Protein AF-A0A7S7TJS6-F1 (afdb_monomer_lite)

Structure (mmCIF, N/CA/C/O backbone):
data_AF-A0A7S7TJS6-F1
#
_entry.id   AF-A0A7S7TJS6-F1
#
loop_
_atom_site.group_PDB
_atom_site.id
_atom_site.type_symbol
_atom_site.label_atom_id
_atom_site.label_alt_id
_atom_site.label_comp_id
_atom_site.label_asym_id
_atom_site.label_entity_id
_atom_site.label_seq_id
_atom_site.pdbx_PDB_ins_code
_atom_site.Cartn_x
_atom_site.Cartn_y
_atom_site.Cartn_z
_atom_site.occupancy
_atom_site.B_iso_or_equiv
_atom_site.auth_seq_id
_atom_site.auth_comp_id
_atom_site.auth_asym_id
_atom_site.auth_atom_id
_atom_site.pdbx_PDB_model_num
ATOM 1 N N . MET A 1 1 ? -32.077 -7.936 3.061 1.00 37.22 1 MET A N 1
ATOM 2 C CA . MET A 1 1 ? -30.874 -7.247 2.548 1.00 37.22 1 MET A CA 1
ATOM 3 C C . MET A 1 1 ? -29.749 -8.263 2.557 1.00 37.22 1 MET A C 1
ATOM 5 O O . MET A 1 1 ? -29.404 -8.725 3.635 1.00 37.22 1 MET A O 1
ATOM 9 N N . THR A 1 2 ? -29.307 -8.726 1.388 1.00 34.75 2 THR A N 1
ATOM 10 C CA . THR A 1 2 ? -28.620 -10.028 1.256 1.00 34.75 2 THR A CA 1
ATOM 11 C C . THR A 1 2 ? -27.243 -9.967 0.590 1.00 34.75 2 THR A C 1
ATOM 13 O O . THR A 1 2 ? -26.602 -11.005 0.490 1.00 34.75 2 THR A O 1
ATOM 16 N N . THR A 1 3 ? -26.742 -8.794 0.175 1.00 42.31 3 THR A N 1
ATOM 17 C CA . THR A 1 3 ? -25.385 -8.658 -0.398 1.00 42.31 3 THR A CA 1
ATOM 18 C C . THR A 1 3 ? -24.708 -7.320 -0.045 1.00 42.31 3 THR A C 1
ATOM 20 O O . THR A 1 3 ? -25.387 -6.330 0.230 1.00 42.31 3 THR A O 1
ATOM 23 N N . ARG A 1 4 ? -23.360 -7.266 -0.126 1.00 42.78 4 ARG A N 1
ATOM 24 C CA . ARG A 1 4 ? -22.547 -6.021 -0.090 1.00 42.78 4 ARG A CA 1
ATOM 25 C C . ARG A 1 4 ? -23.032 -4.962 -1.100 1.00 42.78 4 ARG A C 1
ATOM 27 O O . ARG A 1 4 ? -22.899 -3.771 -0.848 1.00 42.78 4 ARG A O 1
ATOM 34 N N . ARG A 1 5 ? -23.604 -5.402 -2.227 1.00 44.16 5 ARG A N 1
ATOM 35 C CA . ARG A 1 5 ? -24.096 -4.558 -3.329 1.00 44.16 5 ARG A CA 1
ATOM 36 C C . ARG A 1 5 ? -25.469 -3.944 -3.040 1.00 44.16 5 ARG A C 1
ATOM 38 O O . ARG A 1 5 ? -25.687 -2.784 -3.368 1.00 44.16 5 ARG A O 1
ATOM 45 N N . ASP A 1 6 ? -26.355 -4.676 -2.365 1.00 40.62 6 ASP A N 1
ATOM 46 C CA . ASP A 1 6 ? -27.723 -4.212 -2.074 1.00 40.62 6 ASP A CA 1
ATOM 47 C C . ASP A 1 6 ? -27.768 -3.125 -0.987 1.00 40.62 6 ASP A C 1
ATOM 49 O O . ASP A 1 6 ? -28.705 -2.333 -0.941 1.00 40.62 6 ASP A O 1
ATOM 53 N N . PHE A 1 7 ? -26.757 -3.066 -0.113 1.00 42.72 7 PHE A N 1
ATOM 54 C CA . PHE A 1 7 ? -26.625 -2.010 0.898 1.00 42.72 7 PHE A CA 1
ATOM 55 C C . PHE A 1 7 ? -26.143 -0.676 0.292 1.00 42.72 7 PHE A C 1
ATOM 57 O O . PHE A 1 7 ? -26.604 0.391 0.695 1.00 42.72 7 PHE A O 1
ATOM 64 N N . LEU A 1 8 ? -25.268 -0.725 -0.722 1.00 44.62 8 LEU A N 1
ATOM 65 C CA . LEU A 1 8 ? -24.689 0.463 -1.367 1.00 44.62 8 LEU A CA 1
ATOM 66 C C . LEU A 1 8 ? -25.678 1.219 -2.266 1.00 44.62 8 LEU A C 1
ATOM 68 O O . LEU A 1 8 ? -25.487 2.410 -2.499 1.00 44.62 8 LEU A O 1
ATOM 72 N N . ALA A 1 9 ? -26.777 0.587 -2.688 1.00 40.31 9 ALA A N 1
ATOM 73 C CA . ALA A 1 9 ? -27.866 1.274 -3.386 1.00 40.31 9 ALA A CA 1
ATOM 74 C C . ALA A 1 9 ? -28.558 2.355 -2.521 1.00 40.31 9 ALA A C 1
ATOM 76 O O . ALA A 1 9 ? -29.270 3.201 -3.056 1.00 40.31 9 ALA A O 1
ATOM 77 N N . GLY A 1 10 ? -28.338 2.354 -1.196 1.00 36.25 10 GLY A N 1
ATOM 78 C CA . GLY A 1 10 ? -28.837 3.373 -0.266 1.00 36.25 10 GLY A CA 1
ATOM 79 C C . GLY A 1 10 ? -27.838 4.479 0.106 1.00 36.25 10 GLY A C 1
ATOM 80 O O . GLY A 1 10 ? -28.222 5.424 0.792 1.00 36.25 10 GLY A O 1
ATOM 81 N N . ALA A 1 11 ? -26.570 4.397 -0.318 1.00 41.72 11 ALA A N 1
ATOM 82 C CA . ALA A 1 11 ? -25.544 5.386 0.015 1.00 41.72 11 ALA A CA 1
ATOM 83 C C . ALA A 1 11 ? -25.360 6.385 -1.140 1.00 41.72 11 ALA A C 1
ATOM 85 O O . ALA A 1 11 ? -24.652 6.123 -2.111 1.00 41.72 11 ALA A O 1
ATOM 86 N N . ALA A 1 12 ? -25.976 7.563 -1.023 1.00 43.38 12 ALA A N 1
ATOM 87 C CA . ALA A 1 12 ? -25.991 8.604 -2.058 1.00 43.38 12 ALA A CA 1
ATOM 88 C C . ALA A 1 12 ? -24.597 9.100 -2.524 1.00 43.38 12 ALA A C 1
ATOM 90 O O . ALA A 1 12 ? -24.501 9.730 -3.572 1.00 43.38 12 ALA A O 1
ATOM 91 N N . ALA A 1 13 ? -23.512 8.812 -1.793 1.00 44.66 13 ALA A N 1
ATOM 92 C CA . ALA A 1 13 ? -22.163 9.289 -2.116 1.00 44.66 13 ALA A CA 1
ATOM 93 C C . ALA A 1 13 ? -21.416 8.440 -3.167 1.00 44.66 13 ALA A C 1
ATOM 95 O O . ALA A 1 13 ? -20.627 8.990 -3.934 1.00 44.66 13 ALA A O 1
ATOM 96 N N . ALA A 1 14 ? -21.673 7.126 -3.264 1.00 45.69 14 ALA A N 1
ATOM 97 C CA . ALA A 1 14 ? -21.064 6.287 -4.309 1.00 45.69 14 ALA A CA 1
ATOM 98 C C . ALA A 1 14 ? -21.605 6.636 -5.711 1.00 45.69 14 ALA A C 1
ATOM 100 O O . ALA A 1 14 ? -20.896 6.515 -6.708 1.00 45.69 14 ALA A O 1
ATOM 101 N N . ALA A 1 15 ? -22.830 7.170 -5.786 1.00 49.41 15 ALA A N 1
ATOM 102 C CA . ALA A 1 15 ? -23.470 7.594 -7.031 1.00 49.41 15 ALA A CA 1
ATOM 103 C C . ALA A 1 15 ? -22.695 8.691 -7.795 1.00 49.41 15 ALA A C 1
ATOM 105 O O . ALA A 1 15 ? -22.893 8.836 -8.999 1.00 49.41 15 ALA A O 1
ATOM 106 N N . ALA A 1 16 ? -21.793 9.433 -7.135 1.00 59.88 16 ALA A N 1
ATOM 107 C CA . ALA A 1 16 ? -21.037 10.526 -7.750 1.00 59.88 16 ALA A CA 1
ATOM 108 C C . ALA A 1 16 ? -19.798 10.080 -8.556 1.00 59.88 16 ALA A C 1
ATOM 110 O O . ALA A 1 16 ? -19.320 10.847 -9.391 1.00 59.88 16 ALA A O 1
ATOM 111 N N . PHE A 1 17 ? -19.275 8.863 -8.343 1.00 75.62 17 PHE A N 1
ATOM 112 C CA . PHE A 1 17 ? -18.041 8.396 -8.991 1.00 75.62 17 PHE A CA 1
ATOM 113 C C . PHE A 1 17 ? -18.315 7.259 -9.983 1.00 75.62 17 PHE A C 1
ATOM 115 O O . PHE A 1 17 ? -18.511 6.099 -9.613 1.00 75.62 17 PHE A O 1
ATOM 122 N N . THR A 1 18 ? -18.313 7.590 -11.275 1.00 79.44 18 THR A N 1
ATOM 123 C CA . THR A 1 18 ? -18.663 6.665 -12.366 1.00 79.44 18 THR A CA 1
ATOM 124 C C . THR A 1 18 ? -17.757 5.432 -12.435 1.00 79.44 18 THR A C 1
ATOM 126 O O . THR A 1 18 ? -18.253 4.342 -12.718 1.00 79.44 18 THR A O 1
ATOM 129 N N . SER A 1 19 ? -16.454 5.567 -12.166 1.00 80.81 19 SER A N 1
ATOM 130 C CA . SER A 1 19 ? -15.493 4.451 -12.203 1.00 80.81 19 SER A CA 1
ATOM 131 C C . SER A 1 19 ? -15.778 3.405 -11.115 1.00 80.81 19 SER A C 1
ATOM 133 O O . SER A 1 19 ? -15.800 2.211 -11.406 1.00 80.81 19 SER A O 1
ATOM 135 N N . ILE A 1 20 ? -16.085 3.849 -9.890 1.00 79.88 20 ILE A N 1
ATOM 136 C CA . ILE A 1 20 ? -16.444 2.997 -8.751 1.00 79.88 20 ILE A CA 1
ATOM 137 C C . ILE A 1 20 ? -17.744 2.255 -9.061 1.00 79.88 20 ILE A C 1
ATOM 139 O O . ILE A 1 20 ? -17.803 1.035 -8.921 1.00 79.88 20 ILE A O 1
ATOM 143 N N . ASN A 1 21 ? -18.762 2.960 -9.564 1.00 79.75 21 ASN A N 1
ATOM 144 C CA . ASN A 1 21 ? -20.026 2.332 -9.951 1.00 79.75 21 ASN A CA 1
ATOM 145 C C . ASN A 1 21 ? -19.839 1.303 -11.072 1.00 79.75 21 ASN A C 1
ATOM 147 O O . ASN A 1 21 ? -20.408 0.213 -11.007 1.00 79.75 21 ASN A O 1
ATOM 151 N N . ARG A 1 22 ? -19.006 1.609 -12.076 1.00 77.56 22 ARG A N 1
ATOM 152 C CA . ARG A 1 22 ? -18.688 0.668 -13.157 1.00 77.56 22 ARG A CA 1
ATOM 153 C C . ARG A 1 22 ? -17.968 -0.565 -12.619 1.00 77.56 22 ARG A C 1
ATOM 155 O O . ARG A 1 22 ? -18.368 -1.676 -12.944 1.00 77.56 22 ARG A O 1
ATOM 162 N N . ALA A 1 23 ? -16.964 -0.383 -11.765 1.00 76.44 23 ALA A N 1
ATOM 163 C CA . ALA A 1 23 ? -16.245 -1.483 -11.129 1.00 76.44 23 ALA A CA 1
ATOM 164 C C . ALA A 1 23 ? -17.179 -2.377 -10.297 1.00 76.44 23 ALA A C 1
ATOM 166 O O . ALA A 1 23 ? -17.127 -3.599 -10.409 1.00 76.44 23 ALA A O 1
ATOM 167 N N . LEU A 1 24 ? -18.085 -1.783 -9.514 1.00 72.19 24 LEU A N 1
ATOM 168 C CA . LEU A 1 24 ? -19.068 -2.524 -8.719 1.00 72.19 24 LEU A CA 1
ATOM 169 C C . LEU A 1 24 ? -20.068 -3.308 -9.581 1.00 72.19 24 LEU A C 1
ATOM 171 O O . LEU A 1 24 ? -20.505 -4.385 -9.158 1.00 72.19 24 LEU A O 1
ATOM 175 N N . ALA A 1 25 ? -20.419 -2.785 -10.760 1.00 72.88 25 ALA A N 1
ATOM 176 C CA . ALA A 1 25 ? -21.355 -3.402 -11.697 1.00 72.88 25 ALA A CA 1
ATOM 177 C C . ALA A 1 25 ? -20.771 -4.613 -12.446 1.00 72.88 25 ALA A C 1
ATOM 179 O O . ALA A 1 25 ? -21.536 -5.459 -12.910 1.00 72.88 25 ALA A O 1
ATOM 180 N N . ILE A 1 26 ? -19.443 -4.731 -12.547 1.00 68.19 26 ILE A N 1
ATOM 181 C CA . ILE A 1 26 ? -18.799 -5.863 -13.224 1.00 68.19 26 ILE A CA 1
ATOM 182 C C . ILE A 1 26 ? -18.981 -7.133 -12.365 1.00 68.19 26 ILE A C 1
ATOM 184 O O . ILE A 1 26 ? -18.610 -7.160 -11.184 1.00 68.19 26 ILE A O 1
ATOM 188 N N . PRO A 1 27 ? -19.603 -8.203 -12.895 1.00 62.78 27 PRO A N 1
ATOM 189 C CA . PRO A 1 27 ? -19.761 -9.448 -12.153 1.00 62.78 27 PRO A CA 1
ATOM 190 C C . PRO A 1 27 ? -18.408 -10.151 -11.970 1.00 62.78 27 PRO A C 1
ATOM 192 O O . PRO A 1 27 ? -17.557 -10.127 -12.854 1.00 62.78 27 PRO A O 1
ATOM 195 N N . ALA A 1 28 ? -18.217 -10.826 -10.831 1.00 63.53 28 ALA A N 1
ATOM 196 C CA . ALA A 1 28 ? -17.022 -11.640 -10.616 1.00 63.53 28 ALA A CA 1
ATOM 197 C C . ALA A 1 28 ? -17.017 -12.826 -11.595 1.00 63.53 28 ALA A C 1
ATOM 199 O O . ALA A 1 28 ? -17.955 -13.628 -11.596 1.00 63.53 28 ALA A O 1
ATOM 200 N N . ALA A 1 29 ? -15.968 -12.960 -12.407 1.00 61.53 29 ALA A N 1
ATOM 201 C CA . ALA A 1 29 ? -15.902 -13.974 -13.461 1.00 61.53 29 ALA A CA 1
ATOM 202 C C . ALA A 1 29 ? -15.417 -15.339 -12.932 1.00 61.53 29 ALA A C 1
ATOM 204 O O . ALA A 1 29 ? -14.381 -15.857 -13.333 1.00 61.53 29 ALA A O 1
ATOM 205 N N . ARG A 1 30 ? -16.171 -15.956 -12.021 1.00 65.56 30 ARG A N 1
ATOM 206 C CA . ARG A 1 30 ? -15.776 -17.241 -11.423 1.00 65.56 30 ARG A CA 1
ATOM 207 C C . ARG A 1 30 ? -15.787 -18.375 -12.443 1.00 65.56 30 ARG A C 1
ATOM 209 O O . ARG A 1 30 ? -16.849 -18.754 -12.934 1.00 65.56 30 ARG A O 1
ATOM 216 N N . ARG A 1 31 ? -14.615 -18.945 -12.712 1.00 66.56 31 ARG A N 1
ATOM 217 C CA . ARG A 1 31 ? -14.449 -20.137 -13.555 1.00 66.56 31 ARG A CA 1
ATOM 218 C C . ARG A 1 31 ? -14.201 -21.362 -12.687 1.00 66.56 31 ARG A C 1
ATOM 220 O O . ARG A 1 31 ? -14.835 -22.390 -12.891 1.00 66.56 31 ARG A O 1
ATOM 227 N N . THR A 1 32 ? -13.311 -21.232 -11.706 1.00 57.16 32 THR A N 1
ATOM 228 C CA . THR A 1 32 ? -12.893 -22.314 -10.804 1.00 57.16 32 THR A CA 1
ATOM 229 C C . THR A 1 32 ? -13.181 -22.015 -9.337 1.00 57.16 32 THR A C 1
ATOM 231 O O . THR A 1 32 ? -13.293 -22.951 -8.552 1.00 57.16 32 THR A O 1
ATOM 234 N N . GLY A 1 33 ? -13.309 -20.738 -8.956 1.00 54.50 33 GLY A N 1
ATOM 235 C CA . GLY A 1 33 ? -13.439 -20.326 -7.555 1.00 54.50 33 GLY A CA 1
ATOM 236 C C . GLY A 1 33 ? -12.132 -20.421 -6.756 1.00 54.50 33 GLY A C 1
ATOM 237 O O . GLY A 1 33 ? -12.176 -20.521 -5.535 1.00 54.50 33 GLY A O 1
ATOM 238 N N . THR A 1 34 ? -10.973 -20.427 -7.427 1.00 57.34 34 THR A N 1
ATOM 239 C CA . THR A 1 34 ? -9.638 -20.488 -6.795 1.00 57.34 34 THR A CA 1
ATOM 240 C C . THR A 1 34 ? -8.822 -19.216 -7.068 1.00 57.34 34 THR A C 1
ATOM 242 O O . THR A 1 34 ? -9.325 -18.272 -7.660 1.00 57.34 34 THR A O 1
ATOM 245 N N . ILE A 1 35 ? -7.541 -19.152 -6.687 1.00 58.84 35 ILE A N 1
ATOM 246 C CA . ILE A 1 35 ? -6.660 -18.038 -7.106 1.00 58.84 35 ILE A CA 1
ATOM 247 C C . ILE A 1 35 ? -6.331 -18.038 -8.583 1.00 58.84 35 ILE A C 1
ATOM 249 O O . ILE A 1 35 ? -6.040 -16.989 -9.140 1.00 58.84 35 ILE A O 1
ATOM 253 N N . MET A 1 36 ? -6.428 -19.198 -9.232 1.00 66.88 36 MET A N 1
ATOM 254 C CA . MET A 1 36 ? -6.125 -19.346 -10.659 1.00 66.88 36 MET A CA 1
ATOM 255 C C . MET A 1 36 ? -7.104 -18.578 -11.552 1.00 66.88 36 MET A C 1
ATOM 257 O O . MET A 1 36 ? -6.881 -18.392 -12.745 1.00 66.88 36 MET A O 1
ATOM 261 N N . ASP A 1 37 ? -8.201 -18.150 -10.951 1.00 65.25 37 ASP A N 1
ATOM 262 C CA . ASP A 1 37 ? -9.246 -17.321 -11.514 1.00 65.25 37 ASP A CA 1
ATOM 263 C C . ASP A 1 37 ? -8.780 -15.845 -11.621 1.00 65.25 37 ASP A C 1
ATOM 265 O O . ASP A 1 37 ? -9.191 -15.137 -12.544 1.00 65.25 37 ASP A O 1
ATOM 269 N N . VAL A 1 38 ? -7.832 -15.409 -10.773 1.00 73.88 38 VAL A N 1
ATOM 270 C CA . VAL A 1 38 ? -7.144 -14.111 -10.877 1.00 73.88 38 VAL A CA 1
ATOM 271 C C . VAL A 1 38 ? -6.080 -14.181 -11.971 1.00 73.88 38 VAL A C 1
ATOM 273 O O . VAL A 1 38 ? -5.059 -14.851 -11.836 1.00 73.88 38 VAL A O 1
ATOM 276 N N . LYS A 1 39 ? -6.306 -13.451 -13.065 1.00 78.25 39 LYS A N 1
ATOM 277 C CA . LYS A 1 39 ? -5.380 -13.411 -14.210 1.00 78.25 39 LYS A CA 1
ATOM 278 C C . LYS A 1 39 ? -4.378 -12.267 -14.162 1.00 78.25 39 LYS A C 1
ATOM 280 O O . LYS A 1 39 ? -3.283 -12.401 -14.701 1.00 78.25 39 LYS A O 1
ATOM 285 N N . HIS A 1 40 ? -4.780 -11.154 -13.556 1.00 82.19 40 HIS A N 1
ATOM 286 C CA . HIS A 1 40 ? -4.005 -9.923 -13.512 1.00 82.19 40 HIS A CA 1
ATOM 287 C C . HIS A 1 40 ? -4.011 -9.363 -12.096 1.00 82.19 40 HIS A C 1
ATOM 289 O O . HIS A 1 40 ? -5.061 -9.276 -11.461 1.00 82.19 40 HIS A O 1
ATOM 295 N N . ILE A 1 41 ? -2.838 -8.960 -11.623 1.00 85.06 41 ILE A N 1
ATOM 296 C CA . ILE A 1 41 ? -2.651 -8.233 -10.372 1.00 85.06 41 ILE A CA 1
ATOM 297 C C . ILE A 1 41 ? -2.116 -6.855 -10.745 1.00 85.06 41 ILE A C 1
ATOM 299 O O . ILE A 1 41 ? -1.037 -6.746 -11.328 1.00 85.06 41 ILE A O 1
ATOM 303 N N . VAL A 1 42 ? -2.872 -5.807 -10.420 1.00 88.38 42 VAL A N 1
ATOM 304 C CA . VAL A 1 42 ? -2.463 -4.418 -10.652 1.00 88.38 42 VAL A CA 1
ATOM 305 C C . VAL A 1 42 ? -2.217 -3.740 -9.317 1.00 88.38 42 VAL A C 1
ATOM 307 O O . VAL A 1 42 ? -3.106 -3.687 -8.470 1.00 88.38 42 VAL A O 1
ATOM 310 N N . ILE A 1 43 ? -1.002 -3.231 -9.128 1.00 90.69 43 ILE A N 1
ATOM 311 C CA . ILE A 1 43 ? -0.555 -2.657 -7.864 1.00 90.69 43 ILE A CA 1
ATOM 312 C C . ILE A 1 43 ? -0.237 -1.179 -8.069 1.00 90.69 43 ILE A C 1
ATOM 314 O O . ILE A 1 43 ? 0.723 -0.822 -8.752 1.00 90.69 43 ILE A O 1
ATOM 318 N N . LEU A 1 44 ? -1.041 -0.323 -7.443 1.00 90.75 44 LEU A N 1
ATOM 319 C CA . LEU A 1 44 ? -0.827 1.119 -7.356 1.00 90.75 44 LEU A CA 1
ATOM 320 C C . LEU A 1 44 ? -0.261 1.461 -5.972 1.00 90.75 44 LEU A C 1
ATOM 322 O O . LEU A 1 44 ? -0.876 1.130 -4.960 1.00 90.75 44 LEU A O 1
ATOM 326 N N . MET A 1 45 ? 0.886 2.142 -5.920 1.00 84.12 45 MET A N 1
ATOM 327 C CA . MET A 1 45 ? 1.529 2.539 -4.661 1.00 84.12 45 MET A CA 1
ATOM 328 C C . MET A 1 45 ? 1.695 4.062 -4.552 1.00 84.12 45 MET A C 1
ATOM 330 O O . MET A 1 45 ? 2.560 4.643 -5.210 1.00 84.12 45 MET A O 1
ATOM 334 N N . GLN A 1 46 ? 0.906 4.672 -3.663 1.00 89.06 46 GLN A N 1
ATOM 335 C CA . GLN A 1 46 ? 0.915 6.106 -3.329 1.00 89.06 46 GLN A CA 1
ATOM 336 C C . GLN A 1 46 ? 1.875 6.442 -2.160 1.00 89.06 46 GLN A C 1
ATOM 338 O O . GLN A 1 46 ? 2.499 5.550 -1.588 1.00 89.06 46 GLN A O 1
ATOM 343 N N . GLU A 1 47 ? 1.997 7.725 -1.800 1.00 85.69 47 GLU A N 1
ATOM 344 C CA . GLU A 1 47 ? 2.888 8.294 -0.768 1.00 85.69 47 GLU A CA 1
ATOM 345 C C . GLU A 1 47 ? 2.187 9.417 0.033 1.00 85.69 47 GLU A C 1
ATOM 347 O O . GLU A 1 47 ? 1.243 10.045 -0.400 1.00 85.69 47 GLU A O 1
ATOM 352 N N . ASN A 1 48 ? 2.655 9.873 1.184 1.00 83.12 48 ASN A N 1
ATOM 353 C CA . ASN A 1 48 ? 2.800 9.103 2.405 1.00 83.12 48 ASN A CA 1
ATOM 354 C C . ASN A 1 48 ? 1.635 9.536 3.288 1.00 83.12 48 ASN A C 1
ATOM 356 O O . ASN A 1 48 ? 1.562 10.693 3.725 1.00 83.12 48 ASN A O 1
ATOM 360 N N . ARG A 1 49 ? 0.698 8.626 3.517 1.00 87.38 49 ARG A N 1
ATOM 361 C CA . ARG A 1 49 ? -0.497 8.887 4.309 1.00 87.38 49 ARG A CA 1
ATOM 362 C C . ARG A 1 49 ? -0.637 7.756 5.306 1.00 87.38 49 ARG A C 1
ATOM 364 O O . ARG A 1 49 ? -0.659 6.592 4.918 1.00 87.38 49 ARG A O 1
ATOM 371 N N . SER A 1 50 ? -0.644 8.097 6.593 1.00 89.75 50 SER A N 1
ATOM 372 C CA . SER A 1 50 ? -0.962 7.111 7.619 1.00 89.75 50 SER A CA 1
ATOM 373 C C . SER A 1 50 ? -2.444 6.761 7.539 1.00 89.75 50 SER A C 1
ATOM 375 O O . SER A 1 50 ? -3.261 7.547 7.053 1.00 89.75 50 SER A O 1
ATOM 377 N N . PHE A 1 51 ? -2.786 5.580 8.045 1.00 91.12 51 PHE A N 1
ATOM 378 C CA . PHE A 1 51 ? -4.166 5.121 8.070 1.00 91.12 51 PHE A CA 1
ATOM 379 C C . PHE A 1 51 ? -5.071 6.098 8.832 1.00 91.12 51 PHE A C 1
ATOM 381 O O . PHE A 1 51 ? -6.053 6.571 8.272 1.00 91.12 51 PHE A O 1
ATOM 388 N N . ASP A 1 52 ? -4.694 6.488 10.054 1.00 91.38 52 ASP A N 1
ATOM 389 C CA . ASP A 1 52 ? -5.496 7.399 10.885 1.00 91.38 52 ASP A CA 1
ATOM 390 C C . ASP A 1 52 ? -5.667 8.792 10.272 1.00 91.38 52 ASP A C 1
ATOM 392 O O . ASP A 1 52 ? -6.690 9.444 10.476 1.00 91.38 52 ASP A O 1
ATOM 396 N N . HIS A 1 53 ? -4.700 9.237 9.469 1.00 92.38 53 HIS A N 1
ATOM 397 C CA . HIS A 1 53 ? -4.788 10.519 8.786 1.00 92.38 53 HIS A CA 1
ATOM 398 C C . HIS A 1 53 ? -5.887 10.538 7.709 1.00 92.38 53 HIS A C 1
ATOM 400 O O . HIS A 1 53 ? -6.483 11.590 7.488 1.00 92.38 53 HIS A O 1
ATOM 406 N N . TYR A 1 54 ? -6.174 9.406 7.053 1.00 92.62 54 TYR A N 1
ATOM 407 C CA . TYR A 1 54 ? -7.239 9.295 6.040 1.00 92.62 54 TYR A CA 1
ATOM 408 C C . TYR A 1 54 ? -8.526 8.723 6.595 1.00 92.62 54 TYR A C 1
ATOM 410 O O . TYR A 1 54 ? -9.597 9.264 6.363 1.00 92.62 54 TYR A O 1
ATOM 418 N N . PHE A 1 55 ? -8.417 7.627 7.327 1.00 93.06 55 PHE A N 1
ATOM 419 C CA . PHE A 1 55 ? -9.541 6.789 7.696 1.00 93.06 55 PHE A CA 1
ATOM 420 C C . PHE A 1 55 ? -9.720 6.694 9.207 1.00 93.06 55 PHE A C 1
ATOM 422 O O . PHE A 1 55 ? -10.617 5.991 9.644 1.00 93.06 55 PHE A O 1
ATOM 429 N N . GLY A 1 56 ? -8.963 7.428 10.030 1.00 90.50 56 GLY A N 1
ATOM 430 C CA . GLY A 1 56 ? -9.126 7.390 11.492 1.00 90.50 56 GLY A CA 1
ATOM 431 C C . GLY A 1 56 ? -10.535 7.783 11.958 1.00 90.50 56 GLY A C 1
ATOM 432 O O . GLY A 1 56 ? -10.994 7.333 13.005 1.00 90.50 56 GLY A O 1
ATOM 433 N N . THR A 1 57 ? -11.250 8.581 11.160 1.00 90.06 57 THR A N 1
ATOM 434 C CA . THR A 1 57 ? -12.659 8.962 11.374 1.00 90.06 57 THR A CA 1
ATOM 435 C C . THR A 1 57 ? -13.656 8.034 10.671 1.00 90.06 57 THR A C 1
ATOM 437 O O . THR A 1 57 ? -14.865 8.147 10.884 1.00 90.06 57 THR A O 1
ATOM 440 N N . MET A 1 58 ? -13.178 7.110 9.832 1.00 85.19 58 MET A N 1
ATOM 441 C CA . MET A 1 58 ? -14.017 6.198 9.066 1.00 85.19 58 MET A CA 1
ATOM 442 C C . MET A 1 58 ? -14.750 5.236 9.995 1.00 85.19 58 MET A C 1
ATOM 444 O O . MET A 1 58 ? -14.207 4.666 10.939 1.00 85.19 58 MET A O 1
ATOM 448 N N . ARG A 1 59 ? -16.030 5.024 9.710 1.00 72.81 59 ARG A N 1
ATOM 449 C CA . ARG A 1 59 ? -16.849 4.115 10.503 1.00 72.81 59 ARG A CA 1
ATOM 450 C C . ARG A 1 59 ? -16.408 2.676 10.260 1.00 72.81 59 ARG A C 1
ATOM 452 O O . ARG A 1 59 ? -16.387 2.207 9.128 1.00 72.81 59 ARG A O 1
ATOM 459 N N . GLY A 1 60 ? -16.119 1.970 11.348 1.00 68.69 60 GLY A N 1
ATOM 460 C CA . GLY A 1 60 ? -15.843 0.539 11.332 1.00 68.69 60 GLY A CA 1
ATOM 461 C C . GLY A 1 60 ? -14.375 0.130 11.254 1.00 68.69 60 GLY A C 1
ATOM 462 O O . GLY A 1 60 ? -14.076 -1.062 11.219 1.00 68.69 60 GLY A O 1
ATOM 463 N N . VAL A 1 61 ? -13.466 1.096 11.283 1.00 76.06 61 VAL A N 1
ATOM 464 C CA . VAL A 1 61 ? -12.034 0.836 11.425 1.00 76.06 61 VAL A CA 1
ATOM 465 C C . VAL A 1 61 ? -11.610 1.041 12.881 1.00 76.06 61 VAL A C 1
ATOM 467 O O . VAL A 1 61 ? -12.289 1.740 13.640 1.00 76.06 61 VAL A O 1
ATOM 470 N N . ARG A 1 62 ? -10.482 0.455 13.291 1.00 75.31 62 ARG A N 1
ATOM 471 C CA . ARG A 1 62 ? -9.815 0.816 14.555 1.00 75.31 62 ARG A CA 1
ATOM 472 C C . ARG A 1 62 ? -9.089 2.158 14.427 1.00 75.31 62 ARG A C 1
ATOM 474 O O . ARG A 1 62 ? -7.882 2.187 14.229 1.00 75.31 62 ARG A O 1
ATOM 481 N N . GLY A 1 63 ? -9.856 3.244 14.494 1.00 82.94 63 GLY A N 1
ATOM 482 C CA . GLY A 1 63 ? -9.371 4.627 14.437 1.00 82.94 63 GLY A CA 1
ATOM 483 C C . GLY A 1 63 ? -9.707 5.417 15.706 1.00 82.94 63 GLY A C 1
ATOM 484 O O . GLY A 1 63 ? -9.803 4.856 16.794 1.00 82.94 63 GLY A O 1
ATOM 485 N N . PHE A 1 64 ? -9.972 6.718 15.578 1.00 85.88 64 PHE A N 1
ATOM 486 C CA . PHE A 1 64 ? -10.233 7.622 16.711 1.00 85.88 64 PHE A CA 1
ATOM 487 C C . PHE A 1 64 ? -11.494 7.280 17.518 1.00 85.88 64 PHE A C 1
ATOM 489 O O . PHE A 1 64 ? -11.639 7.718 18.655 1.00 85.88 64 PHE A O 1
ATOM 496 N N . GLY A 1 65 ? -12.413 6.506 16.934 1.00 79.31 65 GLY A N 1
ATOM 497 C CA . GLY A 1 65 ? -13.586 5.968 17.625 1.00 79.31 65 GLY A CA 1
ATOM 498 C C . GLY A 1 65 ? -13.345 4.639 18.350 1.00 79.31 65 GLY A C 1
ATOM 499 O O . GLY A 1 65 ? -14.305 4.077 18.877 1.00 79.31 65 GLY A O 1
ATOM 500 N N . ASP A 1 66 ? -12.118 4.098 18.343 1.00 76.31 66 ASP A N 1
ATOM 501 C CA . ASP A 1 66 ? -11.794 2.871 19.075 1.00 76.31 66 ASP A CA 1
ATOM 502 C C . ASP A 1 66 ? -11.960 3.108 20.582 1.00 76.31 66 ASP A C 1
ATOM 504 O O . ASP A 1 66 ? -11.467 4.086 21.143 1.00 76.31 66 ASP A O 1
ATOM 508 N N . ARG A 1 67 ? -12.679 2.199 21.238 1.00 66.75 67 ARG A N 1
ATOM 509 C CA . ARG A 1 67 ? -12.973 2.254 22.673 1.00 66.75 67 ARG A CA 1
ATOM 510 C C . ARG A 1 67 ? -11.852 1.659 23.523 1.00 66.75 67 ARG A C 1
ATOM 512 O O . ARG A 1 67 ? -11.844 1.863 24.735 1.00 66.75 67 ARG A O 1
ATOM 519 N N . PHE A 1 68 ? -10.892 0.974 22.896 1.00 70.75 68 PHE A N 1
ATOM 520 C CA . PHE A 1 68 ? -9.691 0.435 23.537 1.00 70.75 68 PHE A CA 1
ATOM 521 C C . PHE A 1 68 ? -8.409 1.002 22.933 1.00 70.75 68 PHE A C 1
ATOM 523 O O . P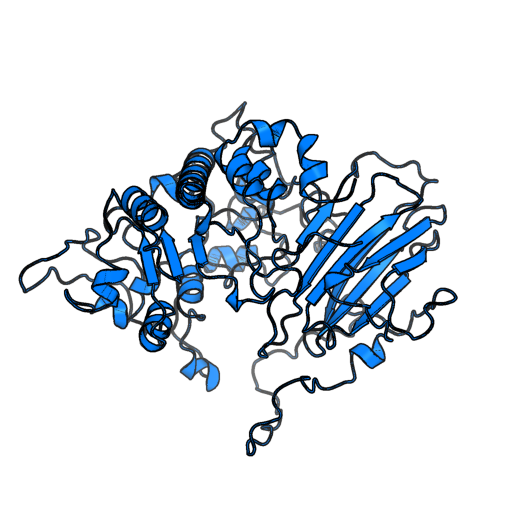HE A 1 68 ? -7.555 0.241 22.463 1.00 70.75 68 PHE A O 1
ATOM 530 N N . PRO A 1 69 ? -8.241 2.332 22.940 1.00 76.38 69 PRO A N 1
ATOM 531 C CA . PRO A 1 69 ? -6.989 2.905 22.501 1.00 76.38 69 PRO A CA 1
ATOM 532 C C . PRO A 1 69 ? -5.867 2.495 23.465 1.00 76.38 69 PRO A C 1
ATOM 534 O O . PRO A 1 69 ? -6.084 2.265 24.658 1.00 76.38 69 PRO A O 1
ATOM 537 N N . ILE A 1 70 ? -4.649 2.388 22.936 1.00 77.81 70 ILE A N 1
ATOM 538 C CA . ILE A 1 70 ? -3.477 1.998 23.726 1.00 77.81 70 ILE A CA 1
ATOM 539 C C . ILE A 1 70 ? -3.261 3.048 24.833 1.00 77.81 70 ILE A C 1
ATOM 541 O O . ILE A 1 70 ? -3.204 4.238 24.518 1.00 77.81 70 ILE A O 1
ATOM 545 N N . PRO A 1 71 ? -3.141 2.655 26.113 1.00 82.19 71 PRO A N 1
ATOM 546 C CA . PRO A 1 71 ? -2.853 3.603 27.180 1.00 82.19 71 PRO A CA 1
ATOM 547 C C . PRO A 1 71 ? -1.396 4.0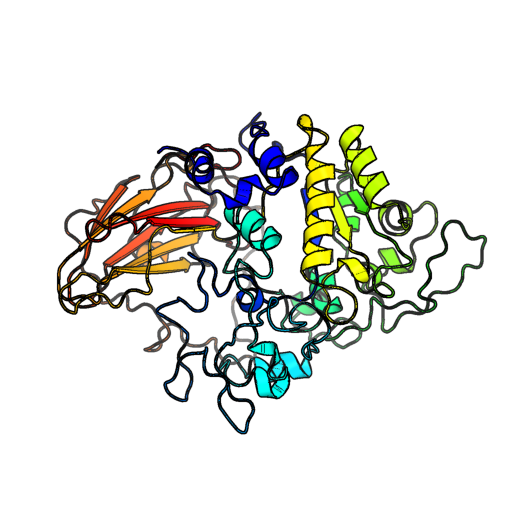75 27.108 1.00 82.19 71 PRO A C 1
ATOM 549 O O . PRO A 1 71 ? -0.476 3.286 26.885 1.00 82.19 71 PRO A O 1
ATOM 552 N N . LEU A 1 72 ? -1.184 5.366 27.341 1.00 85.12 72 LEU A N 1
ATOM 553 C CA . LEU A 1 72 ? 0.125 5.983 27.519 1.00 85.12 72 LEU A CA 1
ATOM 554 C C . LEU A 1 72 ? 0.537 5.963 28.997 1.00 85.12 72 LEU A C 1
ATOM 556 O O . LEU A 1 72 ? -0.294 5.855 29.898 1.00 85.12 72 LEU A O 1
ATOM 560 N N . GLU A 1 73 ? 1.832 6.160 29.264 1.00 84.88 73 GLU A N 1
ATOM 561 C CA . GLU A 1 73 ? 2.376 6.269 30.632 1.00 84.88 73 GLU A CA 1
ATOM 562 C C . GLU A 1 73 ? 1.737 7.407 31.445 1.00 84.88 73 GLU A C 1
ATOM 564 O O . GLU A 1 73 ? 1.713 7.360 32.671 1.00 84.88 73 GLU A O 1
ATOM 569 N N . THR A 1 74 ? 1.184 8.417 30.770 1.00 83.56 74 THR A N 1
ATOM 570 C CA . THR A 1 74 ? 0.456 9.530 31.393 1.00 83.56 74 THR A CA 1
ATOM 571 C C . THR A 1 74 ? -0.920 9.128 31.935 1.00 83.56 74 THR A C 1
ATOM 573 O O . THR A 1 74 ? -1.574 9.937 32.588 1.00 83.56 74 THR A O 1
ATOM 576 N N . GLY A 1 75 ? -1.387 7.906 31.652 1.00 86.06 75 GLY A N 1
ATOM 577 C CA . GLY A 1 75 ? -2.739 7.433 31.959 1.00 86.06 75 GLY A CA 1
ATOM 578 C C . GLY A 1 75 ? -3.802 7.883 30.950 1.00 86.06 75 GLY A C 1
ATOM 579 O O . GLY A 1 75 ? -4.964 7.507 31.091 1.00 86.06 75 GLY A O 1
ATOM 580 N N . LYS A 1 76 ? -3.420 8.670 29.936 1.00 88.81 76 LYS A N 1
ATOM 581 C CA . LYS A 1 76 ? -4.276 9.029 28.796 1.00 88.81 76 LYS A CA 1
ATOM 582 C C . LYS A 1 76 ? -4.165 7.991 27.690 1.00 88.81 76 LYS A C 1
ATOM 584 O O . LYS A 1 76 ? -3.288 7.134 27.718 1.00 88.81 76 LYS A O 1
ATOM 589 N N . ASP A 1 77 ? -5.049 8.076 26.711 1.00 88.75 77 ASP A N 1
ATOM 590 C CA . ASP A 1 77 ? -4.953 7.247 25.519 1.00 88.75 77 ASP A CA 1
ATOM 591 C C . ASP A 1 77 ? -3.896 7.758 24.520 1.00 88.75 77 ASP A C 1
ATOM 593 O O . ASP A 1 77 ? -3.407 8.888 24.609 1.00 88.75 77 ASP A O 1
ATOM 597 N N . VAL A 1 78 ? -3.550 6.901 23.554 1.00 87.75 78 VAL A N 1
ATOM 598 C CA . VAL A 1 78 ? -2.582 7.169 22.478 1.00 87.75 78 VAL A CA 1
ATOM 599 C C . VAL A 1 78 ? -2.964 8.353 21.584 1.00 87.75 78 VAL A C 1
ATOM 601 O O . VAL A 1 78 ? -2.154 8.784 20.770 1.00 87.75 78 VAL A O 1
ATOM 604 N N . TRP A 1 79 ? -4.151 8.938 21.715 1.00 91.31 79 TRP A N 1
ATOM 605 C CA . TRP A 1 79 ? -4.521 10.113 20.935 1.00 91.31 79 TRP A CA 1
ATOM 606 C C . TRP A 1 79 ? -3.937 11.401 21.528 1.00 91.31 79 TRP A C 1
ATOM 608 O O . TRP A 1 79 ? -3.681 12.349 20.789 1.00 91.31 79 TRP A O 1
ATOM 618 N N . PHE A 1 80 ? -3.616 11.437 22.824 1.00 92.44 80 PHE A N 1
ATOM 619 C CA . PHE A 1 80 ? -3.014 12.607 23.476 1.00 92.44 80 PHE A CA 1
ATOM 620 C C . PHE A 1 80 ? -1.481 12.581 23.396 1.00 92.44 80 PHE A C 1
ATOM 622 O O . PHE A 1 80 ? -0.790 12.144 24.314 1.00 92.44 80 PHE A O 1
ATOM 629 N N . GLN A 1 81 ? -0.936 13.076 22.285 1.00 94.38 81 GLN A N 1
ATOM 630 C CA . GLN A 1 81 ? 0.496 13.021 21.986 1.00 94.38 81 GLN A CA 1
ATOM 631 C C . GLN A 1 81 ? 1.264 14.255 22.469 1.00 94.38 81 GLN A C 1
ATOM 633 O O . GLN A 1 81 ? 0.786 15.373 22.313 1.00 94.38 81 GLN A O 1
ATOM 638 N N . SER A 1 82 ? 2.487 14.098 22.984 1.00 94.38 82 SER A N 1
ATOM 639 C CA . SER A 1 82 ? 3.293 15.235 23.454 1.00 94.38 82 SER A CA 1
ATOM 640 C C . SER A 1 82 ? 4.266 15.753 22.392 1.00 94.38 82 SER A C 1
ATOM 642 O O . SER A 1 82 ? 5.012 14.983 21.784 1.00 94.38 82 SER A O 1
ATOM 644 N N . ASP A 1 83 ? 4.317 17.077 22.213 1.00 94.81 83 ASP A N 1
ATOM 645 C CA . ASP A 1 83 ? 5.368 17.752 21.434 1.00 94.81 83 ASP A CA 1
ATOM 646 C C . ASP A 1 83 ? 6.607 18.119 22.280 1.00 94.81 83 ASP A C 1
ATOM 648 O O . ASP A 1 83 ? 7.561 18.715 21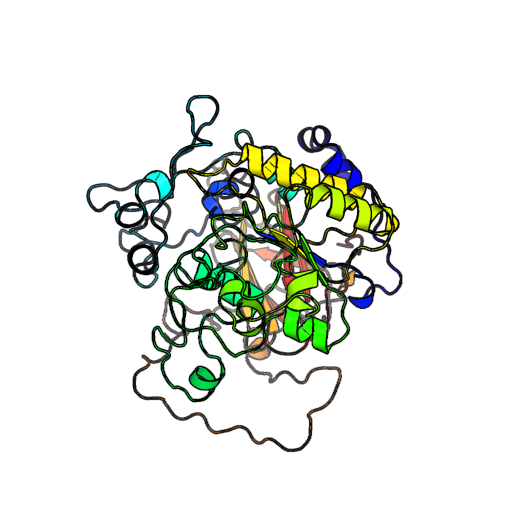.784 1.00 94.81 83 ASP A O 1
ATOM 652 N N . GLY A 1 84 ? 6.617 17.723 23.558 1.00 93.06 84 GLY A N 1
ATOM 653 C CA . GLY A 1 84 ? 7.629 18.079 24.553 1.00 93.06 84 GLY A CA 1
ATOM 654 C C . GLY A 1 84 ? 7.295 19.332 25.368 1.00 93.06 84 GLY A C 1
ATOM 655 O O . GLY A 1 84 ? 7.922 19.545 26.401 1.00 93.06 84 GLY A O 1
ATOM 656 N N . THR A 1 85 ? 6.304 20.123 24.948 1.00 93.69 85 THR A N 1
ATOM 657 C CA . THR A 1 85 ? 5.829 21.315 25.673 1.00 93.69 85 THR A CA 1
ATOM 658 C C . THR A 1 85 ? 4.366 21.200 26.084 1.00 93.69 85 THR A C 1
ATOM 660 O O . THR A 1 85 ? 4.002 21.577 27.195 1.00 93.69 85 THR A O 1
ATOM 663 N N . ARG A 1 86 ? 3.530 20.638 25.211 1.00 93.81 86 ARG A N 1
ATOM 664 C CA . ARG A 1 86 ? 2.100 20.430 25.423 1.00 93.81 86 ARG A CA 1
ATOM 665 C C . ARG A 1 86 ? 1.650 19.112 24.810 1.00 93.81 86 ARG A C 1
ATOM 667 O O . ARG A 1 86 ? 2.357 18.494 24.012 1.00 93.81 86 ARG A O 1
ATOM 674 N N . GLU A 1 87 ? 0.452 18.698 25.188 1.00 94.19 87 GLU A N 1
ATOM 675 C CA . GLU A 1 87 ? -0.245 17.597 24.537 1.00 94.19 87 GLU A CA 1
ATOM 676 C C . GLU A 1 87 ? -1.086 18.115 23.369 1.00 94.19 87 GLU A C 1
ATOM 678 O O . GLU A 1 87 ? -1.660 19.206 23.423 1.00 94.19 87 GLU A O 1
ATOM 683 N N . ILE A 1 88 ? -1.149 17.318 22.310 1.00 94.50 88 ILE A N 1
ATOM 684 C CA . ILE A 1 88 ? -1.833 17.616 21.062 1.00 94.50 88 ILE A CA 1
ATOM 685 C C . ILE A 1 88 ? -2.731 16.419 20.741 1.00 94.50 88 ILE A C 1
ATOM 687 O O . ILE A 1 88 ? -2.206 15.353 20.411 1.00 94.50 88 ILE A O 1
ATOM 691 N N . PRO A 1 89 ? -4.063 16.567 20.852 1.00 94.00 89 PRO A N 1
ATOM 692 C CA . PRO A 1 89 ? -4.998 15.558 20.375 1.00 94.00 89 PRO A CA 1
ATOM 693 C C . PRO A 1 89 ? -5.078 15.572 18.838 1.00 94.00 89 PRO A C 1
ATOM 695 O O . PRO A 1 89 ? -4.642 16.545 18.207 1.00 94.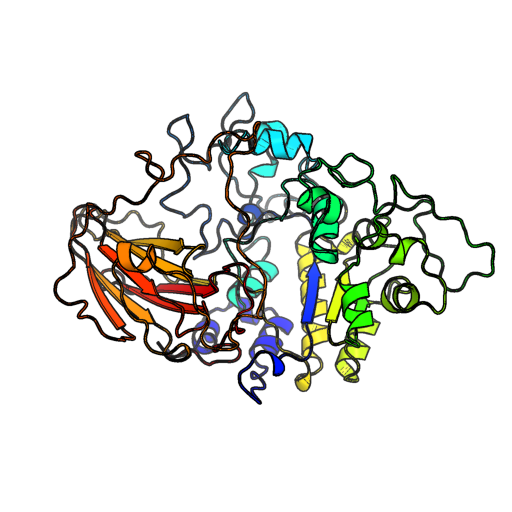00 89 PRO A O 1
ATOM 698 N N . PRO A 1 90 ? -5.671 14.541 18.210 1.00 94.94 90 PRO A N 1
ATOM 699 C CA . PRO A 1 90 ? -5.950 14.567 16.786 1.00 94.94 90 PRO A CA 1
ATOM 700 C C . PRO A 1 90 ? -6.853 15.753 16.448 1.00 94.94 90 PRO A C 1
ATOM 702 O O . PRO A 1 90 ? -7.812 16.036 17.169 1.00 94.94 90 PRO A O 1
ATOM 705 N N . TYR A 1 91 ? -6.570 16.441 15.345 1.00 94.38 91 TYR A N 1
ATOM 706 C CA . TYR A 1 91 ? -7.350 17.601 14.921 1.00 94.38 91 TYR A CA 1
ATOM 707 C C . TYR A 1 91 ? -7.709 17.532 13.441 1.00 94.38 91 TYR A C 1
ATOM 709 O O . TYR A 1 91 ? -6.932 17.065 12.605 1.00 94.38 91 TYR A O 1
ATOM 717 N N . HIS A 1 92 ? -8.911 18.003 13.124 1.00 94.88 92 HIS A N 1
ATOM 718 C CA . HIS A 1 92 ? -9.424 17.988 11.763 1.00 94.88 92 HIS A CA 1
ATOM 719 C C . HIS A 1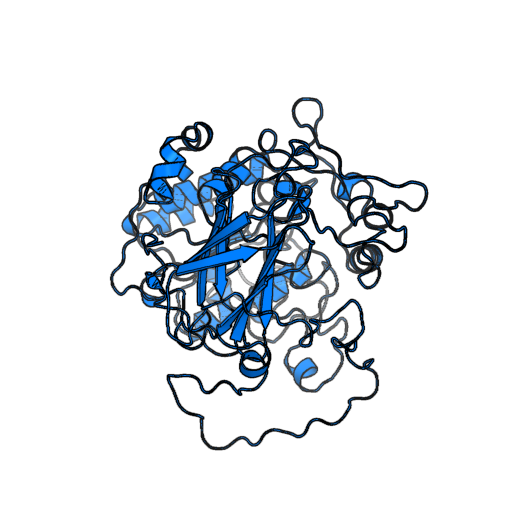 92 ? -8.680 19.010 10.899 1.00 94.88 92 HIS A C 1
ATOM 721 O O . HIS A 1 92 ? -8.514 20.176 11.260 1.00 94.88 92 HIS A O 1
ATOM 727 N N . ARG A 1 93 ? -8.200 18.544 9.750 1.00 91.50 93 ARG A N 1
ATOM 728 C CA . ARG A 1 93 ? -7.579 19.328 8.686 1.00 91.50 93 ARG A CA 1
ATOM 729 C C . ARG A 1 93 ? -8.663 19.726 7.687 1.00 91.50 93 ARG A C 1
ATOM 731 O O . ARG A 1 93 ? -8.718 19.188 6.588 1.00 91.50 93 ARG A O 1
ATOM 738 N N . ASP A 1 94 ? -9.502 20.666 8.106 1.00 91.94 94 ASP A N 1
ATOM 739 C CA . ASP A 1 94 ? -10.666 21.119 7.346 1.00 91.94 94 ASP A CA 1
ATOM 740 C C . ASP A 1 94 ? -10.258 21.820 6.039 1.00 91.94 94 ASP A C 1
ATOM 742 O O . ASP A 1 94 ? -9.622 22.884 6.034 1.00 91.94 94 ASP A O 1
ATOM 746 N N . SER A 1 95 ? -10.615 21.189 4.922 1.00 90.88 95 SER A N 1
ATOM 747 C CA . SER A 1 95 ? -10.352 21.676 3.568 1.00 90.88 95 SER A CA 1
ATOM 748 C C . SER A 1 95 ? -11.308 22.780 3.105 1.00 90.88 95 SER A C 1
ATOM 750 O O . SER A 1 95 ? -10.987 23.486 2.149 1.00 90.88 95 SER A O 1
ATOM 752 N N . ALA A 1 96 ? -12.442 22.983 3.782 1.00 90.44 96 ALA A N 1
ATOM 753 C CA . ALA A 1 96 ? -13.376 24.066 3.478 1.00 90.44 96 ALA A CA 1
ATOM 754 C C . ALA A 1 96 ? -12.903 25.414 4.040 1.00 90.44 96 ALA A C 1
ATOM 756 O O . ALA A 1 96 ? -13.237 26.468 3.496 1.00 90.44 96 ALA A O 1
ATOM 757 N N . THR A 1 97 ? -12.120 25.390 5.121 1.00 90.81 97 THR A N 1
ATOM 758 C CA . THR A 1 97 ? -11.659 26.599 5.823 1.00 90.81 97 THR A CA 1
ATOM 759 C C . THR A 1 97 ? -10.156 26.847 5.710 1.00 90.81 97 THR A C 1
ATOM 761 O O . THR A 1 97 ? -9.681 27.923 6.078 1.00 90.81 97 THR A O 1
ATOM 764 N N . SER A 1 98 ? -9.383 25.895 5.177 1.00 86.75 98 SER A N 1
ATOM 765 C CA . SER A 1 98 ? -7.933 26.029 5.030 1.00 86.75 98 SER A CA 1
ATOM 766 C C . SER A 1 98 ? -7.382 25.276 3.815 1.00 86.75 98 SER A C 1
ATOM 768 O O . SER A 1 98 ? -8.025 24.387 3.264 1.00 86.75 98 SER A O 1
ATOM 770 N N . ASN A 1 99 ? -6.131 25.561 3.430 1.00 85.00 99 ASN A N 1
ATOM 771 C CA . ASN A 1 99 ? -5.398 24.804 2.401 1.00 85.00 99 ASN A CA 1
ATOM 772 C C . ASN A 1 99 ? -4.924 23.431 2.917 1.00 85.00 99 ASN A C 1
ATOM 774 O O . ASN A 1 99 ? -3.792 23.012 2.680 1.00 85.00 99 ASN A O 1
ATOM 778 N N . ALA A 1 100 ? -5.782 22.725 3.651 1.00 86.69 100 ALA A N 1
ATOM 779 C CA . ALA A 1 100 ? -5.459 21.513 4.384 1.00 86.69 100 ALA A CA 1
ATOM 780 C C . ALA A 1 100 ? -4.866 20.396 3.513 1.00 86.69 100 ALA A C 1
ATOM 782 O O . ALA A 1 100 ? -4.026 19.635 3.994 1.00 86.69 100 ALA A O 1
ATOM 783 N N . LEU A 1 101 ? -5.275 20.330 2.243 1.00 85.75 101 LEU A N 1
ATOM 784 C CA . LEU A 1 101 ? -4.907 19.293 1.277 1.00 85.75 101 LEU A CA 1
ATOM 785 C C . LEU A 1 101 ? -3.507 19.477 0.664 1.00 85.75 101 LEU A C 1
ATOM 787 O O . LEU A 1 101 ? -3.033 18.588 -0.042 1.00 85.75 101 LEU A O 1
ATOM 791 N N . VAL A 1 102 ? -2.838 20.612 0.892 1.00 80.38 102 VAL A N 1
ATOM 792 C CA . VAL A 1 102 ? -1.560 20.946 0.244 1.00 80.38 102 VAL A CA 1
ATOM 793 C C . VAL A 1 102 ? -0.536 21.417 1.283 1.00 80.38 102 VAL A C 1
ATOM 795 O O . VAL A 1 102 ? -0.879 22.026 2.290 1.00 80.38 102 VAL A O 1
ATOM 798 N N . GLY A 1 103 ? 0.748 21.160 1.022 1.00 64.19 103 GLY A N 1
ATOM 799 C CA . GLY A 1 103 ? 1.822 22.020 1.532 1.00 64.19 103 GLY A CA 1
ATOM 800 C C . GLY A 1 103 ? 2.536 21.621 2.824 1.00 64.19 103 GLY A C 1
ATOM 801 O O . GLY A 1 103 ? 3.494 22.305 3.167 1.00 64.19 103 GLY A O 1
ATOM 802 N N . TYR A 1 104 ? 2.171 20.535 3.518 1.00 74.25 104 TYR A N 1
ATOM 803 C CA . TYR A 1 104 ? 2.833 20.197 4.792 1.00 74.25 104 TYR A CA 1
ATOM 804 C C . TYR A 1 104 ? 3.070 18.698 4.968 1.00 74.25 104 TYR A C 1
ATOM 806 O O . TYR A 1 104 ? 2.126 17.924 5.123 1.00 74.25 104 TYR A O 1
ATOM 814 N N . GLY A 1 105 ? 4.345 18.301 4.930 1.00 81.44 105 GLY A N 1
ATOM 815 C CA . GLY A 1 105 ? 4.802 16.951 5.247 1.00 81.44 105 GLY A CA 1
ATOM 816 C C . GLY A 1 105 ? 5.362 16.849 6.658 1.00 81.44 105 GLY A C 1
ATOM 817 O O . GLY A 1 105 ? 5.672 17.850 7.302 1.00 81.44 105 GLY A O 1
ATOM 818 N N . THR A 1 106 ? 5.508 15.619 7.129 1.00 90.81 106 THR A N 1
ATOM 819 C CA . THR A 1 106 ? 6.166 15.305 8.396 1.00 90.81 106 THR A CA 1
ATOM 820 C C . THR A 1 106 ? 7.547 14.712 8.122 1.00 90.81 106 THR A C 1
ATOM 822 O O . THR A 1 106 ? 7.674 13.975 7.141 1.00 90.81 106 THR A O 1
ATOM 825 N N . PRO A 1 107 ? 8.561 14.938 8.977 1.00 92.88 107 PRO A N 1
ATOM 826 C CA . PRO A 1 107 ? 9.771 14.120 8.994 1.00 92.88 107 PRO A CA 1
ATOM 827 C C . PRO A 1 107 ? 9.434 12.625 8.930 1.00 92.88 107 PRO A C 1
ATOM 829 O O . PRO A 1 107 ? 8.465 12.170 9.548 1.00 92.88 107 PRO A O 1
ATOM 832 N N . HIS A 1 108 ? 10.177 11.877 8.119 1.00 91.31 108 HIS A N 1
ATOM 833 C CA . HIS A 1 108 ? 9.965 10.443 7.898 1.00 91.31 108 HIS A CA 1
ATOM 834 C C . HIS A 1 108 ? 11.259 9.680 7.600 1.00 91.31 108 HIS A C 1
ATOM 836 O O . HIS A 1 108 ? 11.231 8.631 6.972 1.00 91.31 108 HIS A O 1
ATOM 842 N N . SER A 1 109 ? 12.397 10.171 8.086 1.00 92.50 109 SER A N 1
ATOM 843 C CA . SER A 1 109 ? 13.639 9.397 8.133 1.00 92.50 109 SER A CA 1
ATOM 844 C C . SER A 1 109 ? 13.579 8.338 9.238 1.00 92.50 109 SER A C 1
ATOM 846 O O . SER A 1 109 ? 12.731 8.380 10.135 1.00 92.50 109 SER A O 1
ATOM 848 N N . PHE A 1 110 ? 14.524 7.403 9.223 1.00 91.88 110 PHE A N 1
ATOM 849 C CA . PHE A 1 110 ? 14.690 6.407 10.274 1.00 91.88 110 PHE A CA 1
ATOM 850 C C . PHE A 1 110 ? 14.815 7.055 11.658 1.00 91.88 110 PHE A C 1
ATOM 852 O O . PHE A 1 110 ? 14.133 6.647 12.591 1.00 91.88 110 PHE A O 1
ATOM 859 N N . GLY A 1 111 ? 15.641 8.100 11.792 1.00 94.00 111 GLY A N 1
ATOM 860 C CA . GLY A 1 111 ? 15.919 8.732 13.083 1.00 94.00 111 GLY A CA 1
ATOM 861 C C . GLY A 1 111 ? 14.667 9.316 13.738 1.00 94.00 111 GLY A C 1
ATOM 862 O O . GLY A 1 111 ? 14.359 8.991 14.884 1.00 94.00 111 GLY A O 1
ATOM 863 N N . ASP A 1 112 ? 13.910 10.131 13.000 1.00 94.56 112 ASP A N 1
ATOM 864 C CA . ASP A 1 112 ? 12.672 10.722 13.519 1.00 94.56 112 ASP A CA 1
ATOM 865 C C . ASP A 1 112 ? 11.555 9.688 13.715 1.00 94.56 112 ASP A C 1
ATOM 867 O O . ASP A 1 112 ? 10.799 9.775 14.682 1.00 94.56 112 ASP A O 1
ATOM 871 N N . SER A 1 113 ? 11.477 8.672 12.851 1.00 91.88 113 SER A N 1
ATOM 872 C CA . SER A 1 113 ? 10.444 7.638 12.930 1.00 91.88 113 SER A CA 1
ATOM 873 C C . SER A 1 113 ? 10.652 6.731 14.142 1.00 91.88 113 SER A C 1
ATOM 875 O O . SER A 1 113 ? 9.701 6.458 14.873 1.00 91.88 113 SER A O 1
ATOM 877 N N . GLN A 1 114 ? 11.895 6.319 14.412 1.00 91.31 114 GLN A N 1
ATOM 878 C CA . GLN A 1 114 ? 12.233 5.531 15.600 1.00 91.31 114 GLN A CA 1
ATOM 879 C C . GLN A 1 114 ? 12.066 6.341 16.891 1.00 91.31 114 GLN A C 1
ATOM 881 O O . GLN A 1 114 ? 11.571 5.818 17.892 1.00 91.31 114 GLN A O 1
ATOM 886 N N . ALA A 1 115 ? 12.427 7.627 16.869 1.00 93.75 115 ALA A N 1
ATOM 887 C CA . ALA A 1 115 ? 12.241 8.511 18.014 1.00 93.75 115 ALA A CA 1
ATOM 888 C C . ALA A 1 115 ? 10.751 8.745 18.332 1.00 93.75 115 ALA A C 1
ATOM 890 O O . ALA A 1 115 ? 10.363 8.688 19.499 1.00 93.75 115 ALA A O 1
ATOM 891 N N . ALA A 1 116 ? 9.907 8.929 17.308 1.00 92.81 116 ALA A N 1
ATOM 892 C CA . ALA A 1 116 ? 8.453 9.035 17.454 1.00 92.81 116 ALA A CA 1
ATOM 893 C C . ALA A 1 116 ? 7.818 7.741 17.988 1.00 92.81 116 ALA A C 1
ATOM 895 O O . ALA A 1 116 ? 6.995 7.789 18.904 1.00 92.81 116 ALA A O 1
ATOM 896 N N . TRP A 1 117 ? 8.243 6.587 17.459 1.00 88.75 117 TRP A N 1
ATOM 897 C CA . TRP A 1 117 ? 7.801 5.266 17.920 1.00 88.75 117 TRP A CA 1
ATOM 898 C C . TRP A 1 117 ? 8.140 5.023 19.401 1.00 88.75 117 TRP A C 1
ATOM 900 O O . TRP A 1 117 ? 7.391 4.351 20.115 1.00 88.75 117 TRP A O 1
ATOM 910 N N . ASN A 1 118 ? 9.236 5.620 19.886 1.00 89.56 118 ASN A N 1
ATOM 911 C CA . ASN A 1 118 ? 9.621 5.667 21.298 1.00 89.56 118 ASN A CA 1
ATOM 912 C C . ASN A 1 118 ? 9.643 4.275 21.962 1.00 89.56 118 ASN A C 1
ATOM 914 O O . ASN A 1 118 ? 9.042 4.065 23.015 1.00 89.56 118 ASN A O 1
ATOM 918 N N . GLN A 1 119 ? 10.291 3.302 21.310 1.00 84.81 119 GLN A N 1
ATOM 919 C CA . GLN A 1 119 ? 10.374 1.904 21.770 1.00 84.81 119 GLN A CA 1
ATOM 920 C C . GLN A 1 119 ? 8.997 1.257 22.029 1.00 84.81 119 GLN A C 1
ATOM 922 O O . GLN A 1 119 ? 8.856 0.417 22.915 1.00 84.81 119 GLN A O 1
ATOM 927 N N . GLY A 1 120 ? 7.968 1.675 21.286 1.00 83.19 120 GLY A N 1
ATOM 928 C CA . GLY A 1 120 ? 6.600 1.175 21.426 1.00 83.19 120 GLY A CA 1
ATOM 929 C C . GLY A 1 120 ? 5.737 1.929 22.439 1.00 83.19 120 GLY A C 1
ATOM 930 O O . GLY A 1 120 ? 4.558 1.614 22.559 1.00 83.19 120 GLY A O 1
ATOM 931 N N . LYS A 1 121 ? 6.266 2.953 23.126 1.00 84.44 121 LYS A N 1
ATOM 932 C CA . LYS A 1 121 ? 5.467 3.812 24.020 1.00 84.44 121 LYS A CA 1
ATOM 933 C C . LYS A 1 121 ? 4.545 4.770 23.267 1.00 84.44 121 LYS A C 1
ATOM 935 O O . LYS A 1 121 ? 3.580 5.248 23.845 1.00 84.44 121 LYS A O 1
ATOM 940 N N . MET A 1 122 ? 4.864 5.080 22.005 1.00 84.56 122 MET A N 1
ATOM 941 C CA . MET A 1 122 ? 3.961 5.762 21.069 1.00 84.56 122 MET A CA 1
ATOM 942 C C . MET A 1 122 ? 3.412 7.121 21.536 1.00 84.56 122 MET A C 1
ATOM 944 O O . MET A 1 122 ? 2.311 7.459 21.143 1.00 84.56 122 MET A O 1
ATOM 948 N N . GLY A 1 123 ? 4.132 7.897 22.358 1.00 90.25 123 GLY A N 1
ATOM 949 C CA . GLY A 1 123 ? 3.616 9.140 22.972 1.00 90.25 123 GLY A CA 1
ATOM 950 C C . GLY A 1 123 ? 4.229 10.461 22.480 1.00 90.25 123 GLY A C 1
ATOM 951 O O . GLY A 1 123 ? 3.929 11.512 23.044 1.00 90.25 123 GLY A O 1
ATOM 952 N N . LEU A 1 124 ? 5.136 10.422 21.492 1.00 94.06 124 LEU A N 1
ATOM 953 C CA . LEU A 1 124 ? 5.987 11.561 21.103 1.00 94.06 124 LEU A CA 1
ATOM 954 C C . LEU A 1 124 ? 5.947 11.880 19.599 1.00 94.06 124 LEU A C 1
ATOM 956 O O . LEU A 1 124 ? 6.884 12.481 19.066 1.00 94.06 124 LEU A O 1
ATOM 960 N N . TRP A 1 125 ? 4.884 11.488 18.897 1.00 94.31 125 TRP A N 1
ATOM 961 C CA . TRP A 1 125 ? 4.763 11.713 17.453 1.00 94.31 125 TRP A CA 1
ATOM 962 C C . TRP A 1 125 ? 4.973 13.181 17.035 1.00 94.31 125 TRP A C 1
ATOM 964 O O . TRP A 1 125 ? 5.863 13.430 16.219 1.00 94.31 125 TRP A O 1
ATOM 974 N N . PRO A 1 126 ? 4.282 14.185 17.607 1.00 95.50 126 PRO A N 1
ATOM 975 C CA . PRO A 1 126 ? 4.426 15.566 17.167 1.00 95.50 126 PRO A CA 1
ATOM 976 C C . PRO A 1 126 ? 5.764 16.202 17.557 1.00 95.50 126 PRO A C 1
ATOM 978 O O . PRO A 1 126 ? 6.185 17.158 16.907 1.00 95.50 126 PRO A O 1
ATOM 981 N N . LYS A 1 127 ? 6.476 15.652 18.550 1.00 96.12 127 LYS A N 1
ATOM 982 C CA . LYS A 1 127 ? 7.826 16.100 18.918 1.00 96.12 127 LYS A CA 1
ATOM 983 C C . LYS A 1 127 ? 8.843 15.830 17.808 1.00 96.12 127 LYS A C 1
ATOM 985 O O . LYS A 1 127 ? 9.685 16.676 17.529 1.00 96.12 127 LYS A O 1
ATOM 990 N N . TYR A 1 128 ? 8.768 14.655 17.181 1.00 96.00 128 TYR A N 1
ATOM 991 C CA . TYR A 1 128 ? 9.743 14.221 16.171 1.00 96.00 128 TYR A CA 1
ATOM 992 C C . TYR A 1 128 ? 9.228 14.341 14.736 1.00 96.00 128 TYR A C 1
ATOM 994 O O . TYR A 1 128 ? 10.024 14.430 13.806 1.00 96.00 128 TYR A O 1
ATOM 1002 N N . LYS A 1 129 ? 7.905 14.392 14.548 1.00 93.88 129 LYS A N 1
ATOM 1003 C CA . LYS A 1 129 ? 7.251 14.484 13.238 1.00 93.88 129 LYS A CA 1
ATOM 1004 C C . LYS A 1 129 ? 6.418 15.748 13.035 1.00 93.88 129 LYS A C 1
ATOM 1006 O O . LYS A 1 129 ? 5.720 15.850 12.030 1.00 93.88 129 LYS A O 1
ATOM 1011 N N . THR A 1 130 ? 6.557 16.740 13.917 1.00 93.38 130 THR A N 1
ATOM 1012 C CA . THR A 1 130 ? 5.783 17.996 13.946 1.00 93.38 130 THR A CA 1
ATOM 1013 C C . THR A 1 130 ? 4.303 17.801 14.280 1.00 93.38 130 THR A C 1
ATOM 1015 O O . THR A 1 130 ? 3.752 16.708 14.158 1.00 93.38 130 THR A O 1
ATOM 1018 N N . GLN A 1 131 ? 3.624 18.888 14.651 1.00 92.62 131 GLN A N 1
ATOM 1019 C CA . GLN A 1 131 ? 2.200 18.862 15.007 1.00 92.62 131 GLN A CA 1
ATOM 1020 C C . GLN A 1 131 ? 1.308 18.340 13.866 1.00 92.62 131 GLN A C 1
ATOM 1022 O O . GLN A 1 131 ? 0.260 17.762 14.137 1.00 92.62 131 GLN A O 1
ATOM 1027 N N . TYR A 1 132 ? 1.757 18.440 12.606 1.00 90.69 132 TYR A N 1
ATOM 1028 C CA . TYR A 1 132 ? 1.038 17.904 11.447 1.00 90.69 132 TYR A CA 1
ATOM 1029 C C . TYR A 1 132 ? 0.791 16.395 11.512 1.00 90.69 132 TYR A C 1
ATOM 1031 O O . TYR A 1 132 ? -0.168 15.934 10.898 1.00 90.69 132 TYR A O 1
ATOM 1039 N N . ALA A 1 133 ? 1.592 15.646 12.279 1.00 92.19 133 ALA A N 1
ATOM 1040 C CA . ALA A 1 133 ? 1.373 14.221 12.514 1.00 92.19 133 ALA A CA 1
ATOM 1041 C C . ALA A 1 133 ? 0.028 13.917 13.204 1.00 92.19 133 ALA A C 1
ATOM 1043 O O . ALA A 1 133 ? -0.462 12.799 13.093 1.00 92.19 133 ALA A O 1
ATOM 1044 N N . MET A 1 134 ? -0.572 14.905 13.882 1.00 94.69 134 MET A N 1
ATOM 1045 C CA . MET A 1 134 ? -1.869 14.775 14.560 1.00 94.69 134 MET A CA 1
ATOM 1046 C C . MET A 1 134 ? -3.052 15.262 13.712 1.00 94.69 134 MET A C 1
ATOM 1048 O O . MET A 1 134 ? -4.203 15.149 14.130 1.00 94.69 134 MET A O 1
ATOM 1052 N N . GLY A 1 135 ? -2.799 15.820 12.526 1.00 93.56 135 GLY A N 1
ATOM 1053 C CA . GLY A 1 135 ? -3.868 16.239 11.625 1.00 93.56 135 GLY A CA 1
ATOM 1054 C C . GLY A 1 135 ? -4.542 15.034 10.967 1.00 93.56 135 GLY A C 1
ATOM 1055 O O . GLY A 1 135 ? -3.848 14.095 10.591 1.00 93.56 135 GLY A O 1
ATOM 1056 N N . HIS A 1 136 ? -5.856 15.070 10.757 1.00 94.00 136 HIS A N 1
ATOM 1057 C CA . HIS A 1 136 ? -6.598 14.046 10.006 1.00 94.00 136 HIS A CA 1
ATOM 1058 C C . HIS A 1 136 ? -7.649 14.662 9.082 1.00 94.00 136 HIS A C 1
ATOM 1060 O O . HIS A 1 136 ? -8.111 15.778 9.324 1.00 94.00 136 HIS A O 1
ATOM 1066 N N . PHE A 1 137 ? -8.050 13.918 8.056 1.00 93.06 137 PHE A N 1
ATOM 1067 C CA . PHE A 1 137 ? -9.157 14.267 7.171 1.00 93.06 137 PHE A CA 1
ATOM 1068 C C . PHE A 1 137 ? -10.461 13.567 7.568 1.00 93.06 137 PHE A C 1
ATOM 1070 O O . PHE A 1 137 ? -10.475 12.556 8.279 1.00 93.06 137 PHE A O 1
ATOM 1077 N N . GLN A 1 138 ? -11.567 14.128 7.098 1.00 92.62 138 GLN A N 1
ATOM 1078 C CA . GLN A 1 138 ? -12.899 13.540 7.161 1.00 92.62 138 GLN A CA 1
ATOM 1079 C C . GLN A 1 138 ? -13.388 13.155 5.756 1.00 92.62 138 GLN A C 1
ATOM 1081 O O . GLN A 1 138 ? -12.741 13.445 4.743 1.00 92.62 138 GLN A O 1
ATOM 1086 N N . ARG A 1 139 ? -14.542 12.474 5.704 1.00 91.00 139 ARG A N 1
ATOM 1087 C CA . ARG A 1 139 ? -15.206 12.007 4.472 1.00 91.00 139 ARG A CA 1
ATOM 1088 C C . ARG A 1 139 ? -15.332 13.134 3.446 1.00 91.00 139 ARG A C 1
ATOM 1090 O O . ARG A 1 139 ? -15.195 12.883 2.252 1.00 91.00 139 ARG A O 1
ATOM 1097 N N . GLU A 1 140 ? -15.607 14.342 3.921 1.00 90.56 140 GLU A N 1
ATOM 1098 C CA . GLU A 1 140 ? -15.887 15.540 3.137 1.00 90.56 140 GLU A CA 1
ATOM 1099 C C . GLU A 1 140 ? -14.625 16.125 2.486 1.00 90.56 140 GLU A C 1
ATOM 1101 O O . GLU A 1 140 ? -14.716 16.681 1.394 1.00 90.56 140 GLU A O 1
ATOM 1106 N N . ASP A 1 141 ? -13.448 15.955 3.102 1.00 92.19 141 ASP A N 1
ATOM 1107 C CA . ASP A 1 141 ? -12.184 16.487 2.571 1.00 92.19 141 ASP A CA 1
ATOM 1108 C C . ASP A 1 141 ? -11.613 15.620 1.441 1.00 92.19 141 ASP A C 1
ATOM 1110 O O . ASP A 1 141 ? -11.006 16.121 0.491 1.00 92.19 141 ASP A O 1
ATOM 1114 N N . ILE A 1 142 ? -11.786 14.299 1.556 1.00 91.94 142 ILE A N 1
ATOM 1115 C CA . ILE A 1 142 ? -11.251 13.291 0.625 1.00 91.94 142 ILE A CA 1
ATOM 1116 C C . ILE A 1 142 ? -12.347 12.304 0.180 1.00 91.94 142 ILE A C 1
ATOM 1118 O O . ILE A 1 142 ? -12.265 11.092 0.423 1.00 91.94 142 ILE A O 1
ATOM 1122 N N . PRO A 1 143 ? -13.402 12.800 -0.499 1.00 90.06 143 PRO A N 1
ATOM 1123 C CA . PRO A 1 143 ? -14.613 12.027 -0.763 1.00 90.06 143 PRO A CA 1
ATOM 1124 C C . PRO A 1 143 ? -14.391 10.811 -1.662 1.00 90.06 143 PRO A C 1
ATOM 1126 O O . PRO A 1 143 ? -15.094 9.811 -1.497 1.00 90.06 143 PRO A O 1
ATOM 1129 N N . PHE A 1 144 ? -13.419 10.864 -2.575 1.00 87.38 144 PHE A N 1
ATOM 1130 C CA . PHE A 1 144 ? -13.087 9.738 -3.446 1.00 87.38 144 PHE A CA 1
ATOM 1131 C C . PHE A 1 144 ? -12.465 8.575 -2.659 1.00 87.38 144 PHE A C 1
ATOM 1133 O O . PHE A 1 144 ? -12.926 7.444 -2.775 1.00 87.38 144 PHE A O 1
ATOM 1140 N N . GLN A 1 145 ? -11.467 8.846 -1.814 1.00 90.00 145 GLN A N 1
ATOM 1141 C CA . GLN A 1 145 ? -10.763 7.837 -1.017 1.00 90.00 145 GLN A CA 1
ATOM 1142 C C . GLN A 1 145 ? -11.724 7.084 -0.097 1.00 90.00 145 GLN A C 1
ATOM 1144 O O . GLN A 1 145 ? -11.701 5.855 -0.049 1.00 90.00 145 GLN A O 1
ATOM 1149 N N . PHE A 1 146 ? -12.608 7.807 0.594 1.00 88.75 146 PHE A N 1
ATOM 1150 C CA . PHE A 1 146 ? -13.637 7.171 1.411 1.00 88.75 146 PHE A CA 1
ATOM 1151 C C . PHE A 1 146 ? -14.657 6.403 0.566 1.00 88.75 146 PHE A C 1
ATOM 1153 O O . PHE A 1 146 ? -15.030 5.304 0.952 1.00 88.75 146 PHE A O 1
ATOM 1160 N N . ALA A 1 147 ? -15.092 6.928 -0.586 1.00 83.81 147 ALA A N 1
ATOM 1161 C CA . ALA A 1 147 ? -16.015 6.197 -1.458 1.00 83.81 147 ALA A CA 1
ATOM 1162 C C . ALA A 1 147 ? -15.397 4.881 -1.957 1.00 83.81 147 ALA A C 1
ATOM 1164 O O . ALA A 1 147 ? -16.073 3.856 -1.992 1.00 83.81 147 ALA A O 1
ATOM 1165 N N . LEU A 1 148 ? -14.104 4.893 -2.291 1.00 83.81 148 LEU A N 1
ATOM 1166 C CA . LEU A 1 148 ? -13.362 3.701 -2.688 1.00 83.81 148 LEU A CA 1
ATOM 1167 C C . LEU A 1 148 ? -13.270 2.692 -1.533 1.00 83.81 148 LEU A C 1
ATOM 1169 O O . LEU A 1 148 ? -13.541 1.511 -1.733 1.00 83.81 148 LEU A O 1
ATOM 1173 N N . ALA A 1 149 ? -12.945 3.155 -0.324 1.00 83.31 149 ALA A N 1
ATOM 1174 C CA . ALA A 1 149 ? -12.874 2.316 0.873 1.00 83.31 149 ALA A CA 1
ATOM 1175 C C . ALA A 1 149 ? -14.241 1.762 1.317 1.00 83.31 149 ALA A C 1
ATOM 1177 O O . ALA A 1 149 ? -14.306 0.684 1.896 1.00 83.31 149 ALA A O 1
ATOM 1178 N N . GLU A 1 150 ? -15.335 2.482 1.065 1.00 79.19 150 GLU A N 1
ATOM 1179 C CA . GLU A 1 150 ? -16.706 2.021 1.330 1.00 79.19 150 GLU A CA 1
ATOM 1180 C C . GLU A 1 150 ? -17.189 1.009 0.279 1.00 79.19 150 GLU A C 1
ATOM 1182 O O . GLU A 1 150 ? -17.974 0.113 0.596 1.00 79.19 150 GLU A O 1
ATOM 1187 N N . ALA A 1 151 ? -16.729 1.149 -0.968 1.00 74.25 151 ALA A N 1
ATOM 1188 C CA . ALA A 1 151 ? -17.086 0.268 -2.076 1.00 74.25 151 ALA A CA 1
ATOM 1189 C C . ALA A 1 151 ? -16.294 -1.052 -2.077 1.00 74.25 151 ALA A C 1
ATOM 1191 O O . ALA A 1 151 ? -16.838 -2.096 -2.444 1.00 74.25 151 ALA A O 1
ATOM 1192 N N . PHE A 1 152 ? -15.022 -1.012 -1.672 1.00 75.88 152 PHE A N 1
ATOM 1193 C CA . PHE A 1 152 ? -14.095 -2.145 -1.718 1.00 75.88 152 PHE A CA 1
ATOM 1194 C C . PHE A 1 152 ? -13.540 -2.498 -0.334 1.00 75.88 152 PHE A C 1
ATOM 1196 O O . PHE A 1 152 ? -13.932 -1.949 0.688 1.00 75.88 152 PHE A O 1
ATOM 1203 N N . THR A 1 153 ? -12.652 -3.489 -0.275 1.00 73.31 153 THR A N 1
ATOM 1204 C CA . THR A 1 153 ? -12.018 -3.889 0.983 1.00 73.31 153 THR A CA 1
ATOM 1205 C C . THR A 1 153 ? -10.961 -2.873 1.411 1.00 73.31 153 THR A C 1
ATOM 1207 O O . THR A 1 153 ? -10.096 -2.494 0.627 1.00 73.31 153 THR A O 1
ATOM 1210 N N . ILE A 1 154 ? -11.004 -2.488 2.685 1.00 76.00 154 ILE A N 1
ATOM 1211 C CA . ILE A 1 154 ? -9.961 -1.718 3.362 1.00 76.00 154 ILE A CA 1
ATOM 1212 C C . ILE A 1 154 ? -9.329 -2.572 4.468 1.00 76.00 154 ILE A C 1
ATOM 1214 O O . ILE A 1 154 ? -10.030 -3.315 5.157 1.00 76.00 154 ILE A O 1
ATOM 1218 N N . CYS A 1 155 ? -8.008 -2.468 4.628 1.00 77.94 155 CYS A N 1
ATOM 1219 C CA . CYS A 1 155 ? -7.245 -3.169 5.661 1.00 77.94 155 CYS A CA 1
ATOM 1220 C C . CYS A 1 155 ? -6.836 -2.185 6.769 1.00 77.94 155 CYS A C 1
ATOM 1222 O O . CYS A 1 155 ? -5.907 -1.403 6.581 1.00 77.94 155 CYS A O 1
ATOM 1224 N N . ASP A 1 156 ? -7.494 -2.241 7.930 1.00 75.19 156 ASP A N 1
ATOM 1225 C CA . ASP A 1 156 ? -7.231 -1.357 9.086 1.00 75.19 156 ASP A CA 1
ATOM 1226 C C . ASP A 1 156 ? -6.125 -1.865 10.032 1.00 75.19 156 ASP A C 1
ATOM 1228 O O . ASP A 1 156 ? -5.876 -1.293 11.090 1.00 75.19 156 ASP A O 1
ATOM 1232 N N . ALA A 1 157 ? -5.456 -2.951 9.644 1.00 77.88 157 ALA A N 1
ATOM 1233 C CA . ALA A 1 157 ? -4.308 -3.542 10.330 1.00 77.88 157 ALA A CA 1
ATOM 1234 C C . ALA A 1 157 ? -3.159 -3.825 9.343 1.00 77.88 157 ALA A C 1
ATOM 1236 O O . ALA A 1 157 ? -2.451 -4.827 9.452 1.00 77.88 157 ALA A O 1
ATOM 1237 N N . TYR A 1 158 ? -3.016 -2.966 8.329 1.00 77.06 158 TYR A N 1
ATOM 1238 C CA . TYR A 1 158 ? -1.918 -3.007 7.368 1.00 77.06 158 TYR A CA 1
ATOM 1239 C C . TYR A 1 158 ? -0.813 -2.041 7.803 1.00 77.06 158 TYR A C 1
ATOM 1241 O O . TYR A 1 158 ? -1.046 -0.842 7.955 1.00 77.06 158 TYR A O 1
ATOM 1249 N N . HIS A 1 159 ? 0.393 -2.565 8.007 1.00 79.88 159 HIS A N 1
ATOM 1250 C CA . HIS A 1 159 ? 1.529 -1.799 8.512 1.00 79.88 159 HIS A CA 1
ATOM 1251 C C . HIS A 1 159 ? 2.624 -1.687 7.452 1.00 79.88 159 HIS A C 1
ATOM 1253 O O . HIS A 1 159 ? 2.842 -2.610 6.666 1.00 79.88 159 HIS A O 1
ATOM 1259 N N . CYS A 1 160 ? 3.350 -0.566 7.459 1.00 81.75 160 CYS A N 1
ATOM 1260 C CA . CYS A 1 160 ? 4.609 -0.468 6.729 1.00 81.75 160 CYS A CA 1
ATOM 1261 C C . CYS A 1 160 ? 5.559 -1.581 7.185 1.00 81.75 160 CYS A C 1
ATOM 1263 O O . CYS A 1 160 ? 5.609 -1.915 8.372 1.00 81.75 160 CYS A O 1
ATOM 1265 N N . SER A 1 161 ? 6.356 -2.118 6.264 1.00 85.06 161 SER A N 1
ATOM 1266 C CA . SER A 1 161 ? 7.354 -3.127 6.618 1.00 85.06 161 SER A CA 1
ATOM 1267 C C . SER A 1 161 ? 8.395 -2.567 7.584 1.00 85.06 161 SER A C 1
ATOM 1269 O O . SER A 1 161 ? 8.900 -3.296 8.436 1.00 85.06 161 SER A O 1
ATOM 1271 N N . ILE A 1 162 ? 8.724 -1.276 7.446 1.00 84.31 162 ILE A N 1
ATOM 1272 C CA . ILE A 1 162 ? 9.750 -0.606 8.242 1.00 84.31 162 ILE A CA 1
ATOM 1273 C C . ILE A 1 162 ? 9.310 0.819 8.557 1.00 84.31 162 ILE A C 1
ATOM 1275 O O . ILE A 1 162 ? 8.950 1.589 7.669 1.00 84.31 162 ILE A O 1
ATOM 1279 N N . THR A 1 163 ? 9.402 1.197 9.829 1.00 87.75 163 THR A N 1
ATOM 1280 C CA . THR A 1 163 ? 9.105 2.550 10.317 1.00 87.75 163 THR A CA 1
ATOM 1281 C C . THR A 1 163 ? 10.227 3.522 9.918 1.00 87.75 163 THR A C 1
ATOM 1283 O O . THR A 1 163 ? 11.125 3.811 10.712 1.00 87.75 163 THR A O 1
ATOM 1286 N N . THR A 1 164 ? 10.213 3.956 8.653 1.00 89.50 164 THR A N 1
ATOM 1287 C CA . THR A 1 164 ? 11.193 4.845 7.997 1.00 89.50 164 THR A CA 1
ATOM 1288 C C . THR A 1 164 ? 10.603 5.416 6.689 1.00 89.50 164 THR A C 1
ATOM 1290 O O . THR A 1 164 ? 9.392 5.345 6.477 1.00 89.50 164 THR A O 1
ATOM 1293 N N . GLY A 1 165 ? 11.445 5.985 5.826 1.00 89.38 165 GLY A N 1
ATOM 1294 C CA . GLY A 1 165 ? 11.062 6.645 4.584 1.00 89.38 165 GLY A CA 1
ATOM 1295 C C . GLY A 1 165 ? 10.673 5.710 3.435 1.00 89.38 165 GLY A C 1
ATOM 1296 O O . GLY A 1 165 ? 10.491 4.498 3.590 1.00 89.38 165 GLY A O 1
ATOM 1297 N N . THR A 1 166 ? 10.541 6.332 2.269 1.00 91.12 166 THR A N 1
ATOM 1298 C CA . THR A 1 166 ? 10.115 5.767 0.988 1.00 91.12 166 THR A CA 1
ATOM 1299 C C . THR A 1 166 ? 10.998 4.621 0.485 1.00 91.12 166 THR A C 1
ATOM 1301 O O . THR A 1 166 ? 10.484 3.515 0.311 1.00 91.12 166 THR A O 1
ATOM 1304 N N . ASP A 1 167 ? 12.305 4.837 0.272 1.00 92.56 167 ASP A N 1
ATOM 1305 C CA . ASP A 1 167 ? 13.170 3.839 -0.381 1.00 92.56 167 ASP A CA 1
ATOM 1306 C C . ASP A 1 167 ? 13.190 2.510 0.387 1.00 92.56 167 ASP A C 1
ATOM 1308 O O . ASP A 1 167 ? 12.936 1.483 -0.241 1.00 92.56 167 ASP A O 1
ATOM 1312 N N . PRO A 1 168 ? 13.408 2.466 1.721 1.00 92.56 168 PRO A N 1
ATOM 1313 C CA . PRO A 1 168 ? 13.454 1.193 2.437 1.00 92.56 168 PRO A CA 1
ATOM 1314 C C . PRO A 1 168 ? 12.167 0.379 2.287 1.00 92.56 168 PRO A C 1
ATOM 1316 O O . PRO A 1 168 ? 12.228 -0.825 2.048 1.00 92.56 168 PRO A O 1
ATOM 1319 N N . ASN A 1 169 ? 10.998 1.024 2.383 1.00 91.56 169 ASN A N 1
ATOM 1320 C CA . ASN A 1 169 ? 9.711 0.342 2.240 1.00 91.56 169 ASN A CA 1
ATOM 1321 C C . ASN A 1 169 ? 9.460 -0.108 0.798 1.00 91.56 169 ASN A C 1
ATOM 1323 O O . ASN A 1 169 ? 8.964 -1.215 0.587 1.00 91.56 169 ASN A O 1
ATOM 1327 N N . ARG A 1 170 ? 9.855 0.692 -0.201 1.00 91.81 170 ARG A N 1
ATOM 1328 C CA . ARG A 1 170 ? 9.772 0.285 -1.610 1.00 91.81 170 ARG A CA 1
ATOM 1329 C C . ARG A 1 170 ? 10.707 -0.883 -1.909 1.00 91.81 170 ARG A C 1
ATOM 1331 O O . ARG A 1 170 ? 10.307 -1.816 -2.589 1.00 91.81 170 ARG A O 1
ATOM 1338 N N . ILE A 1 171 ? 11.913 -0.909 -1.355 1.00 93.81 171 ILE A N 1
ATOM 1339 C CA . ILE A 1 171 ? 12.846 -2.030 -1.528 1.00 93.81 171 ILE A CA 1
ATOM 1340 C C . ILE A 1 171 ? 12.257 -3.328 -0.947 1.00 93.81 171 ILE A C 1
ATOM 1342 O O . ILE A 1 171 ? 12.331 -4.370 -1.606 1.00 93.81 171 ILE A O 1
ATOM 1346 N N . VAL A 1 172 ? 11.604 -3.279 0.227 1.00 91.75 172 VAL A N 1
ATOM 1347 C CA . VAL A 1 172 ? 10.849 -4.441 0.740 1.00 91.75 172 VAL A CA 1
ATOM 1348 C C . VAL A 1 172 ? 9.714 -4.812 -0.208 1.00 91.75 172 VAL A C 1
ATOM 1350 O O . VAL A 1 172 ? 9.552 -5.985 -0.523 1.00 91.75 172 VAL A O 1
ATOM 1353 N N . PHE A 1 173 ? 8.955 -3.838 -0.702 1.00 90.88 173 PHE A N 1
ATOM 1354 C CA . PHE A 1 173 ? 7.867 -4.087 -1.645 1.00 90.88 173 PHE A CA 1
ATOM 1355 C C . PHE A 1 173 ? 8.333 -4.812 -2.917 1.00 90.88 173 PHE A C 1
ATOM 1357 O O . PHE A 1 173 ? 7.645 -5.710 -3.395 1.00 90.88 173 PHE A O 1
ATOM 1364 N N . TRP A 1 174 ? 9.517 -4.476 -3.431 1.00 92.19 174 TRP A N 1
ATOM 1365 C CA . TRP A 1 174 ? 10.060 -5.065 -4.653 1.00 92.19 174 TRP A CA 1
ATOM 1366 C C . TRP A 1 174 ? 10.833 -6.363 -4.450 1.00 92.19 174 TRP A C 1
ATOM 1368 O O . TRP A 1 174 ? 11.052 -7.058 -5.430 1.00 92.19 174 TRP A O 1
ATOM 1378 N N . SER A 1 175 ? 11.286 -6.708 -3.244 1.00 90.25 175 SER A N 1
ATOM 1379 C CA . SER A 1 175 ? 12.186 -7.866 -3.052 1.00 90.25 175 SER A CA 1
ATOM 1380 C C . SER A 1 175 ? 11.914 -8.700 -1.798 1.00 90.25 175 SER A C 1
ATOM 1382 O O . SER A 1 175 ? 12.595 -9.689 -1.539 1.00 90.25 175 SER A O 1
ATOM 1384 N N . GLY A 1 176 ? 10.939 -8.300 -0.984 1.00 87.75 176 GLY A N 1
ATOM 1385 C CA . GLY A 1 176 ? 10.635 -8.909 0.309 1.00 87.75 176 GLY A CA 1
ATOM 1386 C C . GLY A 1 176 ? 11.621 -8.557 1.430 1.00 87.75 176 GLY A C 1
ATOM 1387 O O . GLY A 1 176 ? 11.413 -8.985 2.564 1.00 87.75 176 GLY A O 1
ATOM 1388 N N . SER A 1 177 ? 12.682 -7.781 1.166 1.00 87.88 177 SER A N 1
ATOM 1389 C CA . SER A 1 177 ? 13.650 -7.386 2.195 1.00 87.88 177 SER A CA 1
ATOM 1390 C C . SER A 1 177 ? 14.422 -6.110 1.843 1.00 87.88 177 SER A C 1
ATOM 1392 O O . SER A 1 177 ? 14.843 -5.941 0.708 1.00 87.88 177 SER A O 1
ATOM 1394 N N . ASN A 1 178 ? 14.666 -5.224 2.817 1.00 89.31 178 ASN A N 1
ATOM 1395 C CA . ASN A 1 178 ? 15.546 -4.055 2.644 1.00 89.31 178 ASN A CA 1
ATOM 1396 C C . ASN A 1 178 ? 16.974 -4.283 3.163 1.00 89.31 178 ASN A C 1
ATOM 1398 O O . ASN A 1 178 ? 17.746 -3.328 3.265 1.00 89.31 178 ASN A O 1
ATOM 1402 N N . PHE A 1 179 ? 17.295 -5.510 3.559 1.00 91.06 179 PHE A N 1
ATOM 1403 C CA . PHE A 1 179 ? 18.602 -5.922 4.043 1.00 91.06 179 PHE A CA 1
ATOM 1404 C C . PHE A 1 179 ? 18.985 -7.239 3.371 1.00 91.06 179 PHE A C 1
ATOM 1406 O O . PHE A 1 179 ? 18.124 -7.982 2.909 1.00 91.06 179 PHE A O 1
ATOM 1413 N N . ASN A 1 180 ? 20.273 -7.558 3.337 1.00 92.25 180 ASN A N 1
ATOM 1414 C CA . ASN A 1 180 ? 20.748 -8.763 2.677 1.00 92.25 180 ASN A CA 1
ATOM 1415 C C . ASN A 1 180 ? 20.185 -10.030 3.365 1.00 92.25 180 ASN A C 1
ATOM 1417 O O . ASN A 1 180 ? 20.545 -10.330 4.515 1.00 92.25 180 ASN A O 1
ATOM 1421 N N . PRO A 1 181 ? 19.326 -10.810 2.680 1.00 87.94 181 PRO A N 1
ATOM 1422 C CA . PRO A 1 181 ? 18.655 -11.951 3.292 1.00 87.94 181 PRO A CA 1
ATOM 1423 C C . PRO A 1 181 ? 19.627 -13.088 3.633 1.00 87.94 181 PRO A C 1
ATOM 1425 O O . PRO A 1 181 ? 19.394 -13.813 4.601 1.00 87.94 181 PRO A O 1
ATOM 1428 N N . ALA A 1 182 ? 20.733 -13.227 2.893 1.00 88.56 182 ALA A N 1
ATOM 1429 C CA . ALA A 1 182 ? 21.740 -14.254 3.146 1.00 88.56 182 ALA A CA 1
ATOM 1430 C C . ALA A 1 182 ? 22.543 -13.961 4.422 1.00 88.56 182 ALA A C 1
ATOM 1432 O O . ALA A 1 182 ? 22.747 -14.865 5.231 1.00 88.56 182 ALA A O 1
ATOM 1433 N N . LEU A 1 183 ? 22.933 -12.699 4.645 1.00 87.88 183 LEU A N 1
ATOM 1434 C CA . LEU A 1 183 ? 23.584 -12.285 5.895 1.00 87.88 183 LEU A CA 1
ATOM 1435 C C . LEU A 1 183 ? 22.642 -12.468 7.087 1.00 87.88 183 LEU A C 1
ATOM 1437 O O . LEU A 1 183 ? 23.027 -13.039 8.108 1.00 87.88 183 LEU A O 1
ATOM 1441 N N . ARG A 1 184 ? 21.373 -12.074 6.926 1.00 86.12 184 ARG A N 1
ATOM 1442 C CA . ARG A 1 184 ? 20.345 -12.250 7.958 1.00 86.12 184 ARG A CA 1
ATOM 1443 C C . ARG A 1 184 ? 20.131 -13.722 8.318 1.00 86.12 184 ARG A C 1
ATOM 1445 O O . ARG A 1 184 ? 20.016 -14.036 9.498 1.00 86.12 184 ARG A O 1
ATOM 1452 N N . ALA A 1 185 ? 20.114 -14.626 7.336 1.00 81.06 185 ALA A N 1
ATOM 1453 C CA . ALA A 1 185 ? 19.995 -16.068 7.574 1.00 81.06 185 ALA A CA 1
ATOM 1454 C C . ALA A 1 185 ? 21.181 -16.652 8.365 1.00 81.06 185 ALA A C 1
ATOM 1456 O O . ALA A 1 185 ? 21.018 -17.644 9.068 1.00 81.06 185 ALA A O 1
ATOM 1457 N N . GLN A 1 186 ? 22.353 -16.018 8.289 1.00 90.19 186 GLN A N 1
ATOM 1458 C CA . GLN A 1 186 ? 23.555 -16.393 9.041 1.00 90.19 186 GLN A CA 1
ATOM 1459 C C . GLN A 1 186 ? 23.650 -15.697 10.411 1.00 90.19 186 GLN A C 1
ATOM 1461 O O . GLN A 1 186 ? 24.599 -15.936 11.153 1.00 90.19 186 GLN A O 1
ATOM 1466 N N . GLY A 1 187 ? 22.696 -14.822 10.755 1.00 87.00 187 GLY A N 1
ATOM 1467 C CA . GLY A 1 187 ? 22.752 -14.011 11.974 1.00 87.00 187 GLY A CA 1
ATOM 1468 C C . GLY A 1 187 ? 23.801 -12.893 11.927 1.00 87.00 187 GLY A C 1
ATOM 1469 O O . GLY A 1 187 ? 24.202 -12.389 12.974 1.00 87.00 187 GLY A O 1
ATOM 1470 N N . ILE A 1 188 ? 24.255 -12.504 10.732 1.00 88.94 188 ILE A N 1
ATOM 1471 C CA . ILE A 1 188 ? 25.228 -11.427 10.536 1.00 88.94 188 ILE A CA 1
ATOM 1472 C C . ILE A 1 188 ? 24.478 -10.108 10.342 1.00 88.94 188 ILE A C 1
ATOM 1474 O O . ILE A 1 188 ? 23.595 -9.990 9.488 1.00 88.94 188 ILE A O 1
ATOM 1478 N N . ASN A 1 189 ? 24.850 -9.097 11.126 1.00 89.31 189 ASN A N 1
ATOM 1479 C CA . ASN A 1 189 ? 24.279 -7.760 11.002 1.00 89.31 189 ASN A CA 1
ATOM 1480 C C . ASN A 1 189 ? 24.675 -7.125 9.665 1.00 89.31 189 ASN A C 1
ATOM 1482 O O . ASN A 1 189 ? 25.853 -7.079 9.310 1.00 89.31 189 ASN A O 1
ATOM 1486 N N . CYS A 1 190 ? 23.688 -6.593 8.948 1.00 91.00 190 CYS A N 1
ATOM 1487 C CA . CYS A 1 190 ? 23.932 -5.812 7.742 1.00 91.00 190 CYS A CA 1
ATOM 1488 C C . CYS A 1 190 ? 24.530 -4.440 8.083 1.00 91.00 190 CYS A C 1
ATOM 1490 O O . CYS A 1 190 ? 24.329 -3.900 9.172 1.00 91.00 190 CYS A O 1
ATOM 1492 N N . THR A 1 191 ? 25.245 -3.863 7.120 1.00 90.75 191 THR A N 1
ATOM 1493 C CA . THR A 1 191 ? 25.758 -2.486 7.181 1.00 90.75 191 THR A CA 1
ATOM 1494 C C . THR A 1 191 ? 25.013 -1.604 6.178 1.00 90.75 191 THR A C 1
ATOM 1496 O O . THR A 1 191 ? 24.123 -2.076 5.471 1.00 90.75 191 THR A O 1
ATOM 1499 N N . THR A 1 192 ? 25.401 -0.335 6.044 1.00 87.69 192 THR A N 1
ATOM 1500 C CA . THR A 1 192 ? 24.883 0.555 4.990 1.00 87.69 192 THR A CA 1
ATOM 1501 C C . THR A 1 192 ? 25.242 0.109 3.571 1.00 87.69 192 THR A C 1
ATOM 1503 O O . THR A 1 192 ? 24.748 0.714 2.624 1.00 87.69 192 THR A O 1
ATOM 1506 N N . ASN A 1 193 ? 26.095 -0.908 3.396 1.00 90.44 193 ASN A N 1
ATOM 1507 C CA . ASN A 1 193 ? 26.376 -1.522 2.093 1.00 90.44 193 ASN A CA 1
ATOM 1508 C C . ASN A 1 193 ? 25.351 -2.606 1.728 1.00 90.44 193 ASN A C 1
ATOM 1510 O O . ASN A 1 193 ? 25.108 -2.861 0.554 1.00 90.44 193 ASN A O 1
ATOM 1514 N N . ASP A 1 194 ? 24.724 -3.215 2.729 1.00 91.56 194 ASP A N 1
ATOM 1515 C CA . ASP A 1 194 ? 23.881 -4.405 2.577 1.00 91.56 194 ASP A CA 1
ATOM 1516 C C . ASP A 1 194 ? 22.475 -4.185 3.141 1.00 91.56 194 ASP A C 1
ATOM 1518 O O . ASP A 1 194 ? 21.721 -5.133 3.344 1.00 91.56 194 ASP A O 1
ATOM 1522 N N . SER A 1 195 ? 22.132 -2.937 3.457 1.00 92.88 195 SER A N 1
ATOM 1523 C CA . SER A 1 195 ? 20.808 -2.534 3.910 1.00 92.88 195 SER A CA 1
ATOM 1524 C C . SER A 1 195 ? 20.547 -1.063 3.622 1.00 92.88 195 SER A C 1
ATOM 1526 O O . SER A 1 195 ? 21.484 -0.264 3.529 1.00 92.88 195 SER A O 1
ATOM 1528 N N . GLU A 1 196 ? 19.269 -0.710 3.502 1.00 93.25 196 GLU A N 1
ATOM 1529 C CA . GLU A 1 196 ? 18.834 0.665 3.270 1.00 93.25 196 GLU A CA 1
ATOM 1530 C C . GLU A 1 196 ? 18.025 1.193 4.466 1.00 93.25 196 GLU A C 1
ATOM 1532 O O . GLU A 1 196 ? 16.870 0.797 4.643 1.00 93.25 196 GLU A O 1
ATOM 1537 N N . PRO A 1 197 ? 18.597 2.077 5.308 1.00 88.50 197 PRO A N 1
ATOM 1538 C CA . PRO A 1 197 ? 17.877 2.646 6.447 1.00 88.50 197 PRO A CA 1
ATOM 1539 C C . PRO A 1 197 ? 17.058 3.901 6.099 1.00 88.50 197 PRO A C 1
ATOM 1541 O O . PRO A 1 197 ? 16.068 4.175 6.772 1.00 88.50 197 PRO A O 1
ATOM 1544 N N . ASN A 1 198 ? 17.458 4.666 5.078 1.00 92.06 198 ASN A N 1
ATOM 1545 C CA . ASN A 1 198 ? 16.883 5.962 4.676 1.00 92.06 198 ASN A CA 1
ATOM 1546 C C . ASN A 1 198 ? 16.791 6.065 3.146 1.00 92.06 198 ASN A C 1
ATOM 1548 O O . ASN A 1 198 ? 17.188 5.135 2.471 1.00 92.06 198 ASN A O 1
ATOM 1552 N N . ASN A 1 199 ? 16.294 7.177 2.603 1.00 91.62 199 ASN A N 1
ATOM 1553 C CA . ASN A 1 199 ? 16.125 7.373 1.160 1.00 91.62 199 ASN A CA 1
ATOM 1554 C C . ASN A 1 199 ? 17.442 7.760 0.460 1.00 91.62 199 ASN A C 1
ATOM 1556 O O . ASN A 1 199 ? 17.755 8.947 0.392 1.00 91.62 199 ASN A O 1
ATOM 1560 N N . ASN A 1 200 ? 18.218 6.790 -0.039 1.00 91.19 200 ASN A N 1
ATOM 1561 C CA . ASN A 1 200 ? 19.465 7.056 -0.769 1.00 91.19 200 ASN A CA 1
ATOM 1562 C C . ASN A 1 200 ? 19.564 6.308 -2.109 1.00 91.19 200 ASN A C 1
ATOM 1564 O O . ASN A 1 200 ? 19.938 6.892 -3.126 1.00 91.19 200 ASN A O 1
ATOM 1568 N N . ARG A 1 201 ? 19.287 5.002 -2.129 1.00 92.88 201 ARG A N 1
ATOM 1569 C CA . ARG A 1 201 ? 19.691 4.107 -3.230 1.00 92.88 201 ARG A CA 1
ATOM 1570 C C . ARG A 1 201 ? 18.895 4.245 -4.515 1.00 92.88 201 ARG A C 1
ATOM 1572 O O . ARG A 1 201 ? 19.408 3.848 -5.564 1.00 92.88 201 ARG A O 1
ATOM 1579 N N . CYS A 1 202 ? 17.680 4.774 -4.453 1.00 93.19 202 CYS A N 1
ATOM 1580 C CA . CYS A 1 202 ? 16.797 4.846 -5.617 1.00 93.19 202 CYS A CA 1
ATOM 1581 C C . CYS A 1 202 ? 16.957 6.151 -6.415 1.00 93.19 202 CYS A C 1
ATOM 1583 O O . CYS A 1 202 ? 16.167 6.399 -7.317 1.00 93.19 202 CYS A O 1
ATOM 1585 N N . TRP A 1 203 ? 17.975 6.966 -6.107 1.00 91.19 203 TRP A N 1
ATOM 1586 C CA . TRP A 1 203 ? 18.127 8.339 -6.598 1.00 91.19 203 TRP A CA 1
ATOM 1587 C C . TRP A 1 203 ? 19.304 8.478 -7.593 1.00 91.19 203 TRP A C 1
ATOM 1589 O O . TRP A 1 203 ? 20.421 8.801 -7.173 1.00 91.19 203 TRP A O 1
ATOM 1599 N N . PRO A 1 204 ? 19.117 8.210 -8.904 1.00 90.62 204 PRO A N 1
ATOM 1600 C CA . PRO A 1 204 ? 20.158 8.374 -9.922 1.00 90.62 204 PRO A CA 1
ATOM 1601 C C . PRO A 1 204 ? 20.526 9.837 -10.215 1.00 90.62 204 PRO A C 1
ATOM 1603 O O . PRO A 1 204 ? 19.695 10.744 -10.164 1.00 90.62 204 PRO A O 1
ATOM 1606 N N . ASN A 1 205 ? 21.776 10.044 -10.639 1.00 88.12 205 ASN A N 1
ATOM 1607 C CA . ASN A 1 205 ? 22.279 11.294 -11.207 1.00 88.12 205 ASN A CA 1
ATOM 1608 C C . ASN A 1 205 ? 23.033 11.034 -12.536 1.00 88.12 205 ASN A C 1
ATOM 1610 O O . ASN A 1 205 ? 24.049 10.334 -12.507 1.00 88.12 205 ASN A O 1
ATOM 1614 N N . PRO A 1 206 ? 22.605 11.598 -13.685 1.00 87.44 206 PRO A N 1
ATOM 1615 C CA . PRO A 1 206 ? 21.435 12.465 -13.850 1.00 87.44 206 PRO A CA 1
ATOM 1616 C C . PRO A 1 206 ? 20.123 11.723 -13.566 1.00 87.44 206 PRO A C 1
ATOM 1618 O O . PRO A 1 206 ? 20.037 10.516 -13.742 1.00 87.44 206 PRO A O 1
ATOM 1621 N N . SER A 1 207 ? 19.096 12.454 -13.136 1.00 84.50 207 SER A N 1
ATOM 1622 C CA . SER A 1 207 ? 17.782 11.880 -12.814 1.00 84.50 207 SER A CA 1
ATOM 1623 C C . SER A 1 207 ? 16.889 11.649 -14.032 1.00 84.50 207 SER A C 1
ATOM 1625 O O . SER A 1 207 ? 15.841 11.022 -13.915 1.00 84.50 207 SER A O 1
ATOM 1627 N N . LYS A 1 208 ? 17.285 12.175 -15.196 1.00 84.00 208 LYS A N 1
ATOM 1628 C CA . LYS A 1 208 ? 16.539 12.033 -16.444 1.00 84.00 208 LYS A CA 1
ATOM 1629 C C . LYS A 1 208 ? 16.960 10.768 -17.169 1.00 84.00 208 LYS A C 1
ATOM 1631 O O . LYS A 1 208 ? 18.113 10.655 -17.587 1.00 84.00 208 LYS A O 1
ATOM 1636 N N . TRP A 1 209 ? 16.010 9.859 -17.340 1.00 82.00 209 TRP A N 1
ATOM 1637 C CA . TRP A 1 209 ? 16.194 8.636 -18.093 1.00 82.00 209 TRP A CA 1
ATOM 1638 C C . TRP A 1 209 ? 16.036 8.882 -19.591 1.00 82.00 209 TRP A C 1
ATOM 1640 O O . TRP A 1 209 ? 15.031 9.431 -20.051 1.00 82.00 209 TRP A O 1
ATOM 1650 N N . VAL A 1 210 ? 17.021 8.440 -20.366 1.00 74.00 210 VAL A N 1
ATOM 1651 C CA . VAL A 1 210 ? 17.009 8.585 -21.821 1.00 74.00 210 VAL A CA 1
ATOM 1652 C C . VAL A 1 210 ? 16.984 7.204 -22.467 1.00 74.00 210 VAL A C 1
ATOM 1654 O O . VAL A 1 210 ? 17.962 6.456 -22.426 1.00 74.00 210 VAL A O 1
ATOM 1657 N N . ALA A 1 211 ? 15.836 6.857 -23.048 1.00 67.69 211 ALA A N 1
ATOM 1658 C CA . ALA A 1 211 ? 15.649 5.582 -23.725 1.00 67.69 211 ALA A CA 1
ATOM 1659 C C . ALA A 1 211 ? 16.415 5.527 -25.061 1.00 67.69 211 ALA A C 1
ATOM 1661 O O . ALA A 1 211 ? 16.500 6.527 -25.774 1.00 67.69 211 ALA A O 1
ATOM 1662 N N . GLY A 1 212 ? 16.941 4.349 -25.419 1.00 63.34 212 GLY A N 1
ATOM 1663 C CA . GLY A 1 212 ? 17.497 4.083 -26.754 1.00 63.34 212 GLY A CA 1
ATOM 1664 C C . GLY A 1 212 ? 18.802 4.813 -27.103 1.00 63.34 212 GLY A C 1
ATOM 1665 O O . GLY A 1 212 ? 19.099 4.988 -28.284 1.00 63.34 212 GLY A O 1
ATOM 1666 N N . LEU A 1 213 ? 19.580 5.255 -26.109 1.00 62.69 213 LEU A N 1
ATOM 1667 C CA . LEU A 1 213 ? 20.834 5.966 -26.360 1.00 62.69 213 LEU A CA 1
ATOM 1668 C C . LEU A 1 213 ? 21.937 5.080 -26.977 1.00 62.69 213 LEU A C 1
ATOM 1670 O O . LEU A 1 213 ? 22.121 3.940 -26.540 1.00 62.69 213 LEU A O 1
ATOM 1674 N N . PRO A 1 214 ? 22.740 5.617 -27.921 1.00 56.53 214 PRO A N 1
ATOM 1675 C CA . PRO A 1 214 ? 23.990 4.997 -28.359 1.00 56.53 214 PRO A CA 1
ATOM 1676 C C . PRO A 1 214 ? 25.040 4.985 -27.235 1.00 56.53 214 PRO A C 1
ATOM 1678 O O . PRO A 1 214 ? 25.057 5.869 -26.380 1.00 56.53 214 PRO A O 1
ATOM 1681 N N . GLN A 1 215 ? 25.946 4.006 -27.250 1.00 59.47 215 GLN A N 1
ATOM 1682 C CA . GLN A 1 215 ? 27.017 3.887 -26.253 1.00 59.47 215 GLN A CA 1
ATOM 1683 C C . GLN A 1 215 ? 28.179 4.883 -26.504 1.00 59.47 215 GLN A C 1
ATOM 1685 O O . GLN A 1 215 ? 28.511 5.128 -27.667 1.00 59.47 215 GLN A O 1
ATOM 1690 N N . PRO A 1 216 ? 28.852 5.391 -25.444 1.00 61.81 216 PRO A N 1
ATOM 1691 C CA . PRO A 1 216 ? 28.577 5.110 -24.036 1.00 61.81 216 PRO A CA 1
ATOM 1692 C C . PRO A 1 216 ? 27.405 5.941 -23.495 1.00 61.81 216 PRO A C 1
ATOM 1694 O O . PRO A 1 216 ? 27.344 7.157 -23.678 1.00 61.81 216 PRO A O 1
ATOM 1697 N N . GLN A 1 217 ? 26.484 5.267 -22.806 1.00 64.44 217 GLN A N 1
ATOM 1698 C CA . GLN A 1 217 ? 25.358 5.907 -22.122 1.00 64.44 217 GLN A CA 1
ATOM 1699 C C . GLN A 1 217 ? 25.841 6.899 -21.044 1.00 64.44 217 GLN A C 1
ATOM 1701 O O . GLN A 1 217 ? 26.945 6.731 -20.513 1.00 64.44 217 GLN A O 1
ATOM 1706 N N . PRO A 1 218 ? 25.031 7.906 -20.651 1.00 62.34 218 PRO A N 1
ATOM 1707 C CA . PRO A 1 218 ? 25.288 8.646 -19.425 1.00 62.34 218 PRO A CA 1
ATOM 1708 C C . PRO A 1 218 ? 25.409 7.642 -18.280 1.00 62.34 218 PRO A C 1
ATOM 1710 O O . PRO A 1 218 ? 24.488 6.879 -18.001 1.00 62.34 218 PRO A O 1
ATOM 1713 N N . THR A 1 219 ? 26.574 7.607 -17.637 1.00 73.94 219 THR A N 1
ATOM 1714 C CA . THR A 1 219 ? 26.793 6.731 -16.489 1.00 73.94 219 THR A CA 1
ATOM 1715 C C . THR A 1 219 ? 25.974 7.272 -15.324 1.00 73.94 219 THR A C 1
ATOM 1717 O O . THR A 1 219 ? 26.406 8.208 -14.647 1.00 73.94 219 THR A O 1
ATOM 1720 N N . TYR A 1 220 ? 24.776 6.718 -15.120 1.00 85.69 220 TYR A N 1
ATOM 1721 C CA . TYR A 1 220 ? 23.947 7.035 -13.964 1.00 85.69 220 TYR A CA 1
ATOM 1722 C C . TYR A 1 220 ? 24.724 6.705 -12.692 1.00 85.69 220 TYR A C 1
ATOM 1724 O O . TYR A 1 220 ? 25.170 5.578 -12.475 1.00 85.69 220 TYR A O 1
ATOM 1732 N N . LYS A 1 221 ? 24.914 7.716 -11.851 1.00 89.00 221 LYS A N 1
ATOM 1733 C CA . LYS A 1 221 ? 25.550 7.575 -10.547 1.00 89.00 221 LYS A CA 1
ATOM 1734 C C . LYS A 1 221 ? 24.467 7.393 -9.502 1.00 89.00 221 LYS A C 1
ATOM 1736 O O . LYS A 1 221 ? 23.568 8.222 -9.407 1.00 89.00 221 LYS A O 1
ATOM 1741 N N . TYR A 1 222 ? 24.591 6.341 -8.710 1.00 90.62 222 TYR A N 1
ATOM 1742 C CA . TYR A 1 222 ? 23.692 6.048 -7.601 1.00 90.62 222 TYR A CA 1
ATOM 1743 C C . TYR A 1 222 ? 24.420 6.225 -6.273 1.00 90.62 222 TYR A C 1
ATOM 1745 O O . TYR A 1 222 ? 25.640 6.061 -6.190 1.00 90.62 222 TYR A O 1
ATOM 1753 N N . VAL A 1 223 ? 23.663 6.535 -5.225 1.00 88.31 223 VAL A N 1
ATOM 1754 C CA . VAL A 1 223 ? 24.188 6.538 -3.860 1.00 88.31 223 VAL A CA 1
ATOM 1755 C C . VAL A 1 223 ? 24.199 5.105 -3.324 1.00 88.31 223 VAL A C 1
ATOM 1757 O O . VAL A 1 223 ? 23.222 4.368 -3.462 1.00 88.31 223 VAL A O 1
ATOM 1760 N N . GLY A 1 224 ? 25.310 4.715 -2.695 1.00 88.19 224 GLY A N 1
ATOM 1761 C CA . GLY A 1 224 ? 25.487 3.390 -2.102 1.00 88.19 224 GLY A CA 1
ATOM 1762 C C . GLY A 1 224 ? 25.656 2.252 -3.119 1.00 88.19 224 GLY A C 1
ATOM 1763 O O . GLY A 1 224 ? 25.413 2.399 -4.320 1.00 88.19 224 GLY A O 1
ATOM 1764 N N . SER A 1 225 ? 26.081 1.094 -2.616 1.00 90.94 225 SER A N 1
ATOM 1765 C CA . SER A 1 225 ? 26.160 -0.158 -3.379 1.00 90.94 225 SER A CA 1
ATOM 1766 C C . SER A 1 225 ? 24.790 -0.599 -3.886 1.00 90.94 225 SER A C 1
ATOM 1768 O O . SER A 1 225 ? 23.763 -0.336 -3.257 1.00 90.94 225 SER A O 1
ATOM 1770 N N . ASP A 1 226 ? 24.783 -1.280 -5.021 1.00 94.00 226 ASP A N 1
ATOM 1771 C CA . ASP A 1 226 ? 23.626 -2.005 -5.517 1.00 94.00 226 ASP A CA 1
ATOM 1772 C C . ASP A 1 226 ? 23.406 -3.308 -4.744 1.00 94.00 226 ASP A C 1
ATOM 1774 O O . ASP A 1 226 ? 24.327 -3.903 -4.182 1.00 94.00 226 ASP A O 1
ATOM 1778 N N . PHE A 1 227 ? 22.150 -3.734 -4.686 1.00 96.25 227 PHE A N 1
ATOM 1779 C CA . PHE A 1 227 ? 21.762 -4.995 -4.075 1.00 96.25 227 PHE A CA 1
ATOM 1780 C C . PHE A 1 227 ? 21.752 -6.125 -5.101 1.00 96.25 227 PHE A C 1
ATOM 1782 O O . PHE A 1 227 ? 21.304 -5.952 -6.234 1.00 96.25 227 PHE A O 1
ATOM 1789 N N . ASN A 1 228 ? 22.238 -7.292 -4.673 1.00 94.50 228 ASN A N 1
ATOM 1790 C CA . ASN A 1 228 ? 22.504 -8.439 -5.548 1.00 94.50 228 ASN A CA 1
ATOM 1791 C C . ASN A 1 228 ? 21.509 -9.596 -5.380 1.00 94.50 228 ASN A C 1
ATOM 1793 O O . ASN A 1 228 ? 21.668 -10.630 -6.026 1.00 94.50 228 ASN A O 1
ATOM 1797 N N . TRP A 1 229 ? 20.509 -9.469 -4.502 1.00 94.00 229 TRP A N 1
ATOM 1798 C CA . TRP A 1 229 ? 19.444 -10.470 -4.409 1.00 94.00 229 TRP A CA 1
ATOM 1799 C C . TRP A 1 229 ? 18.315 -10.170 -5.408 1.00 94.00 229 TRP A C 1
ATOM 1801 O O . TRP A 1 229 ? 18.134 -9.009 -5.777 1.00 94.00 229 TRP A O 1
ATOM 1811 N N . PRO A 1 230 ? 17.557 -11.192 -5.850 1.00 94.31 230 PRO A N 1
ATOM 1812 C CA . PRO A 1 230 ? 16.506 -11.009 -6.847 1.00 94.31 230 PRO A CA 1
ATOM 1813 C C . PRO A 1 230 ? 15.373 -10.097 -6.370 1.00 94.31 230 PRO A C 1
ATOM 1815 O O . PRO A 1 230 ? 14.931 -10.174 -5.220 1.00 94.31 230 PRO A O 1
ATOM 1818 N N . THR A 1 231 ? 14.858 -9.288 -7.291 1.00 96.25 231 THR A N 1
ATOM 1819 C CA . THR A 1 231 ? 13.591 -8.564 -7.144 1.00 96.25 231 THR A CA 1
ATOM 1820 C C . THR A 1 231 ? 12.404 -9.425 -7.600 1.00 96.25 231 THR A C 1
ATOM 1822 O O . THR A 1 231 ? 12.574 -10.449 -8.259 1.00 96.25 231 THR A O 1
ATOM 1825 N N . LEU A 1 232 ? 11.175 -9.011 -7.288 1.00 94.25 232 LEU A N 1
ATOM 1826 C CA . LEU A 1 232 ? 9.945 -9.626 -7.784 1.00 94.25 232 LEU A CA 1
ATOM 1827 C C . LEU A 1 232 ? 9.913 -9.665 -9.321 1.00 94.25 232 LEU A C 1
ATOM 1829 O O . LEU A 1 232 ? 9.663 -10.748 -9.839 1.00 94.25 232 LEU A O 1
ATOM 1833 N N . PRO A 1 233 ? 10.218 -8.579 -10.065 1.00 97.19 233 PRO A N 1
ATOM 1834 C CA . PRO A 1 233 ? 10.398 -8.649 -11.515 1.00 97.19 233 PRO A CA 1
ATOM 1835 C C . PRO A 1 233 ? 11.375 -9.735 -11.979 1.00 97.19 233 PRO A C 1
ATOM 1837 O O . PRO A 1 233 ? 11.037 -10.491 -12.886 1.00 97.19 233 PRO A O 1
ATOM 1840 N N . ASP A 1 234 ? 12.531 -9.885 -11.321 1.00 97.12 234 ASP A N 1
ATOM 1841 C CA . ASP A 1 234 ? 13.505 -10.930 -11.672 1.00 97.12 234 ASP A CA 1
ATOM 1842 C C . ASP A 1 234 ? 12.902 -12.337 -11.499 1.00 97.12 234 ASP A C 1
ATOM 1844 O O . ASP A 1 234 ? 13.036 -13.200 -12.370 1.00 97.12 234 ASP A O 1
ATOM 1848 N N . LEU A 1 235 ? 12.185 -12.561 -10.393 1.00 95.56 235 LEU A N 1
ATOM 1849 C CA . LEU A 1 235 ? 11.531 -13.838 -10.096 1.00 95.56 235 LEU A CA 1
ATOM 1850 C C . LEU A 1 235 ? 10.363 -14.134 -11.048 1.00 95.56 235 LEU A C 1
ATOM 1852 O O . LEU A 1 235 ? 10.204 -15.272 -11.489 1.00 95.56 235 LEU A O 1
ATOM 1856 N N . LEU A 1 236 ? 9.556 -13.127 -11.394 1.00 94.50 236 LEU A N 1
ATOM 1857 C CA . LEU A 1 236 ? 8.463 -13.265 -12.361 1.00 94.50 236 LEU A CA 1
ATOM 1858 C C . LEU A 1 236 ? 9.000 -13.561 -13.760 1.00 94.50 236 LEU A C 1
ATOM 1860 O O . LEU A 1 236 ? 8.500 -14.469 -14.426 1.00 94.50 236 LEU A O 1
ATOM 1864 N N . GLN A 1 237 ? 10.057 -12.854 -14.169 1.00 95.62 237 GLN A N 1
ATOM 1865 C CA . GLN A 1 237 ? 10.740 -13.090 -15.435 1.00 95.62 237 GLN A CA 1
ATOM 1866 C C . GLN A 1 237 ? 11.259 -14.528 -15.522 1.00 95.62 237 GLN A C 1
ATOM 1868 O O . GLN A 1 237 ? 11.055 -15.196 -16.536 1.00 95.62 237 GLN A O 1
ATOM 1873 N N . GLN A 1 238 ? 11.885 -15.025 -14.451 1.00 95.75 238 GLN A N 1
ATOM 1874 C CA . GLN A 1 238 ? 12.368 -16.403 -14.370 1.00 95.75 238 GLN A CA 1
ATOM 1875 C C . GLN A 1 238 ? 11.225 -17.429 -14.419 1.00 95.75 238 GLN A C 1
ATOM 1877 O O . GLN A 1 238 ? 11.378 -18.495 -15.014 1.00 95.75 238 GLN A O 1
ATOM 1882 N N . ALA A 1 239 ? 10.080 -17.115 -13.812 1.00 93.94 239 ALA A N 1
ATOM 1883 C CA . ALA A 1 239 ? 8.900 -17.975 -13.796 1.00 93.94 239 ALA A CA 1
ATOM 1884 C C . ALA A 1 239 ? 8.083 -17.935 -15.103 1.00 93.94 239 ALA A C 1
ATOM 1886 O O . ALA A 1 239 ? 7.090 -18.653 -15.219 1.00 93.94 239 ALA A O 1
ATOM 1887 N N . GLY A 1 240 ? 8.463 -17.098 -16.076 1.00 95.00 240 GLY A N 1
ATOM 1888 C CA . GLY A 1 240 ? 7.698 -16.898 -17.309 1.00 95.00 240 GLY A CA 1
ATOM 1889 C C . GLY A 1 240 ? 6.360 -16.181 -17.090 1.00 95.00 240 GLY A C 1
ATOM 1890 O O . GLY A 1 240 ? 5.467 -16.286 -17.928 1.00 95.00 240 GLY A O 1
ATOM 1891 N N . VAL A 1 241 ? 6.206 -15.471 -15.969 1.00 93.31 241 VAL A N 1
ATOM 1892 C CA . VAL A 1 241 ? 5.019 -14.666 -15.668 1.00 93.31 241 VAL A CA 1
ATOM 1893 C C . VAL A 1 241 ? 5.207 -13.286 -16.280 1.00 93.31 241 VAL A C 1
ATOM 1895 O O . VAL A 1 241 ? 6.188 -12.606 -15.994 1.00 93.31 241 VAL A O 1
ATOM 1898 N N . SER A 1 242 ? 4.270 -12.864 -17.127 1.00 96.38 242 SER A N 1
ATOM 1899 C CA . SER A 1 242 ? 4.353 -11.555 -17.787 1.00 96.38 242 SER A CA 1
ATOM 1900 C C . SER A 1 242 ? 4.194 -10.405 -16.791 1.00 96.38 242 SER A C 1
ATOM 1902 O O . SER A 1 242 ? 3.308 -10.429 -15.931 1.00 96.38 242 SER A O 1
ATOM 1904 N N . TRP A 1 243 ? 5.029 -9.374 -16.921 1.00 97.50 243 TRP A N 1
ATOM 1905 C CA . TRP A 1 243 ? 5.005 -8.232 -16.015 1.00 97.50 243 TRP A CA 1
ATOM 1906 C C . TRP A 1 243 ? 5.380 -6.910 -16.695 1.00 97.50 243 TRP A C 1
ATOM 1908 O O . TRP A 1 243 ? 6.038 -6.898 -17.736 1.00 97.50 243 TRP A O 1
ATOM 1918 N N . HIS A 1 244 ? 4.941 -5.786 -16.119 1.00 97.56 244 HIS A N 1
ATOM 1919 C CA . HIS A 1 244 ? 5.342 -4.445 -16.565 1.00 97.56 244 HIS A CA 1
ATOM 1920 C C . HIS A 1 244 ? 5.212 -3.393 -15.458 1.00 97.56 244 HIS A C 1
ATOM 1922 O O . HIS A 1 244 ? 4.311 -3.463 -14.619 1.00 97.56 244 HIS A O 1
ATOM 1928 N N . ILE A 1 245 ? 6.089 -2.388 -15.482 1.00 97.00 245 ILE A N 1
ATOM 1929 C CA . ILE A 1 245 ? 6.028 -1.209 -14.615 1.00 97.00 245 ILE A CA 1
ATOM 1930 C C . ILE A 1 245 ? 5.600 -0.006 -15.460 1.00 97.00 245 ILE A C 1
ATOM 1932 O O . ILE A 1 245 ? 6.375 0.539 -16.244 1.00 97.00 245 ILE A O 1
ATOM 1936 N N . TYR A 1 246 ? 4.358 0.427 -15.274 1.00 96.81 246 TYR A N 1
ATOM 1937 C CA . TYR A 1 246 ? 3.797 1.628 -15.877 1.00 96.81 246 TYR A CA 1
ATOM 1938 C C . TYR A 1 246 ? 4.191 2.848 -15.042 1.00 96.81 246 TYR A C 1
ATOM 1940 O O . TYR A 1 246 ? 3.708 3.035 -13.924 1.00 96.81 246 TYR A O 1
ATOM 1948 N N . GLN A 1 247 ? 5.087 3.668 -15.581 1.00 94.62 247 GLN A N 1
ATOM 1949 C CA . GLN A 1 247 ? 5.594 4.874 -14.928 1.00 94.62 247 GLN A CA 1
ATOM 1950 C C . GLN A 1 247 ? 6.106 5.885 -15.954 1.00 94.62 247 GLN A C 1
ATOM 1952 O O . GLN A 1 247 ? 6.368 5.516 -17.096 1.00 94.62 247 GLN A O 1
ATOM 1957 N N . ASP A 1 248 ? 6.338 7.124 -15.526 1.00 93.94 248 ASP A N 1
ATOM 1958 C CA . ASP A 1 248 ? 7.211 8.054 -16.243 1.00 93.94 248 ASP A CA 1
ATOM 1959 C C . ASP A 1 248 ? 8.595 8.053 -15.584 1.00 93.94 248 ASP A C 1
ATOM 1961 O O . ASP A 1 248 ? 8.765 8.568 -14.479 1.00 93.94 248 ASP A O 1
ATOM 1965 N N . MET A 1 249 ? 9.599 7.486 -16.256 1.00 91.44 249 MET A N 1
ATOM 1966 C CA . MET A 1 249 ? 10.967 7.432 -15.726 1.00 91.44 249 MET A CA 1
ATOM 1967 C C . MET A 1 249 ? 11.613 8.811 -15.544 1.00 91.44 249 MET A C 1
ATOM 1969 O O . MET A 1 249 ? 12.620 8.918 -14.849 1.00 91.44 249 MET A O 1
ATOM 1973 N N . ASN A 1 250 ? 11.058 9.855 -16.160 1.00 91.88 250 ASN A N 1
ATOM 1974 C CA . ASN A 1 250 ? 11.531 11.230 -16.035 1.00 91.88 250 ASN A CA 1
ATOM 1975 C C . ASN A 1 250 ? 10.741 12.061 -15.015 1.00 91.88 250 ASN A C 1
ATOM 1977 O O . ASN A 1 250 ? 11.138 13.193 -14.735 1.00 91.88 250 ASN A O 1
ATOM 1981 N N . ASP A 1 251 ? 9.668 11.514 -14.439 1.00 92.06 251 ASP A N 1
ATOM 1982 C CA . ASP A 1 251 ? 8.824 12.192 -13.450 1.00 92.06 251 ASP A CA 1
ATOM 1983 C C . ASP A 1 251 ? 8.350 11.226 -12.352 1.00 92.06 251 ASP A C 1
ATOM 1985 O O . ASP A 1 251 ? 7.185 11.188 -11.992 1.00 92.06 251 ASP A O 1
ATOM 1989 N N . ASN A 1 252 ? 9.250 10.416 -11.792 1.00 89.56 252 ASN A N 1
ATOM 1990 C CA . ASN A 1 252 ? 8.951 9.453 -10.721 1.00 89.56 252 ASN A CA 1
ATOM 1991 C C . ASN A 1 252 ? 9.691 9.790 -9.410 1.00 89.56 252 ASN A C 1
ATOM 1993 O O . ASN A 1 252 ? 10.214 8.901 -8.731 1.00 89.56 252 ASN A O 1
ATOM 1997 N N . TRP A 1 253 ? 9.758 11.085 -9.067 1.00 88.81 253 TRP A N 1
ATOM 1998 C CA . TRP A 1 253 ? 10.537 11.618 -7.936 1.00 88.81 253 TRP A CA 1
ATOM 1999 C C . TRP A 1 253 ? 12.041 11.308 -8.021 1.00 88.81 253 TRP A C 1
ATOM 2001 O O . TRP A 1 253 ? 12.642 10.842 -7.058 1.00 88.81 253 TRP A O 1
ATOM 2011 N N . THR A 1 254 ? 12.682 11.578 -9.165 1.00 89.00 254 THR A N 1
ATOM 2012 C CA . THR A 1 254 ? 14.120 11.277 -9.352 1.00 89.00 254 THR A CA 1
ATOM 2013 C C . THR A 1 254 ? 14.426 9.802 -9.052 1.00 89.00 254 THR A C 1
ATOM 2015 O O . THR A 1 254 ? 15.410 9.490 -8.401 1.00 89.00 254 THR A O 1
ATOM 2018 N N . GLY A 1 255 ? 13.554 8.884 -9.467 1.00 89.25 255 GLY A N 1
ATOM 2019 C CA . GLY A 1 255 ? 13.706 7.446 -9.253 1.00 89.25 255 GLY A CA 1
ATOM 2020 C C . GLY A 1 255 ? 13.138 6.901 -7.941 1.00 89.25 255 GLY A C 1
ATOM 2021 O O . GLY A 1 255 ? 12.932 5.692 -7.847 1.00 89.25 255 GLY A O 1
ATOM 2022 N N . ALA A 1 256 ? 12.794 7.744 -6.961 1.00 88.75 256 ALA A N 1
ATOM 2023 C CA . ALA A 1 256 ? 12.341 7.286 -5.645 1.00 88.75 256 ALA A CA 1
ATOM 2024 C C . ALA A 1 256 ? 11.098 6.382 -5.694 1.00 88.75 256 ALA A C 1
ATOM 2026 O O . ALA A 1 256 ? 10.939 5.502 -4.850 1.00 88.75 256 ALA A O 1
ATOM 2027 N N . MET A 1 257 ? 10.208 6.557 -6.681 1.00 90.62 257 MET A N 1
ATOM 2028 C CA . MET A 1 257 ? 9.028 5.689 -6.802 1.00 90.62 257 MET A CA 1
ATOM 2029 C C . MET A 1 257 ? 9.382 4.279 -7.301 1.00 90.62 257 MET A C 1
ATOM 2031 O O . MET A 1 257 ? 8.633 3.332 -7.036 1.00 90.62 257 MET A O 1
ATOM 2035 N N . ASN A 1 258 ? 10.527 4.114 -7.969 1.00 93.69 258 ASN A N 1
ATOM 2036 C CA . ASN A 1 258 ? 11.004 2.855 -8.527 1.00 93.69 258 ASN A CA 1
ATOM 2037 C C . ASN A 1 258 ? 12.102 2.233 -7.646 1.00 93.69 258 ASN A C 1
ATOM 2039 O O . ASN A 1 258 ? 13.296 2.352 -7.914 1.00 93.69 258 ASN A O 1
ATOM 2043 N N . GLY A 1 259 ? 11.687 1.516 -6.598 1.00 94.00 259 GLY A N 1
ATOM 2044 C CA . GLY A 1 259 ? 12.608 0.857 -5.663 1.00 94.00 259 GLY A CA 1
ATOM 2045 C C . GLY A 1 259 ? 13.511 -0.216 -6.289 1.00 94.00 259 GLY A C 1
ATOM 2046 O O . GLY A 1 259 ? 14.537 -0.562 -5.702 1.00 94.00 259 GLY A O 1
ATOM 2047 N N . CYS A 1 260 ? 13.199 -0.700 -7.498 1.00 95.56 260 CYS A N 1
ATOM 2048 C CA . CYS A 1 260 ? 14.094 -1.577 -8.251 1.00 95.56 260 CYS A CA 1
ATOM 2049 C C . CYS A 1 260 ? 15.431 -0.901 -8.589 1.00 95.56 260 CYS A C 1
ATOM 2051 O O . CYS A 1 260 ? 16.433 -1.587 -8.757 1.00 95.56 260 CYS A O 1
ATOM 2053 N N . LEU A 1 261 ? 15.500 0.435 -8.602 1.00 94.88 261 LEU A N 1
ATOM 2054 C CA . LEU A 1 261 ? 16.744 1.177 -8.823 1.00 94.88 261 LEU A CA 1
ATOM 2055 C C . LEU A 1 261 ? 17.793 0.977 -7.716 1.00 94.88 261 LEU A C 1
ATOM 2057 O O . LEU A 1 261 ? 18.936 1.391 -7.890 1.00 94.88 261 LEU A O 1
ATOM 2061 N N . ALA A 1 262 ? 17.458 0.322 -6.601 1.00 95.88 262 ALA A N 1
ATOM 2062 C CA . ALA A 1 262 ? 18.438 -0.123 -5.611 1.00 95.88 262 ALA A CA 1
ATOM 2063 C C . ALA A 1 262 ? 19.213 -1.390 -6.032 1.00 95.88 262 ALA A C 1
ATOM 2065 O O . ALA A 1 262 ? 20.209 -1.729 -5.393 1.00 95.88 262 ALA A O 1
ATOM 2066 N N . PHE A 1 263 ? 18.782 -2.089 -7.085 1.00 96.75 263 PHE A N 1
ATOM 2067 C CA . PHE A 1 263 ? 19.243 -3.435 -7.426 1.00 96.75 263 PHE A CA 1
ATOM 2068 C C . PHE A 1 263 ? 20.126 -3.471 -8.667 1.00 96.75 263 PHE A C 1
ATOM 2070 O O . PHE A 1 263 ? 19.891 -2.763 -9.649 1.00 96.75 263 PHE A O 1
ATOM 2077 N N . SER A 1 264 ? 21.115 -4.363 -8.637 1.00 95.31 264 SER A N 1
ATOM 2078 C CA . SER A 1 264 ? 22.072 -4.569 -9.725 1.00 95.31 264 SER A CA 1
ATOM 2079 C C . SER A 1 264 ? 21.364 -4.922 -11.039 1.00 95.31 264 SER A C 1
ATOM 2081 O O . SER A 1 264 ? 21.661 -4.354 -12.090 1.00 95.31 264 SER A O 1
ATOM 2083 N N . SER A 1 265 ? 20.332 -5.771 -10.959 1.00 95.50 265 SER A N 1
ATOM 2084 C CA . SER A 1 265 ? 19.537 -6.230 -12.104 1.00 95.50 265 SER A CA 1
ATOM 2085 C C . SER A 1 265 ? 18.802 -5.114 -12.856 1.00 95.50 265 SER A C 1
ATOM 2087 O O . SER A 1 265 ? 18.433 -5.314 -14.011 1.00 95.50 265 SER A O 1
ATOM 2089 N N . PHE A 1 266 ? 18.613 -3.941 -12.243 1.00 94.12 266 PHE A N 1
ATOM 2090 C CA . PHE A 1 266 ? 18.022 -2.761 -12.881 1.00 94.12 266 PHE A CA 1
ATOM 2091 C C . PHE A 1 266 ? 19.054 -1.676 -13.178 1.00 94.12 266 PHE A C 1
ATOM 2093 O O . PHE A 1 266 ? 18.996 -1.072 -14.246 1.00 94.12 266 PHE A O 1
ATOM 2100 N N . ARG A 1 267 ? 20.017 -1.432 -12.277 1.00 91.69 267 ARG A N 1
ATOM 2101 C CA . ARG A 1 267 ? 21.048 -0.398 -12.484 1.00 91.69 267 ARG A CA 1
ATOM 2102 C C . ARG A 1 267 ? 21.923 -0.666 -13.707 1.00 91.69 267 ARG A C 1
ATOM 2104 O O . ARG A 1 267 ? 22.385 0.286 -14.330 1.00 91.69 267 ARG A O 1
ATOM 2111 N N . HIS A 1 268 ? 22.137 -1.936 -14.048 1.00 89.88 268 HIS A N 1
ATOM 2112 C CA . HIS A 1 268 ? 22.980 -2.332 -15.181 1.00 89.88 268 HIS A CA 1
ATOM 2113 C C . HIS A 1 268 ? 22.188 -2.800 -16.406 1.00 89.88 268 HIS A C 1
ATOM 2115 O O . HIS A 1 268 ? 22.806 -3.124 -17.419 1.00 89.88 268 HIS A O 1
ATOM 2121 N N . ALA A 1 269 ? 20.851 -2.807 -16.347 1.00 90.25 269 ALA A N 1
ATOM 2122 C CA . ALA A 1 269 ? 20.004 -3.261 -17.448 1.00 90.25 269 ALA A CA 1
ATOM 2123 C C . ALA A 1 269 ? 20.194 -2.391 -18.702 1.00 90.25 269 ALA A C 1
ATOM 2125 O O . ALA A 1 269 ? 20.156 -1.160 -18.642 1.00 90.25 269 ALA A O 1
ATOM 2126 N N . GLN A 1 270 ? 20.382 -3.035 -19.848 1.00 87.06 270 GLN A N 1
ATOM 2127 C CA . GLN A 1 270 ? 20.627 -2.415 -21.146 1.00 87.06 270 GLN A CA 1
ATOM 2128 C C . GLN A 1 270 ? 19.421 -2.573 -22.084 1.00 87.06 270 GLN A C 1
ATOM 2130 O O . GLN A 1 270 ? 18.589 -3.461 -21.886 1.00 87.06 270 GLN A O 1
ATOM 2135 N N . PRO A 1 271 ? 19.315 -1.754 -23.151 1.00 87.31 271 PRO A N 1
ATOM 2136 C CA . PRO A 1 271 ? 18.336 -1.984 -24.208 1.00 87.31 271 PRO A CA 1
ATOM 2137 C C . PRO A 1 271 ? 18.381 -3.428 -24.726 1.00 87.31 271 PRO A C 1
ATOM 2139 O O . PRO A 1 271 ? 19.417 -3.891 -25.198 1.00 87.31 271 PRO A O 1
ATOM 2142 N N . GLY A 1 272 ? 17.245 -4.123 -24.641 1.00 86.94 272 GLY A N 1
ATOM 2143 C CA . GLY A 1 272 ? 17.116 -5.547 -24.968 1.00 86.94 272 GLY A CA 1
ATOM 2144 C C . GLY A 1 272 ? 16.937 -6.444 -23.741 1.00 86.94 272 GLY A C 1
ATOM 2145 O O . GLY A 1 272 ? 16.307 -7.493 -23.861 1.00 86.94 272 GLY A O 1
ATOM 2146 N N . ASP A 1 273 ? 17.389 -6.010 -22.562 1.00 91.69 273 ASP A N 1
ATOM 2147 C CA . ASP A 1 273 ? 17.165 -6.747 -21.321 1.00 91.69 273 ASP A CA 1
ATOM 2148 C C . ASP A 1 273 ? 15.697 -6.627 -20.879 1.00 91.69 273 ASP A C 1
ATOM 2150 O O . ASP A 1 273 ? 15.127 -5.529 -20.937 1.00 91.69 273 ASP A O 1
ATOM 2154 N N . PRO A 1 274 ? 15.069 -7.702 -20.362 1.00 95.00 274 PRO A N 1
ATOM 2155 C CA . PRO A 1 274 ? 13.685 -7.646 -19.895 1.00 95.00 274 PRO A CA 1
ATOM 2156 C C . PRO A 1 274 ? 13.449 -6.562 -18.836 1.00 95.00 274 PRO A C 1
ATOM 2158 O O . PRO A 1 274 ? 12.471 -5.822 -18.919 1.00 95.00 274 PRO A O 1
ATOM 2161 N N . ASN A 1 275 ? 14.383 -6.393 -17.893 1.00 94.62 275 ASN A N 1
ATOM 2162 C CA . ASN A 1 275 ? 14.270 -5.367 -16.853 1.00 94.62 275 ASN A CA 1
ATOM 2163 C C . ASN A 1 275 ? 14.295 -3.945 -17.416 1.00 94.62 275 ASN A C 1
ATOM 2165 O O . ASN A 1 275 ? 13.580 -3.070 -16.927 1.00 94.62 275 ASN A O 1
ATOM 2169 N N . TYR A 1 276 ? 15.062 -3.724 -18.484 1.00 92.44 276 TYR A N 1
ATOM 2170 C CA . TYR A 1 276 ? 15.054 -2.455 -19.193 1.00 92.44 276 TYR A CA 1
ATOM 2171 C C . TYR A 1 276 ? 13.710 -2.244 -19.897 1.00 92.44 276 TYR A C 1
ATOM 2173 O O . TYR A 1 276 ? 13.034 -1.249 -19.643 1.00 92.44 276 TYR A O 1
ATOM 2181 N N . LEU A 1 277 ? 13.293 -3.205 -20.728 1.00 92.56 277 LEU A N 1
ATOM 2182 C CA . LEU A 1 277 ? 12.097 -3.111 -21.573 1.00 92.56 277 LEU A CA 1
ATOM 2183 C C . LEU A 1 277 ? 10.791 -3.006 -20.779 1.00 92.56 277 LEU A C 1
ATOM 2185 O O . LEU A 1 277 ? 9.858 -2.330 -21.208 1.00 92.56 277 LEU A O 1
ATOM 2189 N N . HIS A 1 278 ? 10.705 -3.690 -19.641 1.00 95.00 278 HIS A N 1
ATOM 2190 C CA . HIS A 1 278 ? 9.482 -3.743 -18.849 1.00 95.00 278 HIS A CA 1
ATOM 2191 C C . HIS A 1 278 ? 9.504 -2.827 -17.626 1.00 95.00 278 HIS A C 1
ATOM 2193 O O . HIS A 1 278 ? 8.445 -2.569 -17.056 1.00 95.00 278 HIS A O 1
ATOM 2199 N N . GLY A 1 279 ? 10.677 -2.332 -17.226 1.00 93.25 279 GLY A N 1
ATOM 2200 C CA . GLY A 1 279 ? 10.845 -1.550 -16.006 1.00 93.25 279 GLY A CA 1
ATOM 2201 C C . GLY A 1 279 ? 11.335 -0.118 -16.200 1.00 93.25 279 GLY A C 1
ATOM 2202 O O . GLY A 1 279 ? 11.069 0.713 -15.334 1.00 93.25 279 GLY A O 1
ATOM 2203 N N . LEU A 1 280 ? 12.040 0.188 -17.298 1.00 91.56 280 LEU A N 1
ATOM 2204 C CA . LEU A 1 280 ? 12.823 1.425 -17.443 1.00 91.56 280 LEU A CA 1
ATOM 2205 C C . LEU A 1 280 ? 12.509 2.232 -18.716 1.00 91.56 280 LEU A C 1
ATOM 2207 O O . LEU A 1 280 ? 13.172 3.227 -18.980 1.00 91.56 280 LEU A O 1
ATOM 2211 N N . THR A 1 281 ? 11.516 1.859 -19.524 1.00 87.81 281 THR A N 1
ATOM 2212 C CA . THR A 1 281 ? 11.185 2.581 -20.777 1.00 87.81 281 THR A CA 1
ATOM 2213 C C . THR A 1 281 ? 9.939 3.461 -20.693 1.00 87.81 281 THR A C 1
ATOM 2215 O O . THR A 1 281 ? 9.531 4.039 -21.699 1.00 87.81 281 THR A O 1
ATOM 2218 N N . GLY A 1 282 ? 9.297 3.542 -19.528 1.00 87.56 282 GLY A N 1
ATOM 2219 C CA . GLY A 1 282 ? 8.071 4.316 -19.345 1.00 87.56 282 GLY A CA 1
ATOM 2220 C C . GLY A 1 282 ? 8.282 5.835 -19.473 1.00 87.56 282 GLY A C 1
ATOM 2221 O O . GLY A 1 282 ? 9.318 6.361 -19.062 1.00 87.56 282 GLY A O 1
ATOM 2222 N N . GLY A 1 283 ? 7.294 6.533 -20.039 1.00 91.19 283 GLY A N 1
ATOM 2223 C CA . GLY A 1 283 ? 7.281 7.988 -20.250 1.00 91.19 283 GLY A CA 1
ATOM 2224 C C . GLY A 1 283 ? 5.920 8.607 -19.894 1.00 91.19 283 GLY A C 1
ATOM 2225 O O . GLY A 1 283 ? 5.073 7.900 -19.347 1.00 91.19 283 GLY A O 1
ATOM 2226 N N . PRO A 1 284 ? 5.661 9.886 -20.222 1.00 92.94 284 PRO A N 1
ATOM 2227 C CA . PRO A 1 284 ? 4.494 10.630 -19.723 1.00 92.94 284 PRO A CA 1
ATOM 2228 C C . PRO A 1 284 ? 3.135 10.006 -20.086 1.00 92.94 284 PRO A C 1
ATOM 2230 O O . PRO A 1 284 ? 2.172 10.139 -19.333 1.00 92.94 284 PRO A O 1
ATOM 2233 N N . ASP A 1 285 ? 3.060 9.250 -21.185 1.00 94.12 285 ASP A N 1
ATOM 2234 C CA . ASP A 1 285 ? 1.832 8.593 -21.656 1.00 94.12 285 ASP A CA 1
ATOM 2235 C C . ASP A 1 285 ? 1.578 7.206 -21.024 1.00 94.12 285 ASP A C 1
ATOM 2237 O O . ASP A 1 285 ? 0.744 6.438 -21.512 1.00 94.12 285 ASP A O 1
ATOM 2241 N N . TYR A 1 286 ? 2.279 6.838 -19.943 1.00 94.88 286 TYR A N 1
ATOM 2242 C CA . TYR A 1 286 ? 2.201 5.492 -19.352 1.00 94.88 286 TYR A CA 1
ATOM 2243 C C . TYR A 1 286 ? 0.778 5.059 -18.967 1.00 94.88 286 TYR A C 1
ATOM 2245 O O . TYR A 1 286 ? 0.438 3.888 -19.139 1.00 94.88 286 TYR A O 1
ATOM 2253 N N . LEU A 1 287 ? -0.079 5.977 -18.497 1.00 94.50 287 LEU A N 1
ATOM 2254 C CA . LEU A 1 287 ? -1.485 5.669 -18.206 1.00 94.50 287 LEU A CA 1
ATOM 2255 C C . LEU A 1 287 ? -2.295 5.372 -19.472 1.00 94.50 287 LEU A C 1
ATOM 2257 O O . LEU A 1 287 ? -3.144 4.480 -19.467 1.00 94.50 287 LEU A O 1
ATOM 2261 N N . ALA A 1 288 ? -2.039 6.099 -20.561 1.00 95.56 288 ALA A N 1
ATOM 2262 C CA . ALA A 1 288 ? -2.693 5.840 -21.839 1.00 95.56 288 ALA A CA 1
ATOM 2263 C C . ALA A 1 288 ? -2.264 4.474 -22.389 1.00 95.56 288 ALA A C 1
ATOM 2265 O O . ALA A 1 288 ? -3.110 3.698 -22.837 1.00 95.56 288 ALA A O 1
ATOM 2266 N N . LYS A 1 289 ? -0.971 4.139 -22.266 1.00 95.50 289 LYS A N 1
ATOM 2267 C CA . LYS A 1 289 ? -0.459 2.803 -22.587 1.00 95.50 289 LYS A CA 1
ATOM 2268 C C . LYS A 1 289 ? -1.124 1.721 -21.731 1.00 95.50 289 LYS A C 1
ATOM 2270 O O . LYS A 1 289 ? -1.584 0.727 -22.281 1.00 95.50 289 LYS A O 1
ATOM 2275 N N . PHE A 1 290 ? -1.227 1.925 -20.418 1.00 95.19 290 PHE A N 1
ATOM 2276 C CA . PHE A 1 290 ? -1.916 1.000 -19.515 1.00 95.19 290 PHE A CA 1
ATOM 2277 C C . PHE A 1 290 ? -3.365 0.750 -19.953 1.00 95.19 290 PHE A C 1
ATOM 2279 O O . PHE A 1 290 ? -3.778 -0.397 -20.111 1.00 95.19 290 PHE A O 1
ATOM 2286 N N . LYS A 1 291 ? -4.125 1.815 -20.235 1.00 92.75 291 LYS A N 1
ATOM 2287 C CA . LYS A 1 291 ? -5.503 1.703 -20.731 1.00 92.75 291 LYS A CA 1
ATOM 2288 C C . LYS A 1 291 ? -5.579 0.955 -22.065 1.00 92.75 291 LYS A C 1
ATOM 2290 O O . LYS A 1 291 ? -6.461 0.118 -22.237 1.00 92.75 291 LYS A O 1
ATOM 2295 N N . ALA A 1 292 ? -4.651 1.205 -22.988 1.00 94.06 292 ALA A N 1
ATOM 2296 C CA . ALA A 1 292 ? -4.587 0.489 -24.260 1.00 94.06 292 ALA A CA 1
ATOM 2297 C C . ALA A 1 292 ? -4.296 -1.011 -24.073 1.00 94.06 292 ALA A C 1
ATOM 2299 O O . ALA A 1 292 ? -4.935 -1.844 -24.720 1.00 94.06 292 ALA A O 1
ATOM 2300 N N . ASP A 1 293 ? -3.389 -1.369 -23.161 1.00 93.44 293 ASP A N 1
ATOM 2301 C CA . ASP A 1 293 ? -3.072 -2.765 -22.841 1.00 93.44 293 ASP A CA 1
ATOM 2302 C C . ASP A 1 293 ? -4.298 -3.474 -22.218 1.00 93.44 293 ASP A C 1
ATOM 2304 O O . ASP A 1 293 ? -4.623 -4.597 -22.608 1.00 93.44 293 ASP A O 1
ATOM 2308 N N . VAL A 1 294 ? -5.064 -2.796 -21.349 1.00 89.75 294 VAL A N 1
ATOM 2309 C CA . VAL A 1 294 ? -6.347 -3.304 -20.812 1.00 89.75 294 VAL A CA 1
ATOM 2310 C C . VAL A 1 294 ? -7.385 -3.516 -21.920 1.00 89.75 294 VAL A C 1
ATOM 2312 O O . VAL A 1 294 ? -7.979 -4.592 -22.028 1.00 89.75 294 VAL A O 1
ATOM 2315 N N . MET A 1 295 ? -7.611 -2.509 -22.767 1.00 86.69 295 MET A N 1
ATOM 2316 C CA . MET A 1 295 ? -8.622 -2.567 -23.830 1.00 86.69 295 MET A CA 1
ATOM 2317 C C . MET A 1 295 ? -8.305 -3.621 -24.894 1.00 86.69 295 MET A C 1
ATOM 2319 O O . MET A 1 295 ? -9.218 -4.228 -25.447 1.00 86.69 295 MET A O 1
ATOM 2323 N N . SER A 1 296 ? -7.022 -3.853 -25.172 1.00 88.06 296 SER A N 1
ATOM 2324 C CA . SER A 1 296 ? -6.570 -4.834 -26.165 1.00 88.06 296 SER A CA 1
ATOM 2325 C C . SER A 1 296 ? -6.403 -6.254 -25.614 1.00 88.06 296 SER A C 1
ATOM 2327 O O . SER A 1 296 ? -6.077 -7.158 -26.378 1.00 88.06 296 SER A O 1
ATOM 2329 N N . GLY A 1 297 ? -6.632 -6.472 -24.311 1.00 85.19 297 GLY A N 1
ATOM 2330 C CA . GLY A 1 297 ? -6.434 -7.776 -23.668 1.00 85.19 297 GLY A CA 1
ATOM 2331 C C . GLY A 1 297 ? -4.962 -8.181 -23.526 1.00 85.19 297 GLY A C 1
ATOM 2332 O O . GLY A 1 297 ? -4.674 -9.352 -23.300 1.00 85.19 297 GLY A O 1
ATOM 2333 N N . ASN A 1 298 ? -4.043 -7.219 -23.645 1.00 90.12 298 ASN A N 1
ATOM 2334 C CA . ASN A 1 298 ? -2.593 -7.404 -23.553 1.00 90.12 298 ASN A CA 1
ATOM 2335 C C . ASN A 1 298 ? -2.028 -6.996 -22.183 1.00 90.12 298 ASN A C 1
ATOM 2337 O O . ASN A 1 298 ? -0.817 -6.823 -22.040 1.00 90.12 298 ASN A O 1
ATOM 2341 N N . LEU A 1 299 ? -2.890 -6.808 -21.179 1.00 90.88 299 LEU A N 1
ATOM 2342 C CA . LEU A 1 299 ? -2.457 -6.482 -19.827 1.00 90.88 299 LEU A CA 1
ATOM 2343 C C . LEU A 1 299 ? -1.525 -7.596 -19.296 1.00 90.88 299 LEU A C 1
ATOM 2345 O O . LEU A 1 299 ? -1.905 -8.767 -19.336 1.00 90.88 299 LEU A O 1
ATOM 2349 N N . PRO A 1 300 ? -0.330 -7.277 -18.771 1.00 93.38 300 PRO A N 1
ATOM 2350 C CA . PRO A 1 300 ? 0.535 -8.265 -18.131 1.00 93.38 300 PRO A CA 1
ATOM 2351 C C . PRO A 1 300 ? -0.129 -8.920 -16.916 1.00 93.38 300 PRO A C 1
ATOM 2353 O O . PRO A 1 300 ? -1.002 -8.332 -16.271 1.00 93.38 300 PRO A O 1
ATOM 2356 N N . GLN A 1 301 ? 0.301 -10.128 -16.554 1.00 89.56 301 GLN A N 1
ATOM 2357 C CA . GLN A 1 301 ? -0.208 -10.818 -15.361 1.00 89.56 301 GLN A CA 1
ATOM 2358 C C . GLN A 1 301 ? 0.097 -10.048 -14.070 1.00 89.56 301 GLN A C 1
ATOM 2360 O O . GLN A 1 301 ? -0.714 -10.064 -13.146 1.00 89.56 301 GLN A O 1
ATOM 2365 N N . VAL A 1 302 ? 1.228 -9.341 -14.002 1.00 92.75 302 VAL A N 1
ATOM 2366 C CA . VAL A 1 302 ? 1.559 -8.453 -12.879 1.00 92.75 302 VAL A CA 1
ATOM 2367 C C . VAL A 1 302 ? 1.924 -7.069 -13.400 1.00 92.75 302 VAL A C 1
ATOM 2369 O O . VAL A 1 302 ? 2.880 -6.902 -14.151 1.00 92.75 302 VAL A O 1
ATOM 2372 N N . SER A 1 303 ? 1.157 -6.061 -13.004 1.00 94.94 303 SER A N 1
ATOM 2373 C CA . SER A 1 303 ? 1.365 -4.679 -13.429 1.00 94.94 303 SER A CA 1
ATOM 2374 C C . SER A 1 303 ? 1.556 -3.773 -12.226 1.00 94.94 303 SER A C 1
ATOM 2376 O O . SER A 1 303 ? 0.738 -3.764 -11.308 1.00 94.94 303 SER A O 1
ATOM 2378 N N . TRP A 1 304 ? 2.604 -2.961 -12.251 1.00 95.88 304 TRP A N 1
ATOM 2379 C CA . TRP A 1 304 ? 2.810 -1.900 -11.271 1.00 95.88 304 TRP A CA 1
ATOM 2380 C C . TRP A 1 304 ? 2.512 -0.550 -11.893 1.00 95.88 304 TRP A C 1
ATOM 2382 O O . TRP A 1 304 ? 2.912 -0.299 -13.025 1.00 95.88 304 TRP A O 1
ATOM 2392 N N . ILE A 1 305 ? 1.842 0.322 -11.148 1.00 94.88 305 ILE A N 1
ATOM 2393 C CA . ILE A 1 305 ? 1.582 1.702 -11.552 1.00 94.88 305 ILE A CA 1
ATOM 2394 C C . ILE A 1 305 ? 2.289 2.607 -10.555 1.00 94.88 305 ILE A C 1
ATOM 2396 O O . ILE A 1 305 ? 1.927 2.646 -9.375 1.00 94.88 305 ILE A O 1
ATOM 2400 N N . LEU A 1 306 ? 3.313 3.315 -11.029 1.00 94.25 306 LEU A N 1
ATOM 2401 C CA . LEU A 1 306 ? 4.063 4.260 -10.212 1.00 94.25 306 LEU A CA 1
ATOM 2402 C C . LEU A 1 306 ? 3.622 5.684 -10.559 1.00 94.25 306 LEU A C 1
ATOM 2404 O O . LEU A 1 306 ? 3.678 6.071 -11.729 1.00 94.25 306 LEU A O 1
ATOM 2408 N N . PRO A 1 307 ? 3.158 6.459 -9.566 1.00 92.88 307 PRO A N 1
ATOM 2409 C CA . PRO A 1 307 ? 2.641 7.794 -9.806 1.00 92.88 307 PRO A CA 1
ATOM 2410 C C . PRO A 1 307 ? 3.761 8.768 -10.170 1.00 92.88 307 PRO A C 1
ATOM 2412 O O . PRO A 1 307 ? 4.914 8.602 -9.762 1.00 92.88 307 PRO A O 1
ATOM 2415 N N . THR A 1 308 ? 3.386 9.842 -10.864 1.00 93.19 308 THR A N 1
ATOM 2416 C CA . THR A 1 308 ? 4.279 10.989 -11.026 1.00 93.19 308 THR A CA 1
ATOM 2417 C C . THR A 1 308 ? 4.422 11.792 -9.740 1.00 93.19 308 THR A C 1
ATOM 2419 O O . THR A 1 308 ? 3.643 11.599 -8.801 1.00 93.19 308 THR A O 1
ATOM 2422 N N . GLN A 1 309 ? 5.349 12.757 -9.692 1.00 90.25 309 GLN A N 1
ATOM 2423 C CA . GLN A 1 309 ? 5.488 13.624 -8.519 1.00 90.25 309 GLN A CA 1
ATOM 2424 C C . GLN A 1 309 ? 4.172 14.312 -8.121 1.00 90.25 309 GLN A C 1
ATOM 2426 O O . GLN A 1 309 ? 3.819 14.349 -6.940 1.00 90.25 309 GLN A O 1
ATOM 2431 N N . ALA A 1 310 ? 3.420 14.799 -9.110 1.00 90.56 310 ALA A N 1
ATOM 2432 C CA . ALA A 1 310 ? 2.136 15.466 -8.901 1.00 90.56 310 ALA A CA 1
ATOM 2433 C C . ALA A 1 310 ? 1.015 14.526 -8.426 1.00 90.56 310 ALA A C 1
ATOM 2435 O O . ALA A 1 310 ? 0.087 14.960 -7.733 1.00 90.56 310 ALA A O 1
ATOM 2436 N N . ASN A 1 311 ? 1.102 13.249 -8.801 1.00 91.50 311 ASN A N 1
ATOM 2437 C CA . ASN A 1 311 ? 0.062 12.248 -8.576 1.00 91.50 311 ASN A CA 1
ATOM 2438 C C . ASN A 1 311 ? 0.341 11.343 -7.371 1.00 91.50 311 ASN A C 1
ATOM 2440 O O . ASN A 1 311 ? -0.566 10.634 -6.940 1.00 91.50 311 ASN A O 1
ATOM 2444 N N . SER A 1 312 ? 1.557 11.384 -6.812 1.00 88.31 312 SER A N 1
ATOM 2445 C CA . SER A 1 312 ? 1.987 10.466 -5.752 1.00 88.31 312 SER A CA 1
ATOM 2446 C C . SER A 1 312 ? 1.389 10.759 -4.390 1.00 88.31 312 SER A C 1
ATOM 2448 O O . SER A 1 312 ? 1.593 9.965 -3.483 1.00 88.31 312 SER A O 1
ATOM 2450 N N . GLU A 1 313 ? 0.703 11.898 -4.231 1.00 87.50 313 GLU A N 1
ATOM 2451 C CA . GLU A 1 313 ? 0.109 12.351 -2.966 1.00 87.50 313 GLU A CA 1
ATOM 2452 C C . GLU A 1 313 ? 1.129 12.821 -1.909 1.00 87.50 313 GLU A C 1
ATOM 2454 O O . GLU A 1 313 ? 0.750 13.427 -0.898 1.00 87.50 313 GLU A O 1
ATOM 2459 N N . HIS A 1 314 ? 2.430 12.668 -2.174 1.00 88.50 314 HIS A N 1
ATOM 2460 C CA . HIS A 1 314 ? 3.489 13.129 -1.282 1.00 88.50 314 HIS A CA 1
ATOM 2461 C C . HIS A 1 314 ? 3.355 14.644 -1.010 1.00 88.50 314 HIS A C 1
ATOM 2463 O O . HIS A 1 314 ? 3.273 15.437 -1.958 1.00 88.50 314 HIS A O 1
ATOM 2469 N N . PRO A 1 315 ? 3.364 15.095 0.263 1.00 84.00 315 PRO A N 1
ATOM 2470 C CA . PRO A 1 315 ? 3.301 16.517 0.590 1.00 84.00 315 PRO A CA 1
ATOM 2471 C C . PRO A 1 315 ? 4.383 17.330 -0.129 1.00 84.00 315 PRO A C 1
ATOM 2473 O O . PRO A 1 315 ? 5.542 16.929 -0.171 1.00 84.00 315 PRO A O 1
ATOM 2476 N N . GLY A 1 316 ? 4.011 18.474 -0.701 1.00 79.44 316 GLY A N 1
ATOM 2477 C CA . GLY A 1 316 ? 4.926 19.347 -1.448 1.00 79.44 316 GLY A CA 1
ATOM 2478 C C . GLY A 1 316 ? 5.086 18.997 -2.933 1.00 79.44 316 GLY A C 1
ATOM 2479 O O . GLY A 1 316 ? 5.416 19.891 -3.704 1.00 79.44 316 GLY A O 1
ATOM 2480 N N . GLY A 1 317 ? 4.793 17.757 -3.349 1.00 76.94 317 GLY A N 1
ATOM 2481 C CA . GLY A 1 317 ? 4.743 17.367 -4.768 1.00 76.94 317 GLY A CA 1
ATOM 2482 C C . GLY A 1 317 ? 3.327 17.127 -5.291 1.00 76.94 317 GLY A C 1
ATOM 2483 O O . GLY A 1 317 ? 3.034 17.503 -6.419 1.00 76.94 317 GLY A O 1
ATOM 2484 N N . GLY A 1 318 ? 2.428 16.589 -4.461 1.00 83.62 318 GLY A N 1
ATOM 2485 C CA . GLY A 1 318 ? 1.041 16.283 -4.816 1.00 83.62 318 GLY A CA 1
ATOM 2486 C C . GLY A 1 318 ? 0.026 16.681 -3.739 1.00 83.62 318 GLY A C 1
ATOM 2487 O O . GLY A 1 318 ? 0.337 17.393 -2.781 1.00 83.62 318 GLY A O 1
ATOM 2488 N N . SER A 1 319 ? -1.218 16.226 -3.907 1.00 89.69 319 SER A N 1
ATOM 2489 C CA . SER A 1 319 ? -2.305 16.414 -2.937 1.00 89.69 319 SER A CA 1
ATOM 2490 C C . SER A 1 319 ? -3.264 15.218 -2.933 1.00 89.69 319 SER A C 1
ATOM 2492 O O . SER A 1 319 ? -3.330 14.504 -3.940 1.00 89.69 319 SER A O 1
ATOM 2494 N N . PRO A 1 320 ? -4.057 15.026 -1.860 1.00 89.38 320 PRO A N 1
ATOM 2495 C CA . PRO A 1 320 ? -5.081 13.985 -1.813 1.00 89.38 320 PRO A CA 1
ATOM 2496 C C . PRO A 1 320 ? -6.072 14.042 -2.979 1.00 89.38 320 PRO A C 1
ATOM 2498 O O . PRO A 1 320 ? -6.445 13.017 -3.539 1.00 89.38 320 PRO A O 1
ATOM 2501 N N . THR A 1 321 ? -6.464 15.238 -3.421 1.00 88.81 321 THR A N 1
ATOM 2502 C CA . THR A 1 321 ? -7.377 15.388 -4.564 1.00 88.81 321 THR A CA 1
ATOM 2503 C C . THR A 1 321 ? -6.750 14.916 -5.876 1.00 88.81 321 THR A C 1
ATOM 2505 O O . THR A 1 321 ? -7.406 14.229 -6.656 1.00 88.81 321 THR A O 1
ATOM 2508 N N . ARG A 1 322 ? -5.476 15.259 -6.132 1.00 89.81 322 ARG A N 1
ATOM 2509 C CA . ARG A 1 322 ? -4.769 14.822 -7.352 1.00 89.81 322 ARG A CA 1
ATOM 2510 C C . ARG A 1 322 ? -4.583 13.312 -7.361 1.00 89.81 322 ARG A C 1
ATOM 2512 O O . ARG A 1 322 ? -4.832 12.673 -8.375 1.00 89.81 322 ARG A O 1
ATOM 2519 N N . ALA A 1 323 ? -4.215 12.754 -6.217 1.00 88.62 323 ALA A N 1
ATOM 2520 C CA . ALA A 1 323 ? -4.056 11.322 -6.033 1.00 88.62 323 ALA A CA 1
ATOM 2521 C C . ALA A 1 323 ? -5.376 10.552 -6.170 1.00 88.62 323 ALA A C 1
ATOM 2523 O O . ALA A 1 323 ? -5.404 9.481 -6.775 1.00 88.62 323 ALA A O 1
ATOM 2524 N N . GLY A 1 324 ? -6.478 11.119 -5.667 1.00 90.19 324 GLY A N 1
ATOM 2525 C CA . GLY A 1 324 ? -7.826 10.589 -5.857 1.00 90.19 324 GLY A CA 1
ATOM 2526 C C . GLY A 1 324 ? -8.217 10.552 -7.334 1.00 90.19 324 GLY A C 1
ATOM 2527 O O . GLY A 1 324 ? -8.616 9.506 -7.826 1.00 90.19 324 GLY A O 1
ATOM 2528 N N . ASN A 1 325 ? -7.994 11.644 -8.073 1.00 91.38 325 ASN A N 1
ATOM 2529 C CA . ASN A 1 325 ? -8.211 11.688 -9.525 1.00 91.38 325 ASN A CA 1
ATOM 2530 C C . ASN A 1 325 ? -7.307 10.693 -10.278 1.00 91.38 325 ASN A C 1
ATOM 2532 O O . ASN A 1 325 ? -7.758 9.972 -11.158 1.00 91.38 325 ASN A O 1
ATOM 2536 N N . PHE A 1 326 ? -6.032 10.584 -9.906 1.00 92.56 326 PHE A N 1
ATOM 2537 C CA . PHE A 1 326 ? -5.134 9.599 -10.507 1.00 92.56 326 PHE A CA 1
ATOM 2538 C C . PHE A 1 326 ? -5.614 8.157 -10.276 1.00 92.56 326 PHE A C 1
ATOM 2540 O O . PHE A 1 326 ? -5.664 7.357 -11.206 1.00 92.56 326 PHE A O 1
ATOM 2547 N N . THR A 1 327 ? -6.039 7.841 -9.052 1.00 92.44 327 THR A N 1
ATOM 2548 C CA . THR A 1 327 ? -6.606 6.529 -8.708 1.00 92.44 327 THR A CA 1
ATOM 2549 C C . THR A 1 327 ? -7.917 6.274 -9.462 1.00 92.44 327 THR A C 1
ATOM 2551 O O . THR A 1 327 ? -8.139 5.163 -9.939 1.00 92.44 327 THR A O 1
ATOM 2554 N N . ASP A 1 328 ? -8.753 7.301 -9.633 1.00 89.81 328 ASP A N 1
ATOM 2555 C CA . ASP A 1 328 ? -9.971 7.260 -10.450 1.00 89.81 328 ASP A CA 1
ATOM 2556 C C . ASP A 1 328 ? -9.665 6.919 -11.916 1.00 89.81 328 ASP A C 1
ATOM 2558 O O . ASP A 1 328 ? -10.300 6.040 -12.492 1.00 89.81 328 ASP A O 1
ATOM 2562 N N . GLN A 1 329 ? -8.635 7.533 -12.504 1.00 91.88 329 GLN A N 1
ATOM 2563 C CA . GLN A 1 329 ? -8.194 7.251 -13.876 1.00 91.88 329 GLN A CA 1
ATOM 2564 C C . GLN A 1 329 ? -7.656 5.828 -14.042 1.00 91.88 329 GLN A C 1
ATOM 2566 O O . GLN A 1 329 ? -7.933 5.177 -15.051 1.00 91.88 329 GLN A O 1
ATOM 2571 N N . VAL A 1 330 ? -6.911 5.324 -13.055 1.00 91.62 330 VAL A N 1
ATOM 2572 C CA . VAL A 1 330 ? -6.455 3.927 -13.036 1.00 91.62 330 VAL A CA 1
ATOM 2573 C C . VAL A 1 330 ? -7.655 2.977 -12.981 1.00 91.62 330 VAL A C 1
ATOM 2575 O O . VAL A 1 330 ? -7.709 2.009 -13.743 1.00 91.62 330 VAL A O 1
ATOM 2578 N N . LEU A 1 331 ? -8.645 3.270 -12.134 1.00 87.88 331 LEU A N 1
ATOM 2579 C CA . LEU A 1 331 ? -9.868 2.474 -12.027 1.00 87.88 331 LEU A CA 1
ATOM 2580 C C . LEU A 1 331 ? -10.728 2.559 -13.302 1.00 87.88 331 LEU A C 1
ATOM 2582 O O . LEU A 1 331 ? -11.267 1.547 -13.751 1.00 87.88 331 LEU A O 1
ATOM 2586 N N . ASP A 1 332 ? -10.828 3.728 -13.938 1.00 87.19 332 ASP A N 1
ATOM 2587 C CA . ASP A 1 332 ? -11.492 3.893 -15.238 1.00 87.19 332 ASP A CA 1
ATOM 2588 C C . ASP A 1 332 ? -10.798 3.073 -16.332 1.00 87.19 332 ASP A C 1
ATOM 2590 O O . ASP A 1 332 ? -11.467 2.372 -17.092 1.00 87.19 332 ASP A O 1
ATOM 2594 N N . ALA A 1 333 ? -9.464 3.104 -16.388 1.00 88.31 333 ALA A N 1
ATOM 2595 C CA . ALA A 1 333 ? -8.690 2.307 -17.332 1.00 88.31 333 ALA A CA 1
ATOM 2596 C C . ALA A 1 333 ? -8.931 0.805 -17.124 1.00 88.31 333 ALA A C 1
ATOM 2598 O O . ALA A 1 333 ? -9.248 0.112 -18.089 1.00 88.31 333 ALA A O 1
ATOM 2599 N N . LEU A 1 334 ? -8.887 0.319 -15.881 1.00 85.50 334 LEU A N 1
ATOM 2600 C CA . LEU A 1 334 ? -9.182 -1.079 -15.540 1.00 85.50 334 LEU A CA 1
ATOM 2601 C C . LEU A 1 334 ? -10.601 -1.499 -15.932 1.00 85.50 334 LEU A C 1
ATOM 2603 O O . LEU A 1 334 ? -10.814 -2.581 -16.472 1.00 85.50 334 LEU A O 1
ATOM 2607 N N . THR A 1 335 ? -11.580 -0.634 -15.682 1.00 82.19 335 THR A N 1
ATOM 2608 C CA . THR A 1 335 ? -12.997 -0.917 -15.954 1.00 82.19 335 THR A CA 1
ATOM 2609 C C . THR A 1 335 ? -13.407 -0.656 -17.403 1.00 82.19 335 THR A C 1
ATOM 2611 O O . THR A 1 335 ? -14.565 -0.880 -17.755 1.00 82.19 335 THR A O 1
ATOM 2614 N N . SER A 1 336 ? -12.486 -0.196 -18.256 1.00 81.50 336 SER A N 1
ATOM 2615 C CA . SER A 1 336 ? -12.736 -0.004 -19.690 1.00 81.50 336 SER A CA 1
ATOM 2616 C C . SER A 1 336 ? -12.883 -1.323 -20.456 1.00 81.50 336 SER A C 1
ATOM 2618 O O . SER A 1 336 ? -13.473 -1.336 -21.535 1.00 81.50 336 SER A O 1
ATOM 2620 N N . ASN A 1 337 ? -12.407 -2.432 -19.879 1.00 77.62 337 ASN A N 1
ATOM 2621 C CA . ASN A 1 337 ? -12.624 -3.780 -20.385 1.00 77.62 337 ASN A CA 1
ATOM 2622 C C . ASN A 1 337 ? -13.238 -4.672 -19.284 1.00 77.62 337 ASN A C 1
ATOM 2624 O O . ASN A 1 337 ? -12.534 -5.058 -18.346 1.00 77.62 337 ASN A O 1
ATOM 2628 N N . PRO A 1 338 ? -14.534 -5.029 -19.373 1.00 66.12 338 PRO A N 1
ATOM 2629 C CA . PRO A 1 338 ? -15.207 -5.811 -18.337 1.00 66.12 338 PRO A CA 1
ATOM 2630 C C . PRO A 1 338 ? -14.662 -7.241 -18.196 1.00 66.12 338 PRO A C 1
ATOM 2632 O O . PRO A 1 338 ? -14.814 -7.835 -17.133 1.00 66.12 338 PRO A O 1
ATOM 2635 N N . GLU A 1 339 ? -13.982 -7.778 -19.217 1.00 62.53 339 GLU A N 1
ATOM 2636 C CA . GLU A 1 339 ? -13.343 -9.105 -19.172 1.00 62.53 339 GLU A CA 1
ATOM 2637 C C . GLU A 1 339 ? -12.034 -9.119 -18.356 1.00 62.53 339 GLU A C 1
ATOM 2639 O O . GLU A 1 339 ? -11.547 -10.189 -17.985 1.00 62.53 339 GLU A O 1
ATOM 2644 N N . VAL A 1 340 ? -11.455 -7.942 -18.075 1.00 55.28 340 VAL A N 1
ATOM 2645 C CA . VAL A 1 340 ? -10.169 -7.781 -17.368 1.00 55.28 340 VAL A CA 1
ATOM 2646 C C . VAL A 1 340 ? -10.361 -7.459 -15.880 1.00 55.28 340 VAL A C 1
ATOM 2648 O O . VAL A 1 340 ? -9.484 -7.748 -15.067 1.00 55.28 340 VAL A O 1
ATOM 2651 N N . CYS A 1 341 ? -11.494 -6.873 -15.485 1.00 44.91 341 CYS A N 1
ATOM 2652 C CA . CYS A 1 341 ? -11.588 -6.191 -14.196 1.00 44.91 341 CYS A CA 1
ATOM 2653 C C . CYS A 1 341 ? -12.092 -7.070 -13.048 1.00 44.91 341 CYS A C 1
ATOM 2655 O O . CYS A 1 341 ? -13.303 -7.181 -12.845 1.00 44.91 341 CYS A O 1
ATOM 2657 N N . TRP A 1 342 ? -11.164 -7.585 -12.229 1.00 46.97 342 TRP A N 1
ATOM 2658 C CA . TRP A 1 342 ? -11.409 -7.859 -10.806 1.00 46.97 342 TRP A CA 1
ATOM 2659 C C . TRP A 1 342 ? -10.541 -6.914 -9.975 1.00 46.97 342 TRP A C 1
ATOM 2661 O O . TRP A 1 342 ? -9.316 -6.968 -10.051 1.00 46.97 342 TRP A O 1
ATOM 2671 N N . VAL A 1 343 ? -11.164 -6.060 -9.162 1.00 38.97 343 VAL A N 1
ATOM 2672 C CA . VAL A 1 343 ? -10.448 -5.266 -8.157 1.00 38.97 343 VAL A CA 1
ATOM 2673 C C . VAL A 1 343 ? -10.578 -5.985 -6.824 1.00 38.97 343 VAL A C 1
ATOM 2675 O O . VAL A 1 343 ? -11.642 -5.985 -6.205 1.00 38.97 343 VAL A O 1
ATOM 2678 N N . LEU A 1 344 ? -9.493 -6.623 -6.396 1.00 37.31 344 LEU A N 1
ATOM 2679 C CA . LEU A 1 344 ? -9.360 -7.192 -5.062 1.00 37.31 344 LEU A CA 1
ATOM 2680 C C . LEU A 1 344 ? -8.295 -6.381 -4.330 1.00 37.31 344 LEU A C 1
ATOM 2682 O O . LEU A 1 344 ? -7.137 -6.344 -4.740 1.00 37.31 344 LEU A O 1
ATOM 2686 N N . ALA A 1 345 ? -8.707 -5.688 -3.273 1.00 35.16 345 ALA A N 1
ATOM 2687 C CA . ALA A 1 345 ? -7.769 -5.108 -2.321 1.00 35.16 345 ALA A CA 1
ATOM 2688 C C . ALA A 1 345 ? -6.999 -6.237 -1.593 1.00 35.16 345 ALA A C 1
ATOM 2690 O O . ALA A 1 345 ? -7.490 -7.367 -1.537 1.00 35.16 345 ALA A O 1
ATOM 2691 N N . PRO A 1 346 ? -5.778 -5.966 -1.093 1.00 31.42 346 PRO A N 1
ATOM 2692 C CA . PRO A 1 346 ? -4.835 -7.000 -0.668 1.00 31.42 346 PRO A CA 1
ATOM 2693 C C . PRO A 1 346 ? -5.342 -7.889 0.476 1.00 31.42 346 PRO A C 1
ATOM 2695 O O . PRO A 1 346 ? -6.168 -7.479 1.289 1.00 31.42 346 PRO A O 1
ATOM 2698 N N . ASN A 1 347 ? -4.766 -9.098 0.544 1.00 30.80 347 ASN A N 1
ATOM 2699 C CA . ASN A 1 347 ? -4.886 -10.063 1.640 1.00 30.80 347 ASN A CA 1
ATOM 2700 C C . ASN A 1 347 ? -4.617 -9.385 2.993 1.00 30.80 347 ASN A C 1
ATOM 2702 O O . ASN A 1 347 ? -3.477 -9.060 3.327 1.00 30.80 347 ASN A O 1
ATOM 2706 N N . GLY A 1 348 ? -5.675 -9.173 3.768 1.00 31.19 348 GLY A N 1
ATOM 2707 C CA . GLY A 1 348 ? -5.617 -8.511 5.063 1.00 31.19 348 GLY A CA 1
ATOM 2708 C C . GLY A 1 348 ? -7.013 -8.303 5.640 1.00 31.19 348 GLY A C 1
ATOM 2709 O O . GLY A 1 348 ? -8.015 -8.382 4.932 1.00 31.19 348 GLY A O 1
ATOM 2710 N N . PHE A 1 349 ? -7.085 -8.121 6.956 1.00 33.50 349 PHE A N 1
ATOM 2711 C CA . PHE A 1 349 ? -8.326 -8.238 7.712 1.00 33.50 349 PHE A CA 1
ATOM 2712 C C . PHE A 1 349 ? -9.416 -7.244 7.265 1.00 33.50 349 PHE A C 1
ATOM 2714 O O . PHE A 1 349 ? -9.201 -6.036 7.264 1.00 33.50 349 PHE A O 1
ATOM 2721 N N . HIS A 1 350 ? -10.605 -7.752 6.934 1.00 37.03 350 HIS A N 1
ATOM 2722 C CA . HIS A 1 350 ? -11.776 -6.969 6.535 1.00 37.03 350 HIS A CA 1
ATOM 2723 C C . HIS A 1 350 ? -12.652 -6.654 7.748 1.00 37.03 350 HIS A C 1
ATOM 2725 O O . HIS A 1 350 ? -13.057 -7.575 8.462 1.00 37.03 350 HIS A O 1
ATOM 2731 N N . ARG A 1 351 ? -13.027 -5.381 7.931 1.00 40.34 351 ARG A N 1
ATOM 2732 C CA . ARG A 1 351 ? -14.031 -4.951 8.915 1.00 40.34 351 ARG A CA 1
ATOM 2733 C C . ARG A 1 351 ? -15.077 -4.021 8.295 1.00 40.34 351 ARG A C 1
ATOM 2735 O O . ARG A 1 351 ? -14.730 -3.109 7.561 1.00 40.34 351 ARG A O 1
ATOM 2742 N N . HIS A 1 352 ? -16.360 -4.265 8.574 1.00 36.72 352 HIS A N 1
ATOM 2743 C CA . HIS A 1 352 ? -17.490 -3.458 8.079 1.00 36.72 352 HIS A CA 1
ATOM 2744 C C . HIS A 1 352 ? -18.513 -3.261 9.199 1.00 36.72 352 HIS A C 1
ATOM 2746 O O . HIS A 1 352 ? -18.851 -4.244 9.867 1.00 36.72 352 HIS A O 1
ATOM 2752 N N . PHE A 1 353 ? -19.019 -2.030 9.367 1.00 37.72 353 PHE A N 1
ATOM 2753 C CA . PHE A 1 353 ? -19.988 -1.675 10.407 1.00 37.72 353 PHE A CA 1
ATOM 2754 C C . PHE A 1 353 ? -21.135 -0.766 9.936 1.00 37.72 353 PHE A C 1
ATOM 2756 O O . PHE A 1 353 ? -20.960 0.074 9.059 1.00 37.72 353 PHE A O 1
ATOM 2763 N N . SER A 1 354 ? -22.289 -0.886 10.603 1.00 37.09 354 SER A N 1
ATOM 2764 C CA . SER A 1 354 ? -23.399 0.083 10.588 1.00 37.09 354 SER A CA 1
ATOM 2765 C C . SER A 1 354 ? -23.665 0.597 12.024 1.00 37.09 354 SER A C 1
ATOM 2767 O O . SER A 1 354 ? -23.113 0.055 12.975 1.00 37.09 354 SER A O 1
ATOM 2769 N N . GLY A 1 355 ? -24.437 1.681 12.204 1.00 35.53 355 GLY A N 1
ATOM 2770 C CA . GLY A 1 355 ? -24.735 2.305 13.516 1.00 35.53 355 GLY A CA 1
ATOM 2771 C C . GLY A 1 355 ? -23.841 3.452 14.029 1.00 35.53 355 GLY A C 1
ATOM 2772 O O . GLY A 1 355 ? -22.761 3.726 13.502 1.00 35.53 355 GLY A O 1
ATOM 2773 N N . ASN A 1 356 ? -24.336 4.161 15.051 1.00 36.22 356 ASN A N 1
ATOM 2774 C CA . ASN A 1 356 ? -23.706 5.321 15.695 1.00 36.22 356 ASN A CA 1
ATOM 2775 C C . ASN A 1 356 ? -23.142 4.913 17.075 1.00 36.22 356 ASN A C 1
ATOM 2777 O O . ASN A 1 356 ? -23.897 4.491 17.949 1.00 36.22 356 ASN A O 1
ATOM 2781 N N . ILE A 1 357 ? -21.821 5.024 17.267 1.00 39.84 357 ILE A N 1
ATOM 2782 C CA . ILE A 1 357 ? -21.150 4.706 18.544 1.00 39.84 357 ILE A CA 1
ATOM 2783 C C . ILE A 1 357 ? -20.893 5.936 19.429 1.00 39.84 357 ILE A C 1
ATOM 2785 O O . ILE A 1 357 ? -20.458 5.762 20.566 1.00 39.84 357 ILE A O 1
ATOM 2789 N N . SER A 1 358 ? -21.141 7.150 18.922 1.00 37.75 358 SER A N 1
ATOM 2790 C CA . SER A 1 358 ? -20.828 8.426 19.579 1.00 37.75 358 SER A CA 1
ATOM 2791 C C . SER A 1 358 ? -21.995 9.031 20.366 1.00 37.75 358 SER A C 1
ATOM 2793 O O . SER A 1 358 ? -21.828 10.057 21.023 1.00 37.75 358 SER A O 1
ATOM 2795 N N . THR A 1 359 ? -23.168 8.394 20.390 1.00 43.25 359 THR A N 1
ATOM 2796 C CA . THR A 1 359 ? -24.205 8.736 21.372 1.00 43.25 359 THR A CA 1
ATOM 2797 C C . THR A 1 359 ? -23.796 8.206 22.743 1.00 43.25 359 THR A C 1
ATOM 2799 O O . THR A 1 359 ? -23.622 6.994 22.895 1.00 43.25 359 THR A O 1
ATOM 2802 N N . MET A 1 360 ? -23.674 9.086 23.747 1.00 38.53 360 MET A N 1
ATOM 2803 C CA . MET A 1 360 ? -23.605 8.672 25.153 1.00 38.53 360 MET A CA 1
ATOM 2804 C C . MET A 1 360 ? -24.793 7.751 25.438 1.00 38.53 360 MET A C 1
ATOM 2806 O O . MET A 1 360 ? -25.934 8.209 25.507 1.00 38.53 360 MET A O 1
ATOM 2810 N N . ARG A 1 361 ? -24.531 6.446 25.558 1.00 53.41 361 ARG A N 1
ATOM 2811 C CA . ARG A 1 361 ? -25.569 5.488 25.923 1.00 53.41 361 ARG A CA 1
ATOM 2812 C C . ARG A 1 361 ? -25.946 5.720 27.386 1.00 53.41 361 ARG A C 1
ATOM 2814 O O . ARG A 1 361 ? -25.050 5.892 28.220 1.00 53.41 361 ARG A O 1
ATOM 2821 N N . PRO A 1 362 ? -27.243 5.748 27.725 1.00 52.66 362 PRO A N 1
ATOM 2822 C CA . PRO A 1 362 ? -27.696 5.771 29.108 1.00 52.66 362 PRO A CA 1
ATOM 2823 C C . PRO A 1 362 ? -27.006 4.681 29.940 1.00 52.66 362 PRO A C 1
ATOM 2825 O O . PRO A 1 362 ? -26.829 3.556 29.480 1.00 52.66 362 PRO A O 1
ATOM 2828 N N . LYS A 1 363 ? -26.673 4.987 31.203 1.00 47.62 363 LYS A N 1
ATOM 2829 C CA . LYS A 1 363 ? -25.964 4.088 32.143 1.00 47.62 363 LYS A CA 1
ATOM 2830 C C . LYS A 1 363 ? -26.583 2.688 32.313 1.00 47.62 363 LYS A C 1
ATOM 2832 O O . LYS A 1 363 ? -25.922 1.819 32.865 1.00 47.62 363 LYS A O 1
ATOM 2837 N N . ASN A 1 364 ? -27.828 2.465 31.891 1.00 58.03 364 ASN A N 1
ATOM 2838 C CA . ASN A 1 364 ? -28.549 1.199 32.063 1.00 58.03 364 ASN A CA 1
ATOM 2839 C C . ASN A 1 364 ? -28.624 0.341 30.788 1.00 58.03 364 ASN A C 1
ATOM 2841 O O . ASN A 1 364 ? -29.216 -0.741 30.816 1.00 58.03 364 ASN A O 1
ATOM 2845 N N . GLU A 1 365 ? -28.028 0.784 29.683 1.00 68.56 365 GLU A N 1
ATOM 2846 C CA . GLU A 1 365 ? -28.042 0.042 28.422 1.00 68.56 365 GLU A CA 1
ATOM 2847 C C . GLU A 1 365 ? -26.840 -0.902 28.279 1.00 68.56 365 GLU A C 1
ATOM 2849 O O . GLU A 1 365 ? -25.798 -0.684 28.910 1.00 68.56 365 GLU A O 1
ATOM 2854 N N . PRO A 1 366 ? -26.957 -1.959 27.456 1.00 70.38 366 PRO A N 1
ATOM 2855 C CA . PRO A 1 366 ? -25.827 -2.817 27.150 1.00 70.38 366 PRO A CA 1
ATOM 2856 C C . PRO A 1 366 ? -24.755 -2.044 26.369 1.00 70.38 366 PRO A C 1
ATOM 2858 O O . PRO A 1 366 ? -25.064 -1.259 25.466 1.00 70.38 366 PRO A O 1
ATOM 2861 N N . ASN A 1 367 ? -23.488 -2.296 26.697 1.00 70.75 367 ASN A N 1
ATOM 2862 C CA . ASN A 1 367 ? -22.332 -1.689 26.046 1.00 70.75 367 ASN A CA 1
ATOM 2863 C C . ASN A 1 367 ? -21.471 -2.778 25.379 1.00 70.75 367 ASN A C 1
ATOM 2865 O O . ASN A 1 367 ? -20.492 -3.226 25.980 1.00 70.75 367 ASN A O 1
ATOM 2869 N N . PRO A 1 368 ? -21.876 -3.263 24.187 1.00 72.00 368 PRO A N 1
ATOM 2870 C CA . PRO A 1 368 ? -21.214 -4.370 23.507 1.00 72.00 368 PRO A CA 1
ATOM 2871 C C . PRO A 1 368 ? -19.804 -4.007 23.042 1.00 72.00 368 PRO A C 1
ATOM 2873 O O . PRO A 1 368 ? -19.604 -2.990 22.385 1.00 72.00 368 PRO A O 1
ATOM 2876 N N . GLU A 1 369 ? -18.861 -4.906 23.302 1.00 69.00 369 GLU A N 1
ATOM 2877 C CA . GLU A 1 369 ? -17.457 -4.793 22.923 1.00 69.00 369 GLU A CA 1
ATOM 2878 C C . GLU A 1 369 ? -16.952 -6.079 22.283 1.00 69.00 369 GLU A C 1
ATOM 2880 O O . GLU A 1 369 ? -17.312 -7.186 22.689 1.00 69.00 369 GLU A O 1
ATOM 2885 N N . ILE A 1 370 ? -16.111 -5.930 21.261 1.00 71.12 370 ILE A N 1
ATOM 2886 C CA . ILE A 1 370 ? -15.625 -7.052 20.460 1.00 71.12 370 ILE A CA 1
ATOM 2887 C C . ILE A 1 370 ? -14.119 -6.904 20.215 1.00 71.12 370 ILE A C 1
ATOM 2889 O O . ILE A 1 370 ? -13.658 -5.917 19.632 1.00 71.12 370 ILE A O 1
ATOM 2893 N N . PHE A 1 371 ? -13.351 -7.927 20.569 1.00 70.38 371 PHE A N 1
ATOM 2894 C CA . PHE A 1 371 ? -11.925 -8.025 20.282 1.00 70.38 371 PHE A CA 1
ATOM 2895 C C . PHE A 1 371 ? -11.630 -9.268 19.443 1.00 70.38 371 PHE A C 1
ATOM 2897 O O . PHE A 1 371 ? -12.180 -10.336 19.686 1.00 70.38 371 PHE A O 1
ATOM 2904 N N . VAL A 1 372 ? -10.751 -9.121 18.451 1.00 71.50 372 VAL A N 1
ATOM 2905 C CA . VAL A 1 372 ? -10.293 -10.221 17.599 1.00 71.50 372 VAL A CA 1
ATOM 2906 C C . VAL A 1 372 ? -8.782 -10.324 17.718 1.00 71.50 372 VAL A C 1
ATOM 2908 O O . VAL A 1 372 ? -8.086 -9.323 17.530 1.00 71.50 372 VAL A O 1
ATOM 2911 N N . GLY A 1 373 ? -8.294 -11.525 18.003 1.00 68.56 373 GLY A N 1
ATOM 2912 C CA . GLY A 1 373 ? -6.883 -11.889 17.968 1.00 68.56 373 GLY A CA 1
ATOM 2913 C C . GLY A 1 373 ? -6.665 -13.131 17.110 1.00 68.56 373 GLY A C 1
ATOM 2914 O O . GLY A 1 373 ? -7.611 -13.826 16.747 1.00 68.56 373 GLY A O 1
ATOM 2915 N N . TYR A 1 374 ? -5.413 -13.424 16.787 1.00 67.31 374 TYR A N 1
ATOM 2916 C CA . TYR A 1 374 ? -5.034 -14.618 16.038 1.00 67.31 374 TYR A CA 1
ATOM 2917 C C . TYR A 1 374 ? -3.765 -15.223 16.630 1.00 67.31 374 TYR A C 1
ATOM 2919 O O . TYR A 1 374 ? -2.934 -14.517 17.204 1.00 67.31 374 TYR A O 1
ATOM 2927 N N . ASN A 1 375 ? -3.628 -16.538 16.498 1.00 63.47 375 ASN A N 1
ATOM 2928 C CA . ASN A 1 375 ? -2.441 -17.267 16.914 1.00 63.47 375 ASN A CA 1
ATOM 2929 C C . ASN A 1 375 ? -1.626 -17.654 15.673 1.00 63.47 375 ASN A C 1
ATOM 2931 O O . ASN A 1 375 ? -2.025 -18.532 14.907 1.00 63.47 375 ASN A O 1
ATOM 2935 N N . ILE A 1 376 ? -0.474 -17.001 15.502 1.00 54.44 376 ILE A N 1
ATOM 2936 C CA . ILE A 1 376 ? 0.443 -17.216 14.372 1.00 54.44 376 ILE A CA 1
ATOM 2937 C C . ILE A 1 376 ? 1.140 -18.582 14.393 1.00 54.44 376 ILE A C 1
ATOM 2939 O O . ILE A 1 376 ? 1.567 -19.056 13.343 1.00 54.44 376 ILE A O 1
ATOM 2943 N N . HIS A 1 377 ? 1.272 -19.220 15.561 1.00 52.09 377 HIS A N 1
ATOM 2944 C CA . HIS A 1 377 ? 1.938 -20.518 15.678 1.00 52.09 377 HIS A CA 1
ATOM 2945 C C . HIS A 1 377 ? 1.035 -21.668 15.221 1.00 52.09 377 HIS A C 1
ATOM 2947 O O . HIS A 1 377 ? 1.516 -22.608 14.585 1.00 52.09 377 HIS A O 1
ATOM 2953 N N . ASP A 1 378 ? -0.269 -21.559 15.484 1.00 56.75 378 ASP A N 1
ATOM 2954 C CA . ASP A 1 378 ? -1.209 -22.677 15.339 1.00 56.75 378 ASP A CA 1
ATOM 2955 C C . ASP A 1 378 ? -2.319 -22.434 14.299 1.00 56.75 378 ASP A C 1
ATOM 2957 O O . ASP A 1 378 ? -3.067 -23.357 13.968 1.00 56.75 378 ASP A O 1
ATOM 2961 N N . GLY A 1 379 ? -2.429 -21.211 13.761 1.00 60.31 379 GLY A N 1
ATOM 2962 C CA . GLY A 1 379 ? -3.390 -20.866 12.706 1.00 60.31 379 GLY A CA 1
ATOM 2963 C C . GLY A 1 379 ? -4.832 -20.687 13.196 1.00 60.31 379 GLY A C 1
ATOM 2964 O O . GLY A 1 379 ? -5.769 -20.882 12.427 1.00 60.31 379 GLY A O 1
ATOM 2965 N N . GLY A 1 380 ? -5.036 -20.376 14.479 1.00 72.19 380 GLY A N 1
ATOM 2966 C CA . GLY A 1 380 ? -6.360 -20.163 15.077 1.00 72.19 380 GLY A CA 1
ATOM 2967 C C . GLY A 1 380 ? -6.761 -18.688 15.153 1.00 72.19 380 GLY A C 1
ATOM 2968 O O . GLY A 1 380 ? -5.901 -17.806 15.225 1.00 72.19 380 GLY A O 1
ATOM 2969 N N . VAL A 1 381 ? -8.068 -18.419 15.199 1.00 75.81 381 VAL A N 1
ATOM 2970 C CA . VAL A 1 381 ? -8.623 -17.078 15.461 1.00 75.81 381 VAL A CA 1
ATOM 2971 C C . VAL A 1 381 ? -9.404 -17.069 16.772 1.00 75.81 381 VAL A C 1
ATOM 2973 O O . VAL A 1 381 ? -10.116 -18.020 17.102 1.00 75.81 381 VAL A O 1
ATOM 2976 N N . HIS A 1 382 ? -9.243 -15.985 17.524 1.00 77.94 382 HIS A N 1
ATOM 2977 C CA . HIS A 1 382 ? -9.872 -15.742 18.813 1.00 77.94 382 HIS A CA 1
ATOM 2978 C C . HIS A 1 382 ? -10.800 -14.532 18.723 1.00 77.94 382 HIS A C 1
ATOM 2980 O O . HIS A 1 382 ? -10.393 -13.460 18.273 1.00 77.94 382 HIS A O 1
ATOM 2986 N N . LEU A 1 383 ? -12.028 -14.696 19.200 1.00 78.69 383 LEU A N 1
ATOM 2987 C CA . LEU A 1 383 ? -13.011 -13.641 19.365 1.00 78.69 383 LEU A CA 1
ATOM 2988 C C . LEU A 1 383 ? -13.398 -13.514 20.836 1.00 78.69 383 LEU A C 1
ATOM 2990 O O . LEU A 1 383 ? -13.926 -14.449 21.431 1.00 78.69 383 LEU A O 1
ATOM 2994 N N . GLN A 1 384 ? -13.208 -12.325 21.389 1.00 78.75 384 GLN A N 1
ATOM 2995 C CA . GLN A 1 384 ? -13.640 -11.965 22.729 1.00 78.75 384 GLN A CA 1
ATOM 2996 C C . GLN A 1 384 ? -14.823 -10.993 22.633 1.00 78.75 384 GLN A C 1
ATOM 2998 O O . GLN A 1 384 ? -14.759 -9.979 21.939 1.00 78.75 384 GLN A O 1
ATOM 3003 N N . LEU A 1 385 ? -15.907 -11.322 23.329 1.00 78.69 385 LEU A N 1
ATOM 3004 C CA . LEU A 1 385 ? -17.173 -10.600 23.366 1.00 78.69 385 LEU A CA 1
ATOM 3005 C C . LEU A 1 385 ? -17.421 -10.119 24.792 1.00 78.69 385 LEU A C 1
ATOM 3007 O O . LEU A 1 385 ? -17.555 -10.931 25.707 1.00 78.69 385 LEU A O 1
ATOM 3011 N N . ARG A 1 386 ? -17.487 -8.811 25.004 1.00 77.06 386 ARG A N 1
ATOM 3012 C CA . ARG A 1 386 ? -17.620 -8.208 26.332 1.00 77.06 386 ARG A CA 1
ATOM 3013 C C . ARG A 1 386 ? -18.794 -7.238 26.360 1.00 77.06 386 ARG A C 1
ATOM 3015 O O . ARG A 1 386 ? -19.282 -6.803 25.320 1.00 77.06 386 ARG A O 1
ATOM 3022 N N . ASN A 1 387 ? -19.302 -6.973 27.553 1.00 80.19 387 ASN A N 1
ATOM 3023 C CA . ASN A 1 387 ? -20.376 -6.024 27.775 1.00 80.19 387 ASN A CA 1
ATOM 3024 C C . ASN A 1 387 ? -20.063 -5.222 29.034 1.00 80.19 387 ASN A C 1
ATOM 3026 O O . ASN A 1 387 ? -20.133 -5.753 30.144 1.00 80.19 387 ASN A O 1
ATOM 3030 N N . ASP A 1 388 ? -19.727 -3.952 28.838 1.00 76.81 388 ASP A N 1
ATOM 3031 C CA . ASP A 1 388 ? -19.379 -3.027 29.922 1.00 76.81 388 ASP A CA 1
ATOM 3032 C C . ASP A 1 388 ? -20.600 -2.222 30.408 1.00 76.81 388 ASP A C 1
ATOM 3034 O O . ASP A 1 388 ? -20.465 -1.248 31.145 1.00 76.81 388 ASP A O 1
ATOM 3038 N N . GLY A 1 389 ? -21.797 -2.593 29.945 1.00 73.56 389 GLY A N 1
ATOM 3039 C CA . GLY A 1 389 ? -23.067 -2.002 30.344 1.00 73.56 389 GLY A CA 1
ATOM 3040 C C . GLY A 1 389 ? -23.696 -2.728 31.530 1.00 73.56 389 GLY A C 1
ATOM 3041 O O . GLY A 1 389 ? -23.199 -3.751 31.995 1.00 73.56 389 GLY A O 1
ATOM 3042 N N . ASN A 1 390 ? -24.841 -2.217 31.986 1.00 75.62 390 ASN A N 1
ATOM 3043 C CA . ASN A 1 390 ? -25.526 -2.702 33.194 1.00 75.62 390 ASN A CA 1
ATOM 3044 C C . ASN A 1 390 ? -26.711 -3.650 32.914 1.00 75.62 390 ASN A C 1
ATOM 3046 O O . ASN A 1 390 ? -27.388 -4.093 33.841 1.00 75.62 390 ASN A O 1
ATOM 3050 N N . SER A 1 391 ? -26.958 -4.002 31.650 1.00 79.81 391 SER A N 1
ATOM 3051 C CA . SER A 1 391 ? -27.962 -4.993 31.237 1.00 79.81 391 SER A CA 1
ATOM 3052 C C . SER A 1 391 ? -27.351 -6.051 30.317 1.00 79.81 391 SER A C 1
ATOM 3054 O O . SER A 1 391 ? -26.386 -5.788 29.606 1.00 79.81 391 SER A O 1
ATOM 3056 N N . HIS A 1 392 ? -27.853 -7.288 30.397 1.00 80.69 392 HIS A N 1
ATOM 3057 C CA . HIS A 1 392 ? -27.336 -8.409 29.603 1.00 80.69 392 HIS A CA 1
ATOM 3058 C C . HIS A 1 392 ? -27.616 -8.181 28.115 1.00 80.69 392 HIS A C 1
ATOM 3060 O O . HIS A 1 392 ? -28.647 -7.612 27.773 1.00 80.69 392 HIS A O 1
ATOM 3066 N N . LEU A 1 393 ? -26.747 -8.705 27.251 1.00 85.25 393 LEU A N 1
ATOM 3067 C CA . LEU A 1 393 ? -26.978 -8.737 25.807 1.00 85.25 393 LEU A CA 1
ATOM 3068 C C . LEU A 1 393 ? -26.655 -10.110 25.231 1.00 85.25 393 LEU A C 1
ATOM 3070 O O . LEU A 1 393 ? -25.970 -10.932 25.860 1.00 85.25 393 LEU A O 1
ATOM 3074 N N . ARG A 1 394 ? -27.128 -10.343 24.014 1.00 86.44 394 ARG A N 1
ATOM 3075 C CA . ARG A 1 394 ? -26.785 -11.495 23.195 1.00 86.44 394 ARG A CA 1
ATOM 3076 C C . ARG A 1 394 ? -26.121 -11.022 21.915 1.00 86.44 394 ARG A C 1
ATOM 3078 O O . ARG A 1 394 ? -26.721 -10.304 21.121 1.00 86.44 394 ARG A O 1
ATOM 3085 N N . PHE A 1 395 ? -24.907 -11.506 21.686 1.00 85.50 395 PHE A N 1
ATOM 3086 C CA . PHE A 1 395 ? -24.306 -11.452 20.365 1.00 85.50 395 PHE A CA 1
ATOM 3087 C C . PHE A 1 395 ? -24.741 -12.656 19.541 1.00 85.50 395 PHE A C 1
ATOM 3089 O O . PHE A 1 395 ? -24.747 -13.777 20.047 1.00 85.50 395 PHE A O 1
ATOM 3096 N N . THR A 1 396 ? -25.011 -12.434 18.262 1.00 87.75 396 THR A N 1
ATOM 3097 C CA . THR A 1 396 ? -25.123 -13.497 17.265 1.00 87.75 396 THR A CA 1
ATOM 3098 C C . THR A 1 396 ? -23.910 -13.409 16.353 1.00 87.75 396 THR A C 1
ATOM 3100 O O . THR A 1 396 ? -23.703 -12.401 15.679 1.00 87.75 396 THR A O 1
ATOM 3103 N N . VAL A 1 397 ? -23.093 -14.458 16.352 1.00 88.12 397 VAL A N 1
ATOM 3104 C CA . VAL A 1 397 ? -21.938 -14.611 15.465 1.00 88.12 397 VAL A CA 1
ATOM 3105 C C . VAL A 1 397 ? -22.322 -15.581 14.360 1.00 88.12 397 VAL A C 1
ATOM 3107 O O . VAL A 1 397 ? -22.753 -16.688 14.660 1.00 88.12 397 VAL A O 1
ATOM 3110 N N . LYS A 1 398 ? -22.152 -15.200 13.096 1.00 87.50 398 LYS A N 1
ATOM 3111 C CA . LYS A 1 398 ? -22.404 -16.051 11.928 1.00 87.50 398 LYS A CA 1
ATOM 3112 C C . LYS A 1 398 ? -21.155 -16.136 11.076 1.00 87.50 398 LYS A C 1
ATOM 3114 O O . LYS A 1 398 ? -20.650 -15.098 10.662 1.00 87.50 398 LYS A O 1
ATOM 3119 N N . SER A 1 399 ? -20.658 -17.337 10.805 1.00 85.94 399 SER A N 1
ATOM 3120 C CA . SER A 1 399 ? -19.578 -17.519 9.837 1.00 85.94 399 SER A CA 1
ATOM 3121 C C . SER A 1 399 ? -20.146 -17.576 8.425 1.00 85.94 399 SER A C 1
ATOM 3123 O O . SER A 1 399 ? -21.213 -18.144 8.190 1.00 85.94 399 SER A O 1
ATOM 3125 N N . ASN A 1 400 ? -19.412 -17.016 7.474 1.00 79.94 400 ASN A N 1
ATOM 3126 C CA . ASN A 1 400 ? -19.771 -17.081 6.071 1.00 79.94 400 ASN A CA 1
ATOM 3127 C C . ASN A 1 400 ? -19.701 -18.542 5.606 1.00 79.94 400 ASN A C 1
ATOM 3129 O O . ASN A 1 400 ? -18.645 -19.175 5.673 1.00 79.94 400 ASN A O 1
ATOM 3133 N N . LYS A 1 401 ? -20.826 -19.092 5.142 1.00 79.38 401 LYS A N 1
ATOM 3134 C CA . LYS A 1 401 ? -20.958 -20.519 4.795 1.00 79.38 401 LYS A CA 1
ATOM 3135 C C . LYS A 1 401 ? -20.017 -20.960 3.676 1.00 79.38 401 LYS A C 1
ATOM 3137 O O . LYS A 1 401 ? -19.759 -22.154 3.556 1.00 79.38 401 LYS A O 1
ATOM 3142 N N . ILE A 1 402 ? -19.482 -20.017 2.898 1.00 68.62 402 ILE A N 1
ATOM 3143 C CA . ILE A 1 402 ? -18.508 -20.284 1.834 1.00 68.62 402 ILE A CA 1
ATOM 3144 C C . ILE A 1 402 ? -17.247 -20.973 2.372 1.00 68.62 402 ILE A C 1
ATOM 3146 O O . ILE A 1 402 ? -16.713 -21.868 1.726 1.00 68.62 402 ILE A O 1
ATOM 3150 N N . TYR A 1 403 ? -16.806 -20.608 3.577 1.00 70.88 403 TYR A N 1
ATOM 3151 C CA . TYR A 1 403 ? -15.609 -21.180 4.202 1.00 70.88 403 TYR A CA 1
ATOM 3152 C C . TYR A 1 403 ? -15.907 -22.495 4.934 1.00 70.88 403 TYR A C 1
ATOM 3154 O O . TYR A 1 403 ? -15.021 -23.074 5.554 1.00 70.88 403 TYR A O 1
ATOM 3162 N N . GLY A 1 404 ? -17.149 -22.983 4.871 1.00 69.06 404 GLY A N 1
ATOM 3163 C CA . GLY A 1 404 ? -17.601 -24.136 5.634 1.00 69.06 404 GLY A CA 1
ATOM 3164 C C . GLY A 1 404 ? -17.831 -23.826 7.120 1.00 69.06 404 GLY A C 1
ATOM 3165 O O . GLY A 1 404 ? -17.690 -22.689 7.578 1.00 69.06 404 GLY A O 1
ATOM 3166 N N . PRO A 1 405 ? -18.264 -24.833 7.893 1.00 70.88 405 PRO A N 1
ATOM 3167 C CA . PRO A 1 405 ? -18.509 -24.671 9.317 1.00 70.88 405 PRO A CA 1
ATOM 3168 C C . PRO A 1 405 ? -17.193 -24.562 10.101 1.00 70.88 405 PRO A C 1
ATOM 3170 O O . PRO A 1 405 ? -16.272 -25.354 9.898 1.00 70.88 405 PRO A O 1
ATOM 3173 N N . LEU A 1 406 ? -17.120 -23.618 11.041 1.00 73.25 406 LEU A N 1
ATOM 3174 C CA . LEU A 1 406 ? -15.971 -23.489 11.936 1.00 73.25 406 LEU A CA 1
ATOM 3175 C C . LEU A 1 406 ? -16.119 -24.440 13.125 1.00 73.25 406 LEU A C 1
ATOM 3177 O O . LEU A 1 406 ? -17.208 -24.618 13.683 1.00 73.25 406 LEU A O 1
ATOM 3181 N N . VAL A 1 407 ? -15.000 -25.026 13.541 1.00 70.75 407 VAL A N 1
ATOM 3182 C CA . VAL A 1 407 ? -14.941 -25.912 14.705 1.00 70.75 407 VAL A CA 1
ATOM 3183 C C . VAL A 1 407 ? -14.459 -25.108 15.905 1.00 70.75 407 VAL A C 1
ATOM 3185 O O . VAL A 1 407 ? -13.321 -24.633 15.925 1.00 70.75 407 VAL A O 1
ATOM 3188 N N . ALA A 1 408 ? -15.338 -24.942 16.895 1.00 68.44 408 ALA A N 1
ATOM 3189 C CA . ALA A 1 408 ? -14.976 -24.308 18.155 1.00 68.44 408 ALA A CA 1
ATOM 3190 C C . ALA A 1 408 ? -14.017 -25.214 18.941 1.00 68.44 408 ALA A C 1
ATOM 3192 O O . ALA A 1 408 ? -14.260 -26.414 19.081 1.00 68.44 408 ALA A O 1
ATOM 3193 N N . VAL A 1 409 ? -12.932 -24.642 19.456 1.00 60.97 409 VAL A N 1
ATOM 3194 C CA . VAL A 1 409 ? -11.907 -25.351 20.238 1.00 60.97 409 VAL A CA 1
ATOM 3195 C C . VAL A 1 409 ? -11.663 -24.642 21.569 1.00 60.97 409 VAL A C 1
ATOM 3197 O O . VAL A 1 409 ? -12.074 -23.500 21.756 1.00 60.97 409 VAL A O 1
ATOM 3200 N N . SER A 1 410 ? -10.997 -25.305 22.518 1.00 60.97 410 SER A N 1
ATOM 3201 C CA . SER A 1 410 ? -10.495 -24.612 23.709 1.00 60.97 410 SER A CA 1
ATOM 3202 C C . SER A 1 410 ? -9.243 -23.797 23.370 1.00 60.97 410 SER A C 1
ATOM 3204 O O . SER A 1 410 ? -8.507 -24.139 22.439 1.00 60.97 410 SER A O 1
ATOM 3206 N N . ALA A 1 411 ? -8.953 -22.760 24.161 1.00 55.12 411 ALA A N 1
ATOM 3207 C CA . ALA A 1 411 ? -7.731 -21.966 24.015 1.00 55.12 411 ALA A CA 1
ATOM 3208 C C . ALA A 1 411 ? -6.460 -22.839 24.075 1.00 55.12 411 ALA A C 1
ATOM 3210 O O . ALA A 1 411 ? -5.549 -22.666 23.272 1.00 55.12 411 ALA A O 1
ATOM 3211 N N . ALA A 1 412 ? -6.431 -23.835 24.971 1.00 51.81 412 ALA A N 1
ATOM 3212 C CA . ALA A 1 412 ? -5.316 -24.772 25.107 1.00 51.81 412 ALA A CA 1
ATOM 3213 C C . ALA A 1 412 ? -5.152 -25.685 23.880 1.00 51.81 412 ALA A C 1
ATOM 3215 O O . ALA A 1 412 ? -4.035 -25.903 23.428 1.00 51.81 412 ALA A O 1
ATOM 3216 N N . VAL A 1 413 ? -6.251 -26.180 23.294 1.00 52.22 413 VAL A N 1
ATOM 3217 C CA . VAL A 1 413 ? -6.208 -26.996 22.064 1.00 52.22 413 VAL A CA 1
ATOM 3218 C C . VAL A 1 413 ? -5.773 -26.154 20.864 1.00 52.22 413 VAL A C 1
ATOM 3220 O O . VAL A 1 413 ? -5.010 -26.631 20.025 1.00 52.22 413 VAL A O 1
ATOM 3223 N N . SER A 1 414 ? -6.183 -24.883 20.818 1.00 47.81 414 SER A N 1
ATOM 3224 C CA . SER A 1 414 ? -5.678 -23.921 19.837 1.00 47.81 414 SER A CA 1
ATOM 3225 C C . SER A 1 414 ? -4.193 -23.590 20.016 1.00 47.81 414 SER A C 1
ATOM 3227 O O . SER A 1 414 ? -3.629 -23.043 19.080 1.00 47.81 414 SER A O 1
ATOM 3229 N N . ALA A 1 415 ? -3.588 -23.866 21.176 1.00 43.03 415 ALA A N 1
ATOM 3230 C CA . ALA A 1 415 ? -2.185 -23.572 21.486 1.00 43.03 415 ALA A CA 1
ATOM 3231 C C . ALA A 1 415 ? -1.262 -24.811 21.443 1.00 43.03 415 ALA A C 1
ATOM 3233 O O . ALA A 1 415 ? -0.051 -24.685 21.602 1.00 43.03 415 ALA A O 1
ATOM 3234 N N . ALA A 1 416 ? -1.821 -26.022 21.307 1.00 40.12 416 ALA A N 1
ATOM 3235 C CA . ALA A 1 416 ? -1.112 -27.277 21.579 1.00 40.12 416 ALA A CA 1
ATOM 3236 C C . ALA A 1 416 ? -0.998 -28.233 20.379 1.00 40.12 416 ALA A C 1
ATOM 3238 O O . ALA A 1 416 ? -0.810 -29.432 20.578 1.00 40.12 416 ALA A O 1
ATOM 3239 N N . THR A 1 417 ? -1.097 -27.766 19.130 1.00 39.75 417 THR A N 1
ATOM 3240 C CA . THR A 1 417 ? -0.998 -28.678 17.976 1.00 39.75 417 THR A CA 1
ATOM 3241 C C . THR A 1 417 ? -0.140 -28.123 16.843 1.00 39.75 417 THR A C 1
ATOM 3243 O O . THR A 1 417 ? -0.501 -27.164 16.174 1.00 39.75 417 THR A O 1
ATOM 3246 N N . GLN A 1 418 ? 0.967 -28.815 16.551 1.00 38.88 418 GLN A N 1
ATOM 3247 C CA . GLN A 1 418 ? 1.780 -28.620 15.344 1.00 38.88 418 GLN A CA 1
ATOM 3248 C C . GLN A 1 418 ? 0.892 -28.649 14.082 1.00 38.88 418 GLN A C 1
ATOM 3250 O O . GLN A 1 418 ? 0.035 -29.536 13.959 1.00 38.88 418 GLN A O 1
ATOM 3255 N N . PRO A 1 419 ? 1.037 -27.713 13.126 1.00 38.00 419 PRO A N 1
ATOM 3256 C CA . PRO A 1 419 ? 0.300 -27.797 11.878 1.00 38.00 419 PRO A CA 1
ATOM 3257 C C . PRO A 1 419 ? 0.834 -28.904 10.968 1.00 38.00 419 PRO A C 1
ATOM 3259 O O . PRO A 1 419 ? 1.845 -28.720 10.301 1.00 38.00 419 PRO A O 1
ATOM 3262 N N . GLU A 1 420 ? 0.164 -30.052 10.901 1.00 34.44 420 GLU A N 1
ATOM 3263 C CA . GLU A 1 420 ? 0.148 -30.840 9.667 1.00 34.44 420 GLU A CA 1
ATOM 3264 C C . GLU A 1 420 ? -0.803 -30.138 8.688 1.00 34.44 420 GLU A C 1
ATOM 3266 O O . GLU A 1 420 ? -1.951 -29.839 9.032 1.00 34.44 420 GLU A O 1
ATOM 3271 N N . SER A 1 421 ? -0.298 -29.792 7.501 1.00 33.22 421 SER A N 1
ATOM 3272 C CA . SER A 1 421 ? -1.121 -29.252 6.412 1.00 33.22 421 SER A CA 1
ATOM 3273 C C . SER A 1 421 ? -1.953 -30.384 5.806 1.00 33.22 421 SER A C 1
ATOM 3275 O O . SER A 1 421 ? -1.382 -31.429 5.487 1.00 33.22 421 SER A O 1
ATOM 3277 N N . PRO A 1 422 ? -3.268 -30.216 5.585 1.00 31.34 422 PRO A N 1
ATOM 3278 C CA . PRO A 1 422 ? -4.008 -31.125 4.727 1.00 31.34 422 PRO A CA 1
ATOM 3279 C C . PRO A 1 422 ? -3.650 -30.799 3.270 1.00 31.34 422 PRO A C 1
ATOM 3281 O O . PRO A 1 422 ? -4.264 -29.944 2.644 1.00 31.34 422 PRO A O 1
ATOM 3284 N N . GLY A 1 423 ? -2.613 -31.457 2.745 1.00 32.75 423 GLY A N 1
ATOM 3285 C CA . GLY A 1 423 ? -2.215 -31.371 1.336 1.00 32.75 423 GLY A CA 1
ATOM 3286 C C . GLY A 1 423 ? -0.718 -31.136 1.149 1.00 32.75 423 GLY A C 1
ATOM 3287 O O . GLY A 1 423 ? -0.221 -30.056 1.436 1.00 32.75 423 GLY A O 1
ATOM 3288 N N . PHE A 1 424 ? -0.039 -32.153 0.610 1.00 27.31 424 PHE A N 1
ATOM 3289 C CA . PHE A 1 424 ? 1.413 -32.311 0.437 1.00 27.31 424 PHE A CA 1
ATOM 3290 C C . PHE A 1 424 ? 2.192 -32.588 1.730 1.00 27.31 424 PHE A C 1
ATOM 3292 O O . PHE A 1 424 ? 2.487 -31.710 2.536 1.00 27.31 424 PHE A O 1
ATOM 3299 N N . GLY A 1 425 ? 2.528 -33.871 1.901 1.00 26.95 425 GLY A N 1
ATOM 3300 C CA . GLY A 1 425 ? 3.334 -34.371 3.009 1.00 26.95 425 GLY A CA 1
ATOM 3301 C C . GLY A 1 425 ? 4.761 -33.802 3.035 1.00 26.95 425 GLY A C 1
ATOM 3302 O O . GLY A 1 425 ? 5.208 -33.157 2.081 1.00 26.95 425 GLY A O 1
ATOM 3303 N N . PRO A 1 426 ? 5.496 -34.035 4.134 1.00 26.88 426 PRO A N 1
ATOM 3304 C CA . PRO A 1 426 ? 6.837 -33.497 4.315 1.00 26.88 426 PRO A CA 1
ATOM 3305 C C . PRO A 1 426 ? 7.798 -34.025 3.241 1.00 26.88 426 PRO A C 1
ATOM 3307 O O . PRO A 1 426 ? 7.817 -35.218 2.933 1.00 26.88 426 PRO A O 1
ATOM 3310 N N . ARG A 1 427 ? 8.650 -33.142 2.701 1.00 28.31 427 ARG A N 1
ATOM 3311 C CA . ARG A 1 427 ? 9.848 -33.576 1.967 1.00 28.31 427 ARG A CA 1
ATOM 3312 C C . ARG A 1 427 ? 10.726 -34.402 2.924 1.00 28.31 427 ARG A C 1
ATOM 3314 O O . ARG A 1 427 ? 10.969 -33.939 4.040 1.00 28.31 427 ARG A O 1
ATOM 3321 N N . PRO A 1 428 ? 11.237 -35.578 2.525 1.00 26.83 428 PRO A N 1
ATOM 3322 C CA . PRO A 1 428 ? 12.162 -36.337 3.358 1.00 26.83 428 PRO A CA 1
ATOM 3323 C C . PRO A 1 428 ? 13.487 -35.572 3.521 1.00 26.83 428 PRO A C 1
ATOM 3325 O O . PRO A 1 428 ? 14.092 -35.197 2.519 1.00 26.83 428 PRO A O 1
ATOM 3328 N N . GLY A 1 429 ? 13.964 -35.381 4.760 1.00 30.02 429 GLY A N 1
ATOM 3329 C CA . GLY A 1 429 ? 15.410 -35.244 5.007 1.00 30.02 429 GLY A CA 1
ATOM 3330 C C . GLY A 1 429 ? 15.968 -34.015 5.737 1.00 30.02 429 GLY A C 1
ATOM 3331 O O . GLY A 1 429 ? 17.186 -33.888 5.753 1.00 30.02 429 GLY A O 1
ATOM 3332 N N . VAL A 1 430 ? 15.184 -33.137 6.376 1.00 30.20 430 VAL A N 1
ATOM 3333 C CA . VAL A 1 430 ? 15.769 -32.045 7.193 1.00 30.20 430 VAL A CA 1
ATOM 3334 C C . VAL A 1 430 ? 15.299 -32.143 8.641 1.00 30.20 430 VAL A C 1
ATOM 3336 O O . VAL A 1 430 ? 14.126 -31.930 8.937 1.00 30.20 430 VAL A O 1
ATOM 3339 N N . GLN A 1 431 ? 16.220 -32.491 9.543 1.00 26.16 431 GLN A N 1
ATOM 3340 C CA . GLN A 1 431 ? 15.971 -32.459 10.985 1.00 26.16 431 GLN A CA 1
ATOM 3341 C C . GLN A 1 431 ? 15.922 -31.008 11.504 1.00 26.16 431 GLN A C 1
ATOM 3343 O O . GLN A 1 431 ? 16.677 -30.167 11.008 1.00 26.16 431 GLN A O 1
ATOM 3348 N N . PRO A 1 432 ? 15.083 -30.694 12.512 1.00 29.34 432 PRO A N 1
ATOM 3349 C CA . PRO A 1 432 ? 15.071 -29.379 13.143 1.00 29.34 432 PRO A CA 1
ATOM 3350 C C . PRO A 1 432 ? 16.397 -29.105 13.860 1.00 29.34 432 PRO A C 1
ATOM 3352 O O . PRO A 1 432 ? 16.828 -29.882 14.712 1.00 29.34 432 PRO A O 1
ATOM 3355 N N . VAL A 1 433 ? 17.028 -27.979 13.535 1.00 29.16 433 VAL A N 1
ATOM 3356 C CA . VAL A 1 433 ? 18.194 -27.464 14.262 1.00 29.16 433 VAL A CA 1
ATOM 3357 C C . VAL A 1 433 ? 17.732 -26.978 15.642 1.00 29.16 433 VAL A C 1
ATOM 3359 O O . VAL A 1 433 ? 16.763 -26.227 15.751 1.00 29.16 433 VAL A O 1
ATOM 3362 N N . GLY A 1 434 ? 18.404 -27.447 16.696 1.00 27.47 434 GLY A N 1
ATOM 3363 C CA . GLY A 1 434 ? 18.060 -27.176 18.093 1.00 27.47 434 GLY A CA 1
ATOM 3364 C C . GLY A 1 434 ? 18.125 -25.693 18.469 1.00 27.47 434 GLY A C 1
ATOM 3365 O O . GLY A 1 434 ? 19.029 -24.963 18.067 1.00 27.47 434 GLY A O 1
ATOM 3366 N N . VAL A 1 435 ? 17.154 -25.259 19.275 1.00 31.31 435 VAL A N 1
ATOM 3367 C CA . VAL A 1 435 ? 17.014 -23.884 19.765 1.00 31.31 435 VAL A CA 1
ATOM 3368 C C . VAL A 1 435 ? 17.944 -23.674 20.964 1.00 31.31 435 VAL A C 1
ATOM 3370 O O . VAL A 1 435 ? 17.643 -24.106 22.074 1.00 31.31 435 VAL A O 1
ATOM 3373 N N . GLY A 1 436 ? 19.085 -23.022 20.742 1.00 29.02 436 GLY A N 1
ATOM 3374 C CA . GLY A 1 436 ? 19.940 -22.474 21.800 1.00 29.02 436 GLY A CA 1
ATOM 3375 C C . GLY A 1 436 ? 19.764 -20.951 21.917 1.00 29.02 436 GLY A C 1
ATOM 3376 O O . GLY A 1 436 ? 19.467 -20.301 20.913 1.00 29.02 436 GLY A O 1
ATOM 3377 N N . PRO A 1 437 ? 19.925 -20.349 23.111 1.00 28.41 437 PRO A N 1
ATOM 3378 C CA . PRO A 1 437 ? 19.807 -18.903 23.283 1.00 28.41 437 PRO A CA 1
ATOM 3379 C C . PRO A 1 437 ? 20.954 -18.161 22.577 1.00 28.41 437 PRO A C 1
ATOM 3381 O O . PRO A 1 437 ? 22.127 -18.428 22.831 1.00 28.41 437 PRO A O 1
ATOM 3384 N N . VAL A 1 438 ? 20.605 -17.200 21.717 1.00 27.88 438 VAL A N 1
ATOM 3385 C CA . VAL A 1 438 ? 21.550 -16.283 21.058 1.00 27.88 438 VAL A CA 1
ATOM 3386 C C . VAL A 1 438 ? 21.877 -15.124 22.018 1.00 27.88 438 VAL A C 1
ATOM 3388 O O . VAL A 1 438 ? 20.956 -14.414 22.433 1.00 27.88 438 VAL A O 1
ATOM 3391 N N . PRO A 1 439 ? 23.147 -14.894 22.398 1.00 23.52 439 PRO A N 1
ATOM 3392 C CA . PRO A 1 439 ? 23.526 -13.786 23.276 1.00 23.52 439 PRO A CA 1
ATOM 3393 C C . PRO A 1 439 ? 23.303 -12.426 22.592 1.00 23.52 439 PRO A C 1
ATOM 3395 O O . PRO A 1 439 ? 23.811 -12.197 21.500 1.00 23.52 439 PRO A O 1
ATOM 3398 N N . GLY A 1 440 ? 22.567 -11.511 23.235 1.00 27.61 440 GLY A N 1
ATOM 3399 C CA . GLY A 1 440 ? 22.405 -10.116 22.781 1.00 27.61 440 GLY A CA 1
ATOM 3400 C C . GLY A 1 440 ? 20.968 -9.678 22.475 1.00 27.61 440 GLY A C 1
ATOM 3401 O O . GLY A 1 440 ? 20.691 -8.481 22.464 1.00 27.61 440 GLY A O 1
ATOM 3402 N N . PHE A 1 441 ? 20.030 -10.615 22.325 1.00 24.12 441 PHE A N 1
ATOM 3403 C CA . PHE A 1 441 ? 18.599 -10.311 22.320 1.00 24.12 441 PHE A CA 1
ATOM 3404 C C . PHE A 1 441 ? 18.049 -10.450 23.740 1.00 24.12 441 PHE A C 1
ATOM 3406 O O . PHE A 1 441 ? 18.257 -11.470 24.401 1.00 24.12 441 PHE A O 1
ATOM 3413 N N . ARG A 1 442 ? 17.339 -9.425 24.235 1.00 25.33 442 ARG A N 1
ATOM 3414 C CA . ARG A 1 442 ? 16.520 -9.599 25.443 1.00 25.33 442 ARG A CA 1
ATOM 3415 C C . ARG A 1 442 ? 15.544 -10.742 25.168 1.00 25.33 442 ARG A C 1
ATOM 3417 O O . ARG A 1 442 ? 15.006 -10.834 24.066 1.00 25.33 442 ARG A O 1
ATOM 3424 N N . LYS A 1 443 ? 15.331 -11.603 26.168 1.00 28.11 443 LYS A N 1
ATOM 3425 C CA . LYS A 1 443 ? 14.266 -12.612 26.148 1.00 28.11 443 LYS A CA 1
ATOM 3426 C C . LYS A 1 443 ? 12.994 -11.917 25.650 1.00 28.11 443 LYS A C 1
ATOM 3428 O O . LYS A 1 443 ? 12.702 -10.819 26.135 1.00 28.11 443 LYS A O 1
ATOM 3433 N N . ALA A 1 444 ? 12.309 -12.502 24.663 1.00 28.33 444 ALA A N 1
ATOM 3434 C CA . ALA A 1 444 ? 11.018 -11.987 24.216 1.00 28.33 444 ALA A CA 1
ATOM 3435 C C . ALA A 1 444 ? 10.167 -11.678 25.461 1.00 28.33 444 ALA A C 1
ATOM 3437 O O . ALA A 1 444 ? 10.250 -12.459 26.421 1.00 28.33 444 ALA A O 1
ATOM 3438 N N . PRO A 1 445 ? 9.449 -10.538 25.503 1.00 29.20 445 PRO A N 1
ATOM 3439 C CA . PRO A 1 445 ? 8.630 -10.201 26.654 1.00 29.20 445 PRO A CA 1
ATOM 3440 C C . PRO A 1 445 ? 7.776 -11.410 27.003 1.00 29.20 445 PRO A C 1
ATOM 3442 O O . PRO A 1 445 ? 7.229 -12.068 26.117 1.00 29.20 445 PRO A O 1
ATOM 3445 N N . ASP A 1 446 ? 7.754 -11.743 28.287 1.00 35.53 446 ASP A N 1
ATOM 3446 C CA . ASP A 1 446 ? 6.938 -12.834 28.776 1.00 35.53 446 ASP A CA 1
ATOM 3447 C C . ASP A 1 446 ? 5.478 -12.481 28.491 1.00 35.53 446 ASP A C 1
ATOM 3449 O O . ASP A 1 446 ? 4.871 -11.676 29.194 1.00 35.53 446 ASP A O 1
ATOM 3453 N N . LEU A 1 447 ? 4.927 -13.053 27.421 1.00 31.84 447 LEU A N 1
ATOM 3454 C CA . LEU A 1 447 ? 3.533 -12.862 27.031 1.00 31.84 447 LEU A CA 1
ATOM 3455 C C . LEU A 1 447 ? 2.571 -13.515 28.036 1.00 31.84 447 LEU A C 1
ATOM 3457 O O . LEU A 1 447 ? 1.368 -13.433 27.838 1.00 31.84 447 LEU A O 1
ATOM 3461 N N . SER A 1 448 ? 3.068 -14.156 29.101 1.00 32.91 448 SER A N 1
ATOM 3462 C CA . SER A 1 448 ? 2.275 -14.570 30.263 1.00 32.91 448 SER A CA 1
ATOM 3463 C C . SER A 1 448 ? 2.284 -13.545 31.410 1.00 32.91 448 SER A C 1
ATOM 3465 O O . SER A 1 448 ? 1.570 -13.726 32.398 1.00 32.91 448 SER A O 1
ATOM 3467 N N . ALA A 1 449 ? 3.034 -12.440 31.284 1.00 32.66 449 ALA A N 1
ATOM 3468 C CA . ALA A 1 449 ? 3.053 -11.368 32.273 1.00 32.66 449 ALA A CA 1
ATOM 3469 C C . ALA A 1 449 ? 1.677 -10.695 32.396 1.00 32.66 449 ALA A C 1
ATOM 3471 O O . ALA A 1 449 ? 1.011 -10.389 31.399 1.00 32.66 449 ALA A O 1
ATOM 3472 N N . ALA A 1 450 ? 1.263 -10.431 33.639 1.00 31.16 450 ALA A N 1
ATOM 3473 C CA . ALA A 1 450 ? 0.008 -9.756 33.944 1.00 31.16 450 ALA A CA 1
ATOM 3474 C C . ALA A 1 450 ? -0.064 -8.406 33.204 1.00 31.16 450 ALA A C 1
ATOM 3476 O O . ALA A 1 450 ? 0.698 -7.488 33.497 1.00 31.16 450 ALA A O 1
ATOM 3477 N N . GLY A 1 451 ? -0.967 -8.316 32.222 1.00 34.31 451 GLY A N 1
ATOM 3478 C CA . GLY A 1 451 ? -1.185 -7.123 31.397 1.00 34.31 451 GLY A CA 1
ATOM 3479 C C . GLY A 1 451 ? -0.845 -7.264 29.907 1.00 34.31 451 GLY A C 1
ATOM 3480 O O . GLY A 1 451 ? -1.274 -6.412 29.139 1.00 34.31 451 GLY A O 1
ATOM 3481 N N . PHE A 1 452 ? -0.149 -8.325 29.475 1.00 27.55 452 PHE A N 1
ATOM 3482 C CA . PHE A 1 452 ? 0.212 -8.544 28.057 1.00 27.55 452 PHE A CA 1
ATOM 3483 C C . PHE A 1 452 ? -0.183 -9.925 27.496 1.00 27.55 452 PHE A C 1
ATOM 3485 O O . PHE A 1 452 ? 0.167 -10.258 26.364 1.00 27.55 452 PHE A O 1
ATOM 3492 N N . GLY A 1 453 ? -0.962 -10.702 28.253 1.00 30.19 453 GLY A N 1
ATOM 3493 C CA . GLY A 1 453 ? -1.323 -12.078 27.928 1.00 30.19 453 GLY A CA 1
ATOM 3494 C C . GLY A 1 453 ? -2.733 -12.465 28.336 1.00 30.19 453 GLY A C 1
ATOM 3495 O O . GLY A 1 453 ? -3.220 -12.070 29.397 1.00 30.19 453 GLY A O 1
ATOM 3496 N N . PHE A 1 454 ? -3.360 -13.280 27.490 1.00 34.03 454 PHE A N 1
ATOM 3497 C CA . PHE A 1 454 ? -4.577 -14.029 27.784 1.00 34.03 454 PHE A CA 1
ATOM 3498 C C . PHE A 1 454 ? -4.426 -14.786 29.105 1.00 34.03 454 PHE A C 1
ATOM 3500 O O . PHE A 1 454 ? -3.441 -15.493 29.304 1.00 34.03 454 PHE A O 1
ATOM 3507 N N . ASN A 1 455 ? -5.406 -14.659 29.998 1.00 35.09 455 ASN A N 1
ATOM 3508 C CA . ASN A 1 455 ? -5.470 -15.461 31.210 1.00 35.09 455 ASN A CA 1
ATOM 3509 C C . ASN A 1 455 ? -6.339 -16.706 30.934 1.00 35.09 455 ASN A C 1
ATOM 3511 O O . ASN A 1 455 ? -7.564 -16.600 31.004 1.00 35.09 455 ASN A O 1
ATOM 3515 N N . PRO A 1 456 ? -5.756 -17.889 30.643 1.00 33.69 456 PRO A N 1
ATOM 3516 C CA . PRO A 1 456 ? -6.521 -19.108 30.357 1.00 33.69 456 PRO A CA 1
ATOM 3517 C C . PRO A 1 456 ? -7.347 -19.607 31.555 1.00 33.69 456 PRO A C 1
ATOM 3519 O O . PRO A 1 456 ? -8.189 -20.488 31.399 1.00 33.69 456 PRO A O 1
ATOM 3522 N N . SER A 1 457 ? -7.129 -19.046 32.750 1.00 31.77 457 SER A N 1
ATOM 3523 C CA . SER A 1 457 ? -7.809 -19.427 33.995 1.00 31.77 457 SER A CA 1
ATOM 3524 C C . SER A 1 457 ? -9.220 -18.843 34.140 1.00 31.77 457 SER A C 1
ATOM 3526 O O . SER A 1 457 ? -9.911 -19.184 35.097 1.00 31.77 457 SER A O 1
ATOM 3528 N N . VAL A 1 458 ? -9.662 -17.960 33.235 1.00 34.16 458 VAL A N 1
ATOM 3529 C CA . VAL A 1 458 ? -10.965 -17.272 33.324 1.00 34.16 458 VAL A CA 1
ATOM 3530 C C . VAL A 1 458 ? -11.918 -17.795 32.247 1.00 34.16 458 VAL A C 1
ATOM 3532 O O . VAL A 1 458 ? -12.465 -17.051 31.440 1.00 34.16 458 VAL A O 1
ATOM 3535 N N . PHE A 1 459 ? -12.113 -19.113 32.214 1.00 33.38 459 PHE A N 1
ATOM 3536 C CA . PHE A 1 459 ? -13.074 -19.747 31.317 1.00 33.38 459 PHE A CA 1
ATOM 3537 C C . PHE A 1 459 ? -14.405 -19.975 32.037 1.00 33.38 459 PHE A C 1
ATOM 3539 O O . PHE A 1 459 ? -14.529 -20.852 32.888 1.00 33.38 459 PHE A O 1
ATOM 3546 N N . PHE A 1 460 ? -15.423 -19.212 31.648 1.00 34.09 460 PHE A N 1
ATOM 3547 C CA . PHE A 1 460 ? -16.814 -19.597 31.864 1.00 34.09 460 PHE A CA 1
ATOM 3548 C C . PHE A 1 460 ? -17.399 -19.948 30.496 1.00 34.09 460 PHE A C 1
ATOM 3550 O O . PHE A 1 460 ? -17.774 -19.029 29.758 1.00 34.09 460 PHE A O 1
ATOM 3557 N N . PRO A 1 461 ? -17.473 -21.240 30.125 1.00 34.66 461 PRO A N 1
ATOM 3558 C CA . PRO A 1 461 ? -18.225 -21.627 28.946 1.00 34.66 461 PRO A CA 1
ATOM 3559 C C . PRO A 1 461 ? -19.651 -21.114 29.141 1.00 34.66 461 PRO A C 1
ATOM 3561 O O . PRO A 1 461 ? -20.298 -21.406 30.149 1.00 34.66 461 PRO A O 1
ATOM 3564 N N . GLY A 1 462 ? -20.144 -20.317 28.192 1.00 34.28 462 GLY A N 1
ATOM 3565 C CA . GLY A 1 462 ? -21.587 -20.143 28.066 1.00 34.28 462 GLY A CA 1
ATOM 3566 C C . GLY A 1 462 ? -22.233 -21.524 27.883 1.00 34.28 462 GLY A C 1
ATOM 3567 O O . GLY A 1 462 ? -21.586 -22.420 27.329 1.00 34.28 462 GLY A O 1
ATOM 3568 N N . PRO A 1 463 ? -23.470 -21.734 28.360 1.00 34.22 463 PRO A N 1
ATOM 3569 C CA . PRO A 1 463 ? -24.119 -23.029 28.223 1.00 34.22 463 PRO A CA 1
ATOM 3570 C C . PRO A 1 463 ? -24.298 -23.330 26.723 1.00 34.22 463 PRO A C 1
ATOM 3572 O O . PRO A 1 463 ? -24.867 -22.521 25.996 1.00 34.22 463 PRO A O 1
ATOM 3575 N N . ASP A 1 464 ? -23.758 -24.466 26.274 1.00 41.62 464 ASP A N 1
ATOM 3576 C CA . ASP A 1 464 ? -23.881 -25.060 24.930 1.00 41.62 464 ASP A CA 1
ATOM 3577 C C . ASP A 1 464 ? -23.210 -24.391 23.707 1.00 41.62 464 ASP A C 1
ATOM 3579 O O . ASP A 1 464 ? -23.844 -24.116 22.685 1.00 41.62 464 ASP A O 1
ATOM 3583 N N . VAL A 1 465 ? -21.872 -24.344 23.680 1.00 44.31 465 VAL A N 1
ATOM 3584 C CA . VAL A 1 465 ? -21.102 -24.332 22.406 1.00 44.31 465 VAL A CA 1
ATOM 3585 C C . VAL A 1 465 ? -20.699 -25.741 21.942 1.00 44.31 465 VAL A C 1
ATOM 3587 O O . VAL A 1 465 ? -19.614 -25.921 21.401 1.00 44.31 465 VAL A O 1
ATOM 3590 N N . GLY A 1 466 ? -21.567 -26.740 22.173 1.00 41.31 466 GLY A N 1
ATOM 3591 C CA . GLY A 1 466 ? -21.338 -28.174 21.927 1.00 41.31 466 GLY A CA 1
ATOM 3592 C C . GLY A 1 466 ? -20.380 -28.488 20.772 1.00 41.31 466 GLY A C 1
ATOM 3593 O O . GLY A 1 466 ? -20.599 -28.029 19.650 1.00 41.31 466 GLY A O 1
ATOM 3594 N N . GLY A 1 467 ? -19.331 -29.259 21.083 1.00 44.78 467 GLY A N 1
ATOM 3595 C CA . GLY A 1 467 ? -18.226 -29.594 20.185 1.00 44.78 467 GLY A CA 1
ATOM 3596 C C . GLY A 1 467 ? -18.722 -30.170 18.863 1.00 44.78 467 GLY A C 1
ATOM 3597 O O . GLY A 1 467 ? -19.158 -31.314 18.792 1.00 44.78 467 GLY A O 1
ATOM 3598 N N . GLY A 1 468 ? -18.696 -29.347 17.822 1.00 55.94 468 GLY A N 1
ATOM 3599 C CA . GLY A 1 468 ? -19.191 -29.680 16.495 1.00 55.94 468 GLY A CA 1
ATOM 3600 C C . GLY A 1 468 ? -19.003 -28.500 15.552 1.00 55.94 468 GLY A C 1
ATOM 3601 O O . GLY A 1 468 ? -18.953 -27.348 15.987 1.00 55.94 468 GLY A O 1
ATOM 3602 N N . ALA A 1 469 ? -18.869 -28.786 14.260 1.00 63.41 469 ALA A N 1
ATOM 3603 C CA . ALA A 1 469 ? -18.728 -27.757 13.242 1.00 63.41 469 ALA A CA 1
ATOM 3604 C C . ALA A 1 469 ? -20.052 -26.975 13.117 1.00 63.41 469 ALA A C 1
ATOM 3606 O O . ALA A 1 469 ? -21.108 -27.570 12.896 1.00 63.41 469 ALA A O 1
ATOM 3607 N N . ARG A 1 470 ? -20.012 -25.649 13.289 1.00 71.44 470 ARG A N 1
ATOM 3608 C CA . ARG A 1 470 ? -21.193 -24.767 13.252 1.00 71.44 470 ARG A CA 1
ATOM 3609 C C . ARG A 1 470 ? -20.931 -23.551 12.368 1.00 71.44 470 ARG A C 1
ATOM 3611 O O . ARG A 1 470 ? -19.789 -23.240 12.051 1.00 71.44 470 ARG A O 1
ATOM 3618 N N . THR A 1 471 ? -22.001 -22.863 11.983 1.00 81.12 471 THR A N 1
ATOM 3619 C CA . THR A 1 471 ? -21.940 -21.596 11.232 1.00 81.12 471 THR A CA 1
ATOM 3620 C C . THR A 1 471 ? -22.610 -20.433 11.956 1.00 81.12 471 THR A C 1
ATOM 3622 O O . THR A 1 471 ? -22.608 -19.316 11.452 1.00 81.12 471 THR A O 1
ATOM 3625 N N . SER A 1 472 ? -23.178 -20.671 13.142 1.00 85.81 472 SER A N 1
ATOM 3626 C CA . SER A 1 472 ? -23.838 -19.648 13.951 1.00 85.81 472 SER A CA 1
ATOM 3627 C C . SER A 1 472 ? -23.680 -19.946 15.441 1.00 85.81 472 SER A C 1
ATOM 3629 O O . SER A 1 472 ? -23.783 -21.104 15.859 1.00 85.81 472 SER A O 1
ATOM 3631 N N . TRP A 1 473 ? -23.465 -18.901 16.239 1.00 86.56 473 TRP A N 1
ATOM 3632 C CA . TRP A 1 473 ? -23.322 -18.953 17.694 1.00 86.56 473 TRP A CA 1
ATOM 3633 C C . TRP A 1 473 ? -24.081 -17.792 18.329 1.00 86.56 473 TRP A C 1
ATOM 3635 O O . TRP A 1 473 ? -23.849 -16.638 17.979 1.00 86.56 473 TRP A O 1
ATOM 3645 N N . ASP A 1 474 ? -24.940 -18.093 19.299 1.00 86.25 474 ASP A N 1
ATOM 3646 C CA . ASP A 1 474 ? -25.616 -17.087 20.115 1.00 86.25 474 ASP A CA 1
ATOM 3647 C C . ASP A 1 474 ? -24.960 -17.015 21.492 1.00 86.25 474 ASP A C 1
ATOM 3649 O O . ASP A 1 474 ? -25.077 -17.930 22.309 1.00 86.25 474 ASP A O 1
ATOM 3653 N N . VAL A 1 475 ? -24.267 -15.914 21.762 1.00 83.75 475 VAL A N 1
ATOM 3654 C CA . VAL A 1 475 ? -23.448 -15.741 22.959 1.00 83.75 475 VAL A CA 1
ATOM 3655 C C . VAL A 1 475 ? -24.102 -14.732 23.885 1.00 83.75 475 VAL A C 1
ATOM 3657 O O . VAL A 1 475 ? -24.124 -13.533 23.612 1.00 83.75 475 VAL A O 1
ATOM 3660 N N . LYS A 1 476 ? -24.611 -15.214 25.021 1.00 85.44 476 LYS A N 1
ATOM 3661 C CA . LYS A 1 476 ? -25.105 -14.346 26.093 1.00 85.44 476 LYS A CA 1
ATOM 3662 C C . LYS A 1 476 ? -23.927 -13.797 26.901 1.00 85.44 476 LYS A C 1
ATOM 3664 O O . LYS A 1 476 ? -23.188 -14.570 27.518 1.00 85.44 476 LYS A O 1
ATOM 3669 N N . VAL A 1 477 ? -23.787 -12.475 26.935 1.00 82.06 477 VAL A N 1
ATOM 3670 C CA . VAL A 1 477 ? -22.699 -11.779 27.636 1.00 82.06 477 VAL A CA 1
ATOM 3671 C C . VAL A 1 477 ? -23.252 -11.045 28.864 1.00 82.06 477 VAL A C 1
ATOM 3673 O O . VAL A 1 477 ? -24.228 -10.293 28.745 1.00 82.06 477 VAL A O 1
ATOM 3676 N N . PRO A 1 478 ? -22.688 -11.289 30.064 1.00 80.25 478 PRO A N 1
ATOM 3677 C CA . PRO A 1 478 ? -23.167 -10.677 31.296 1.00 80.25 478 PRO A CA 1
ATOM 3678 C C . PRO A 1 478 ? -22.851 -9.182 31.357 1.00 80.25 478 PRO A C 1
ATOM 3680 O O . PRO A 1 478 ? -21.869 -8.718 30.790 1.00 80.25 478 PRO A O 1
ATOM 3683 N N . ALA A 1 479 ? -23.665 -8.449 32.110 1.00 79.44 479 ALA A N 1
ATOM 3684 C CA . ALA A 1 479 ? -23.513 -7.020 32.392 1.00 79.44 479 ALA A CA 1
ATOM 3685 C C . ALA A 1 479 ? -22.444 -6.717 33.464 1.00 79.44 479 ALA A C 1
ATOM 3687 O O . ALA A 1 479 ? -22.672 -5.937 34.383 1.00 79.44 479 ALA A O 1
ATOM 3688 N N . SER A 1 480 ? -21.324 -7.440 33.440 1.00 73.69 480 SER A N 1
ATOM 3689 C CA . SER A 1 480 ? -20.298 -7.393 34.494 1.00 73.69 480 SER A CA 1
ATOM 3690 C C . SER A 1 480 ? -18.911 -7.022 33.975 1.00 73.69 480 SER A C 1
ATOM 3692 O O . SER A 1 480 ? -17.939 -7.133 34.721 1.00 73.69 480 SER A O 1
ATOM 3694 N N . GLY A 1 481 ? -18.787 -6.669 32.690 1.00 65.94 481 GLY A N 1
ATOM 3695 C CA . GLY A 1 481 ? -17.494 -6.514 32.021 1.00 65.94 481 GLY A CA 1
ATOM 3696 C C . GLY A 1 481 ? -16.721 -7.829 31.870 1.00 65.94 481 GLY A C 1
ATOM 3697 O O . GLY A 1 481 ? -15.605 -7.829 31.364 1.00 65.94 481 GLY A O 1
ATOM 3698 N N . GLN A 1 482 ? -17.282 -8.972 32.286 1.00 72.06 482 GLN A N 1
ATOM 3699 C CA . GLN A 1 482 ? -16.639 -10.274 32.114 1.00 72.06 482 GLN A CA 1
ATOM 3700 C C . GLN A 1 482 ? -16.823 -10.756 30.670 1.00 72.06 482 GLN A C 1
ATOM 3702 O O . GLN A 1 482 ? -17.969 -10.946 30.241 1.00 72.06 482 GLN A O 1
ATOM 3707 N N . PRO A 1 483 ? -15.733 -10.965 29.911 1.00 73.81 483 PRO A N 1
ATOM 3708 C CA . PRO A 1 483 ? -15.843 -11.388 28.529 1.00 73.81 483 PRO A CA 1
ATOM 3709 C C . PRO A 1 483 ? -16.346 -12.832 28.390 1.00 73.81 483 PRO A C 1
ATOM 3711 O O . PRO A 1 483 ? -16.301 -13.661 29.306 1.00 73.81 483 PRO A O 1
ATOM 3714 N N . ARG A 1 484 ? -16.823 -13.135 27.187 1.00 78.62 484 ARG A N 1
ATOM 3715 C CA . ARG A 1 484 ? -17.033 -14.477 26.651 1.00 78.62 484 ARG A CA 1
ATOM 3716 C C . ARG A 1 484 ? -16.104 -14.659 25.466 1.00 78.62 484 ARG A C 1
ATOM 3718 O O . ARG A 1 484 ? -15.987 -13.764 24.638 1.00 78.62 484 ARG A O 1
ATOM 3725 N N . GLU A 1 485 ? -15.461 -15.811 25.388 1.00 76.25 485 GLU A N 1
ATOM 3726 C CA . GLU A 1 485 ? -14.427 -16.075 24.392 1.00 76.25 485 GLU A CA 1
ATOM 3727 C C . GLU A 1 485 ? -14.838 -17.228 23.479 1.00 76.25 485 GLU A C 1
ATOM 3729 O O . GLU A 1 485 ? -15.407 -18.228 23.925 1.00 76.25 485 GLU A O 1
ATOM 3734 N N . LEU A 1 486 ? -14.560 -17.068 22.189 1.00 78.25 486 LEU A N 1
ATOM 3735 C CA . LEU A 1 486 ? -14.755 -18.058 21.140 1.00 78.25 486 LEU A CA 1
ATOM 3736 C C . LEU A 1 486 ? -13.432 -18.250 20.404 1.00 78.25 486 LEU A C 1
ATOM 3738 O O . LEU A 1 486 ? -12.828 -17.288 19.935 1.00 78.25 486 LEU A O 1
ATOM 3742 N N . TYR A 1 487 ? -13.004 -19.500 20.275 1.00 75.94 487 TYR A N 1
ATOM 3743 C CA . TYR A 1 487 ? -11.793 -19.867 19.553 1.00 75.94 487 TYR A CA 1
ATOM 3744 C C . TYR A 1 487 ? -12.144 -20.836 18.439 1.00 75.94 487 TYR A C 1
ATOM 3746 O O . TYR A 1 487 ? -12.861 -21.812 18.671 1.00 75.94 487 TYR A O 1
ATOM 3754 N N . TRP A 1 488 ? -11.594 -20.599 17.253 1.00 79.06 488 TRP A N 1
ATOM 3755 C CA . TRP A 1 488 ? -11.766 -21.490 16.114 1.00 79.06 488 TRP A CA 1
ATOM 3756 C C . TRP A 1 488 ? -10.426 -21.916 15.535 1.00 79.06 488 TRP A C 1
ATOM 3758 O O . TRP A 1 488 ? -9.510 -21.108 15.367 1.00 79.06 488 TRP A O 1
ATOM 3768 N N . ASN A 1 489 ? -10.348 -23.200 15.193 1.00 71.50 489 ASN A N 1
ATOM 3769 C CA . ASN A 1 489 ? -9.259 -23.753 14.403 1.00 71.50 489 ASN A CA 1
ATOM 3770 C C . ASN A 1 489 ? -9.565 -23.535 12.912 1.00 71.50 489 ASN A C 1
ATOM 3772 O O . ASN A 1 489 ? -10.615 -23.970 12.439 1.00 71.50 489 ASN A O 1
ATOM 3776 N N . LEU A 1 490 ? -8.659 -22.876 12.182 1.00 73.69 490 LEU A N 1
ATOM 3777 C CA . LEU A 1 490 ? -8.854 -22.524 10.770 1.00 73.69 490 LEU A CA 1
ATOM 3778 C C . LEU A 1 490 ? -8.167 -23.486 9.793 1.00 73.69 490 LEU A C 1
ATOM 3780 O O . LEU A 1 490 ? -8.051 -23.203 8.605 1.00 73.69 490 LEU A O 1
ATOM 3784 N N . ARG A 1 491 ? -7.697 -24.652 10.246 1.00 68.50 491 ARG A N 1
ATOM 3785 C CA . ARG A 1 491 ? -7.043 -25.629 9.354 1.00 68.50 491 ARG A CA 1
ATOM 3786 C C . ARG A 1 491 ? -7.951 -26.108 8.235 1.00 68.50 491 ARG A C 1
ATOM 3788 O O . ARG A 1 491 ? -7.508 -26.229 7.100 1.00 68.50 491 ARG A O 1
ATOM 3795 N N . THR A 1 492 ? -9.215 -26.374 8.551 1.00 65.31 492 THR A N 1
ATOM 3796 C CA . THR A 1 492 ? -10.202 -26.856 7.576 1.00 65.31 492 THR A CA 1
ATOM 3797 C C . THR A 1 492 ? -10.588 -25.791 6.556 1.00 65.31 492 THR A C 1
ATOM 3799 O O . THR A 1 492 ? -11.128 -26.127 5.510 1.00 65.31 492 THR A O 1
ATOM 3802 N N . THR A 1 493 ? -10.301 -24.524 6.851 1.00 68.06 493 THR A N 1
ATOM 3803 C CA . THR A 1 493 ? -10.581 -23.373 5.989 1.00 68.06 493 THR A CA 1
ATOM 3804 C C . THR A 1 493 ? -9.312 -22.818 5.338 1.00 68.06 493 THR A C 1
ATOM 3806 O O . THR A 1 493 ? -9.351 -21.767 4.702 1.00 68.06 493 THR A O 1
ATOM 3809 N N . GLY A 1 494 ? -8.173 -23.504 5.502 1.00 66.56 494 GLY A N 1
ATOM 3810 C CA . GLY A 1 494 ? -6.885 -23.065 4.975 1.00 66.56 494 GLY A CA 1
ATOM 3811 C C . GLY A 1 494 ? -6.449 -21.709 5.527 1.00 66.56 494 GLY A C 1
ATOM 3812 O O . GLY A 1 494 ? -5.983 -20.874 4.771 1.00 66.56 494 GLY A O 1
ATOM 3813 N N . GLY A 1 495 ? -6.670 -21.461 6.821 1.00 71.12 495 GLY A N 1
ATOM 3814 C CA . GLY A 1 495 ? -6.297 -20.216 7.499 1.00 71.12 495 GLY A CA 1
ATOM 3815 C C . GLY A 1 495 ? -7.288 -19.066 7.315 1.00 71.12 495 GLY A C 1
ATOM 3816 O O . GLY A 1 495 ? -7.135 -18.039 7.977 1.00 71.12 495 GLY A O 1
ATOM 3817 N N . TRP A 1 496 ? -8.305 -19.220 6.462 1.00 74.81 496 TRP A N 1
ATOM 3818 C CA . TRP A 1 496 ? -9.296 -18.179 6.195 1.00 74.81 496 TRP A CA 1
ATOM 3819 C C . TRP A 1 496 ? -10.431 -18.182 7.207 1.00 74.81 496 TRP A C 1
ATOM 3821 O O . TRP A 1 496 ? -10.906 -19.229 7.647 1.00 74.81 496 TRP A O 1
ATOM 3831 N N . TYR A 1 497 ? -10.915 -16.998 7.540 1.00 77.44 497 TYR A N 1
ATOM 3832 C CA . TYR A 1 497 ? -12.120 -16.824 8.328 1.00 77.44 497 TYR A CA 1
ATOM 3833 C C . TYR A 1 497 ? -12.901 -15.619 7.832 1.00 77.44 497 TYR A C 1
ATOM 3835 O O . TYR A 1 497 ? -12.329 -14.651 7.339 1.00 77.44 497 TYR A O 1
ATOM 3843 N N . ASP A 1 498 ? -14.214 -15.678 8.003 1.00 81.12 498 ASP A N 1
ATOM 3844 C CA . ASP A 1 498 ? -15.115 -14.566 7.746 1.00 81.12 498 ASP A CA 1
ATOM 3845 C C . ASP A 1 498 ? -16.366 -14.749 8.596 1.00 81.12 498 ASP A C 1
ATOM 3847 O O . ASP A 1 498 ? -17.094 -15.734 8.445 1.00 81.12 498 ASP A O 1
ATOM 3851 N N . PHE A 1 499 ? -16.603 -13.837 9.529 1.00 82.94 499 PHE A N 1
ATOM 3852 C CA . PHE A 1 499 ? -17.770 -13.877 10.395 1.00 82.94 499 PHE A CA 1
ATOM 3853 C C . PHE A 1 499 ? -18.368 -12.495 10.620 1.00 82.94 499 PHE A C 1
ATOM 3855 O O . PHE A 1 499 ? -17.675 -11.482 10.674 1.00 82.94 499 PHE A O 1
ATOM 3862 N N . VAL A 1 500 ? -19.685 -12.469 10.773 1.00 83.69 500 VAL A N 1
ATOM 3863 C CA . VAL A 1 500 ? -20.477 -11.298 11.133 1.00 83.69 500 VAL A CA 1
ATOM 3864 C C . VAL A 1 500 ? -20.940 -11.440 12.568 1.00 83.69 500 VAL A C 1
ATOM 3866 O O . VAL A 1 500 ? -21.355 -12.514 12.990 1.00 83.69 500 VAL A O 1
ATOM 3869 N N . ILE A 1 501 ? -20.889 -10.341 13.305 1.00 82.38 501 ILE A N 1
ATOM 3870 C CA . ILE A 1 501 ? -21.308 -10.24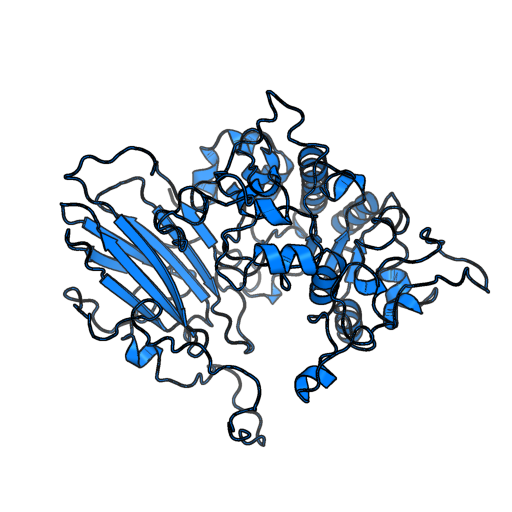6 14.693 1.00 82.38 501 ILE A CA 1
ATOM 3871 C C . ILE A 1 501 ? -22.378 -9.163 14.774 1.00 82.38 501 ILE A C 1
ATOM 3873 O O . ILE A 1 501 ? -22.139 -8.019 14.385 1.00 82.38 501 ILE A O 1
ATOM 3877 N N . THR A 1 502 ? -23.550 -9.525 15.280 1.00 82.88 502 THR A N 1
ATOM 3878 C CA . THR A 1 502 ? -24.668 -8.614 15.558 1.00 82.88 502 THR A CA 1
ATOM 3879 C C . THR A 1 502 ? -25.058 -8.694 17.028 1.00 82.88 502 THR A C 1
ATOM 3881 O O . THR A 1 502 ? -24.685 -9.654 17.700 1.00 82.88 502 THR A O 1
ATOM 3884 N N . SER A 1 503 ? -25.814 -7.721 17.538 1.00 81.81 503 SER A N 1
ATOM 3885 C CA . SER A 1 503 ? -26.344 -7.747 18.910 1.00 81.81 503 SER A CA 1
ATOM 3886 C C . SER A 1 503 ? -27.859 -7.566 18.930 1.00 81.81 503 SER A C 1
ATOM 3888 O O . SER A 1 503 ? -28.405 -6.824 18.117 1.00 81.81 503 SER A O 1
ATOM 3890 N N . ASP A 1 504 ? -28.533 -8.201 19.889 1.00 83.50 504 ASP A N 1
ATOM 3891 C CA . ASP A 1 504 ? -29.951 -7.956 20.185 1.00 83.50 504 ASP A CA 1
ATOM 3892 C C . ASP A 1 504 ? -30.200 -6.580 20.825 1.00 83.50 504 ASP A C 1
ATOM 3894 O O . ASP A 1 504 ? -31.295 -6.031 20.725 1.00 83.50 504 ASP A O 1
ATOM 3898 N N . SER A 1 505 ? -29.172 -6.003 21.447 1.00 77.25 505 SER A N 1
ATOM 3899 C CA . SER A 1 505 ? -29.240 -4.712 22.130 1.00 77.25 505 SER A CA 1
ATOM 3900 C C . SER A 1 505 ? -29.190 -3.505 21.195 1.00 77.25 505 SER A C 1
ATOM 3902 O O . SER A 1 505 ? -29.453 -2.387 21.623 1.00 77.25 505 SER A O 1
ATOM 3904 N N . ASP A 1 506 ? -28.741 -3.693 19.954 1.00 70.25 506 ASP A N 1
ATOM 3905 C CA . ASP A 1 506 ? -28.567 -2.614 18.988 1.00 70.25 506 ASP A CA 1
ATOM 3906 C C . ASP A 1 506 ? -28.721 -3.166 17.574 1.00 70.25 506 ASP A C 1
ATOM 3908 O O . ASP A 1 506 ? -27.807 -3.784 17.029 1.00 70.25 506 ASP A O 1
ATOM 3912 N N . SER A 1 507 ? -29.879 -2.893 16.971 1.00 67.62 507 SER A N 1
ATOM 3913 C CA . SER A 1 507 ? -30.199 -3.313 15.602 1.00 67.62 507 SER A CA 1
ATOM 3914 C C . SER A 1 507 ? -29.241 -2.765 14.541 1.00 67.62 507 SER A C 1
ATOM 3916 O O . SER A 1 507 ? -29.196 -3.297 13.434 1.00 67.62 507 SER A O 1
ATOM 3918 N N . ASN A 1 508 ? -28.473 -1.719 14.860 1.00 58.84 508 ASN A N 1
ATOM 3919 C CA . ASN A 1 508 ? -27.471 -1.183 13.954 1.00 58.84 508 ASN A CA 1
ATOM 3920 C C . ASN A 1 508 ? -26.093 -1.817 14.155 1.00 58.84 508 ASN A C 1
ATOM 3922 O O . ASN A 1 508 ? -25.260 -1.701 13.257 1.00 58.84 508 ASN A O 1
ATOM 3926 N N . LEU A 1 509 ? -25.835 -2.481 15.289 1.00 63.97 509 LEU A N 1
ATOM 3927 C CA . LEU A 1 509 ? -24.549 -3.115 15.546 1.00 63.97 509 LEU A CA 1
ATOM 3928 C C . LEU A 1 509 ? -24.359 -4.293 14.591 1.00 63.97 509 LEU A C 1
ATOM 3930 O O . LEU A 1 509 ? -24.932 -5.369 14.755 1.00 63.97 509 LEU A O 1
ATOM 3934 N N . TYR A 1 510 ? -23.485 -4.078 13.621 1.00 70.81 510 TYR A N 1
ATOM 3935 C CA . TYR A 1 510 ? -23.018 -5.074 12.677 1.00 70.81 510 TYR A CA 1
ATOM 3936 C C . TYR A 1 510 ? -21.502 -4.980 12.635 1.00 70.81 510 TYR A C 1
ATOM 3938 O O . TYR A 1 510 ? -20.973 -3.893 12.435 1.00 70.81 510 TYR A O 1
ATOM 3946 N N . ARG A 1 511 ? -20.796 -6.090 12.830 1.00 68.19 511 ARG A N 1
ATOM 3947 C CA . ARG A 1 511 ? -19.342 -6.156 12.689 1.00 68.19 511 ARG A CA 1
ATOM 3948 C C . ARG A 1 511 ? -18.969 -7.379 11.883 1.00 68.19 511 ARG A C 1
ATOM 3950 O O . ARG A 1 511 ? -19.056 -8.493 12.387 1.00 68.19 511 ARG A O 1
ATOM 3957 N N . ARG A 1 512 ? -18.503 -7.178 10.656 1.00 77.94 512 ARG A N 1
ATOM 3958 C CA . ARG A 1 512 ? -17.843 -8.248 9.903 1.00 77.94 512 ARG A CA 1
ATOM 3959 C C . ARG A 1 512 ? -16.363 -8.291 10.246 1.00 77.94 512 ARG A C 1
ATOM 3961 O O . ARG A 1 512 ? -15.761 -7.242 10.439 1.00 77.94 512 ARG A O 1
ATOM 3968 N N . VAL A 1 513 ? -15.791 -9.480 10.322 1.00 73.62 513 VAL A N 1
ATOM 3969 C CA . VAL A 1 513 ? -14.361 -9.707 10.488 1.00 73.62 513 VAL A CA 1
ATOM 3970 C C . VAL A 1 513 ? -13.982 -10.839 9.551 1.00 73.62 513 VAL A C 1
ATOM 3972 O O . VAL A 1 513 ? -14.441 -11.961 9.744 1.00 73.62 513 VAL A O 1
ATOM 3975 N N . ALA A 1 514 ? -13.168 -10.543 8.546 1.00 75.88 514 ALA A N 1
ATOM 3976 C CA . ALA A 1 514 ? -12.615 -11.563 7.664 1.00 75.88 514 ALA A CA 1
ATOM 3977 C C . ALA A 1 514 ? -11.101 -11.449 7.599 1.00 75.88 514 ALA A C 1
ATOM 3979 O O . ALA A 1 514 ? -10.567 -10.378 7.865 1.00 75.88 514 ALA A O 1
ATOM 3980 N N . GLY A 1 515 ? -10.412 -12.518 7.235 1.00 74.69 515 GLY A N 1
ATOM 3981 C CA . GLY A 1 515 ? -8.983 -12.481 6.967 1.00 74.69 515 GLY A CA 1
ATOM 3982 C C . GLY A 1 515 ? -8.377 -13.866 6.853 1.00 74.69 515 GLY A C 1
ATOM 3983 O O . GLY A 1 515 ? -9.070 -14.879 6.938 1.00 74.69 515 GLY A O 1
ATOM 3984 N N . HIS A 1 516 ? -7.062 -13.882 6.684 1.00 73.88 516 HIS A N 1
ATOM 3985 C CA . HIS A 1 516 ? -6.253 -15.087 6.643 1.00 73.88 516 HIS A CA 1
ATOM 3986 C C . HIS A 1 516 ? -5.210 -15.030 7.758 1.00 73.88 516 HIS A C 1
ATOM 3988 O O . HIS A 1 516 ? -4.585 -13.991 7.983 1.00 73.88 516 HIS A O 1
ATOM 3994 N N . VAL A 1 517 ? -5.040 -16.127 8.494 1.00 69.94 517 VAL A N 1
ATOM 3995 C CA . VAL A 1 517 ? -3.987 -16.232 9.507 1.00 69.94 517 VAL A CA 1
ATOM 3996 C C . VAL A 1 517 ? -2.694 -16.668 8.831 1.00 69.94 517 VAL A C 1
ATOM 3998 O O . VAL A 1 517 ? -2.506 -17.838 8.500 1.00 69.94 517 VAL A O 1
ATOM 4001 N N . GLU A 1 518 ? -1.783 -15.713 8.654 1.00 64.50 518 GLU A N 1
ATOM 4002 C CA . GLU A 1 518 ? -0.454 -15.972 8.107 1.00 64.50 518 GLU A CA 1
ATOM 4003 C C . GLU A 1 518 ? 0.408 -16.758 9.103 1.00 64.50 518 GLU A C 1
ATOM 4005 O O . GLU A 1 518 ? 0.742 -16.277 10.187 1.00 64.50 518 GLU A O 1
ATOM 4010 N N . THR A 1 519 ? 0.796 -17.973 8.713 1.00 59.06 519 THR A N 1
ATOM 4011 C CA . THR A 1 519 ? 1.669 -18.863 9.507 1.00 59.06 519 THR A CA 1
ATOM 4012 C C . THR A 1 519 ? 3.082 -18.978 8.924 1.00 59.06 519 THR A C 1
ATOM 4014 O O . THR A 1 519 ? 3.906 -19.752 9.413 1.00 59.06 519 THR A O 1
ATOM 4017 N N . GLY A 1 520 ? 3.370 -18.239 7.844 1.00 51.81 520 GLY A N 1
ATOM 4018 C CA . GLY A 1 520 ? 4.628 -18.325 7.092 1.00 51.81 520 GLY A CA 1
ATOM 4019 C C . GLY A 1 520 ? 4.770 -19.594 6.240 1.00 51.81 520 GLY A C 1
ATOM 4020 O O . GLY A 1 520 ? 5.847 -19.858 5.708 1.00 51.81 520 GLY A O 1
ATOM 4021 N N . ARG A 1 521 ? 3.704 -20.393 6.114 1.00 52.78 521 ARG A N 1
ATOM 4022 C CA . ARG A 1 521 ? 3.641 -21.609 5.290 1.00 52.78 521 ARG A CA 1
ATOM 4023 C C . ARG A 1 521 ? 2.796 -21.354 4.047 1.00 52.78 521 ARG A C 1
ATOM 4025 O O . ARG A 1 521 ? 1.947 -20.467 4.049 1.00 52.78 521 ARG A O 1
ATOM 4032 N N . ALA A 1 522 ? 3.007 -22.152 3.001 1.00 46.31 522 ALA A N 1
ATOM 4033 C CA . ALA A 1 522 ? 2.126 -22.137 1.838 1.00 46.31 522 ALA A CA 1
ATOM 4034 C C . ALA A 1 522 ? 0.678 -22.421 2.277 1.00 46.31 522 ALA A C 1
ATOM 4036 O O . ALA A 1 522 ? 0.441 -23.338 3.063 1.00 46.31 522 ALA A O 1
ATOM 4037 N N . SER A 1 523 ? -0.266 -21.628 1.775 1.00 56.75 523 SER A N 1
ATOM 4038 C CA . SER A 1 523 ? -1.692 -21.740 2.083 1.00 56.75 523 SER A CA 1
ATOM 4039 C C . SER A 1 523 ? -2.523 -21.660 0.802 1.00 56.75 523 SER A C 1
ATOM 4041 O O . SER A 1 523 ? -1.989 -21.521 -0.300 1.00 56.75 523 SER A O 1
ATOM 4043 N N . VAL A 1 524 ? -3.838 -21.768 0.946 1.00 55.38 524 VAL A N 1
ATOM 4044 C CA . VAL A 1 524 ? -4.803 -21.552 -0.134 1.00 55.38 524 VAL A CA 1
ATOM 4045 C C . VAL A 1 524 ? -5.186 -20.079 -0.185 1.00 55.38 524 VAL A C 1
ATOM 4047 O O . VAL A 1 524 ? -5.134 -19.378 0.821 1.00 55.38 524 VAL A O 1
ATOM 4050 N N . SER A 1 525 ? -5.577 -19.587 -1.351 1.00 53.25 525 SER A N 1
ATOM 4051 C CA . SER A 1 525 ? -6.173 -18.253 -1.451 1.00 53.25 525 SER A CA 1
ATOM 4052 C C . SER A 1 525 ? -7.638 -18.265 -1.042 1.00 53.25 525 SER A C 1
ATOM 4054 O O . SER A 1 525 ? -8.233 -19.337 -0.947 1.00 53.25 525 SER A O 1
ATOM 4056 N N . ASP A 1 526 ? -8.195 -17.074 -0.823 1.00 60.97 526 ASP A N 1
ATOM 4057 C CA . ASP A 1 526 ? -9.536 -16.876 -0.277 1.00 60.97 526 ASP A CA 1
ATOM 4058 C C . ASP A 1 526 ? -10.605 -17.710 -1.021 1.00 60.97 526 ASP A C 1
ATOM 4060 O O . ASP A 1 526 ? -10.926 -17.401 -2.173 1.00 60.97 526 ASP A O 1
ATOM 4064 N N . PRO A 1 527 ? -11.196 -18.743 -0.382 1.00 58.69 527 PRO A N 1
ATOM 4065 C CA . PRO A 1 527 ? -12.286 -19.529 -0.967 1.00 58.69 527 PRO A CA 1
ATOM 4066 C C . PRO A 1 527 ? -13.552 -18.703 -1.242 1.00 58.69 527 PRO A C 1
ATOM 4068 O O . PRO A 1 527 ? -14.384 -19.078 -2.066 1.00 58.69 527 PRO A O 1
ATOM 4071 N N . GLY A 1 528 ? -13.709 -17.577 -0.540 1.00 58.84 528 GLY A N 1
ATOM 4072 C CA . GLY A 1 528 ? -14.770 -16.596 -0.736 1.00 58.84 528 GLY A CA 1
ATOM 4073 C C . GLY A 1 528 ? -14.507 -15.612 -1.866 1.00 58.84 528 GLY A C 1
ATOM 4074 O O . GLY A 1 528 ? -15.365 -14.779 -2.149 1.00 58.84 528 GLY A O 1
ATOM 4075 N N . MET A 1 529 ? -13.368 -15.692 -2.550 1.00 51.44 529 MET A N 1
ATOM 4076 C CA . MET A 1 529 ? -13.020 -14.737 -3.593 1.00 51.44 529 MET A CA 1
ATOM 4077 C C . MET A 1 529 ? -14.005 -14.782 -4.761 1.00 51.44 529 MET A C 1
ATOM 4079 O O . MET A 1 529 ? -14.312 -15.825 -5.338 1.00 51.44 529 MET A O 1
ATOM 4083 N N . GLY A 1 530 ? -14.569 -13.620 -5.085 1.00 46.25 530 GLY A N 1
ATOM 4084 C CA . GLY A 1 530 ? -15.638 -13.491 -6.070 1.00 46.25 530 GLY A CA 1
ATOM 4085 C C . GLY A 1 530 ? -16.998 -13.990 -5.578 1.00 46.25 530 GLY A C 1
ATOM 4086 O O . GLY A 1 530 ? -17.986 -13.634 -6.217 1.00 46.25 530 GLY A O 1
ATOM 4087 N N . ILE A 1 531 ? -17.035 -14.772 -4.485 1.00 54.69 531 ILE A N 1
ATOM 4088 C CA . ILE A 1 531 ? -18.113 -15.237 -3.583 1.00 54.69 531 ILE A CA 1
ATOM 4089 C C . ILE A 1 531 ? -19.236 -14.227 -3.276 1.00 54.69 531 ILE A C 1
ATOM 4091 O O . ILE A 1 531 ? -18.909 -13.121 -2.869 1.00 54.69 531 ILE A O 1
ATOM 4095 N N . ALA A 1 532 ? -20.532 -14.520 -3.421 1.00 55.88 532 ALA A N 1
ATOM 4096 C CA . ALA A 1 532 ? -21.560 -13.691 -2.791 1.00 55.88 532 ALA A CA 1
ATOM 4097 C C . ALA A 1 532 ? -21.714 -14.218 -1.368 1.00 55.88 532 ALA A C 1
ATOM 4099 O O . ALA A 1 532 ? -21.937 -15.417 -1.207 1.00 55.88 532 ALA A O 1
ATOM 4100 N N . ASP A 1 533 ? -21.553 -13.349 -0.375 1.00 66.62 533 ASP A N 1
ATOM 4101 C CA . ASP A 1 533 ? -21.526 -13.737 1.035 1.00 66.62 533 ASP A CA 1
ATOM 4102 C C . ASP A 1 533 ? -22.792 -14.480 1.479 1.00 66.62 533 ASP A C 1
ATOM 4104 O O . ASP A 1 533 ? -23.902 -14.134 1.074 1.00 66.62 533 ASP A O 1
ATOM 4108 N N . GLN A 1 534 ? -22.628 -15.484 2.345 1.00 74.81 534 GLN A N 1
ATOM 4109 C CA . GLN A 1 534 ? -23.716 -16.328 2.844 1.00 74.81 534 GLN A CA 1
ATOM 4110 C C . GLN A 1 534 ? -23.663 -16.430 4.375 1.00 74.81 534 GLN A C 1
ATOM 4112 O O . GLN A 1 534 ? -23.133 -17.405 4.910 1.00 74.81 534 GLN A O 1
ATOM 4117 N N . PHE A 1 535 ? -24.206 -15.432 5.079 1.00 71.44 535 PHE A N 1
ATOM 4118 C CA . PHE A 1 535 ? -24.264 -15.390 6.551 1.00 71.44 535 PHE A CA 1
ATOM 4119 C C . PHE A 1 535 ? -25.582 -15.925 7.121 1.00 71.44 535 PHE A C 1
ATOM 4121 O O . PHE A 1 535 ? -26.669 -15.517 6.651 1.00 71.44 535 PHE A O 1
#

pLDDT: mean 74.55, std 20.86, range [23.52, 97.56]

Radius of gyration: 24.88 Å; chains: 1; bounding box: 60×63×63 Å

Sequence (535 aa):
MTTRRDFLAGAAAAAAFTSINRALAIPAARRTGTIMDVKHIVILMQENRSFDHYFGTMRGVRGFGDRFPIPLETGKDVWFQSDGTREIPPYHRDSATSNALVGYGTPHSFGDSQAAWNQGKMGLWPKYKTQYAMGHFQREDIPFQFALAEAFTICDAYHCSITTGTDPNRIVFWSGSNFNPALRAQGINCTTNDSEPNNNRCWPNPSKWVAGLPQPQPTYKYVGSDFNWPTLPDLLQQAGVSWHIYQDMNDNWTGAMNGCLAFSSFRHAQPGDPNYLHGLTGGPDYLAKFKADVMSGNLPQVSWILPTQANSEHPGGGSPTRAGNFTDQVLDALTSNPEVCWVLAPNGFHRHFSGNISTMRPKNEPNPEIFVGYNIHDGGVHLQLRNDGNSHLRFTVKSNKIYGPLVAVSAAVSAATQPESPGFGPRPGVQPVGVGPVPGFRKAPDLSAAGFGFNPSVFFPGPDVGGGARTSWDVKVPASGQPRELYWNLRTTGGWYDFVITSDSDSNLYRRVAGHVETGRASVSDPGMGIADQF

Foldseek 3Di:
DFFLLVVCVPPPLLVVFPLLVLLLPQAQPDDDLFCVSQQADEAEAFDDADCQQECLVPPWACHPLHPDAPAAPVRDGLQQADLPPGTAGADEQDVVVDVSFAADFWAFALVLLCVCCVVVSNRHNCNSGNSCSRYHYDCVNQVLVSSNCSSAFDFNPDDQPDRGDQLQSVLCVFAVHQFAVVCVVVVHDGDQQGGDRYPFFQAWVVLAADPPDDPPDDQTDGGHHAHEHDTPQRVCVVVVFFEAEQDASRFQPNRSLPSCSSHPLQSPDDVVRPCCVRPPPHRPCSLVVLLVCLLVVNHTRYYYYGDGQQQSCYHPRYGSVSVSVVVSSSSNSQSVHSVRDDDHDDFHKGKDFFDDPPPPDPQAAWDWDWDWDADLQQLKIKIKIWTQHNAKKKKKKFWFCLLPFWWWDQPVVSVPDGDDAPDDDDDPDDDDDDDDDDPPDDDDPPCPPPPNHDDSVLDDDDPDPPGDGHGMDIDIHHNPRRIHMTMTRCRSSQQWTWMWMDMPRDPRGIIIIIGGRHNVDDTTPHSCVSNGTHD

Secondary structure (DSSP, 8-state):
--SHHHHHTT-TTGGG-HHHHHHHHSPP--SSSSGGG---EEEE------HHHHHTTSTTSSSTT-SSPPBPTTSSBTTSEE-SSSEE--EE--TTTS-TTSS-----SHHHHHHHHGGGT---HHHHH-GGGGEE--TTTSHHHHHHHHHS--BTT---SSSS-HHHHHHHHHHS-SB-HHHHHTTPPP-TTTB--SS-TT--BS----TTPPSSPP--B-SSPPB-SPPHHHHHHHTT--EEEE--TTSSTTTTT-GGGGBHHHHT--TTSHHHHHHS---TTHHHHHHHHHHTT---SEEEEPPPTTTS--BTTB-HHHHHHHHHHHHHHHHTSTTT------SS-EEEEES-S-S---TTS--EEEEEEEETTTTEEEEEEEE-SSS-EEEEEEE-GGG--EEE--HHHHHS-----SSSPPPS--PPPP-PPPTTS-----TTSTTTS--TT---PPTT--SSEESEEEEEE-TTS--EEEEEE-GGGTTEEEEEEEETTEEEEEEEEEEE---SS-----TTTT-----